Protein AF-0000000084947607 (afdb_homodimer)

Solvent-accessible surface area (backbone atoms only — not comparable to full-atom values): 24452 Å² total; per-residue (Å²): 127,64,66,34,45,41,35,35,31,9,40,10,52,41,29,61,44,49,20,19,45,50,36,52,54,52,59,74,68,41,59,33,40,35,35,54,32,37,30,44,92,88,66,50,75,46,48,84,45,52,63,39,46,54,71,69,64,55,67,68,90,30,54,40,82,44,62,37,65,82,56,92,56,60,64,62,46,51,50,46,42,52,52,50,44,52,53,49,47,52,43,26,64,69,37,33,36,35,30,38,46,29,63,9,17,38,38,56,64,33,74,49,48,60,44,47,52,54,38,50,75,68,68,50,73,67,48,51,39,56,27,27,42,55,72,52,42,48,26,29,76,65,69,43,61,64,30,52,86,70,44,24,38,36,41,36,39,54,64,85,48,59,68,58,51,54,58,49,54,72,77,28,44,18,40,36,36,29,58,38,60,90,37,46,74,71,39,44,67,57,54,67,74,42,82,52,45,46,42,38,39,27,41,50,54,37,98,71,47,45,74,46,63,53,69,78,73,54,69,83,49,86,64,52,79,57,32,38,38,39,37,30,63,63,131,126,62,66,34,44,42,34,37,32,9,39,11,51,40,31,60,45,49,20,20,46,51,36,50,54,52,59,75,66,40,60,34,39,35,35,53,31,36,30,43,94,88,67,49,74,46,48,85,45,53,63,38,46,55,73,68,64,54,66,68,88,31,55,40,81,44,62,38,65,81,56,92,55,58,65,60,47,50,51,47,42,52,52,50,46,52,53,48,48,52,43,26,62,71,37,32,35,36,31,40,48,28,65,10,17,40,37,55,64,32,75,49,47,60,45,46,49,54,39,52,74,68,68,52,72,70,48,52,41,56,29,27,40,55,71,52,43,47,26,30,76,67,69,43,62,64,32,52,86,71,44,25,38,36,39,35,38,56,63,84,48,59,67,57,50,54,59,49,54,73,76,27,45,18,39,36,36,30,58,37,58,90,37,47,73,69,39,43,66,57,52,68,75,42,80,51,44,46,42,39,39,27,42,50,56,38,97,72,47,46,74,45,63,52,69,75,71,53,70,82,50,86,65,54,81,57,30,38,38,39,37,30,63,62,132

Structure (mmCIF, N/CA/C/O backbone):
data_AF-0000000084947607-model_v1
#
loop_
_entity.id
_entity.type
_entity.pdbx_description
1 polymer 'Precorrin-2 C20-methyltransferase'
#
loop_
_atom_site.group_PDB
_atom_site.id
_atom_site.type_symbol
_atom_site.label_atom_id
_atom_site.label_alt_id
_atom_site.label_comp_id
_atom_site.label_asym_id
_atom_site.label_entity_id
_atom_site.label_seq_id
_atom_site.pdbx_PDB_ins_code
_atom_site.Cartn_x
_atom_site.Cartn_y
_atom_site.Cartn_z
_atom_site.occupancy
_atom_site.B_iso_or_equiv
_atom_site.auth_seq_id
_atom_site.auth_comp_id
_atom_site.auth_asym_id
_atom_site.auth_atom_id
_atom_site.pdbx_PDB_model_num
ATOM 1 N N . MET A 1 1 ? -7.961 -36.062 6.66 1 71.69 1 MET A N 1
ATOM 2 C CA . MET A 1 1 ? -6.922 -35.25 7.293 1 71.69 1 MET A CA 1
ATOM 3 C C . MET A 1 1 ? -7.246 -33.75 7.191 1 71.69 1 MET A C 1
ATOM 5 O O . MET A 1 1 ? -7.938 -33.344 6.262 1 71.69 1 MET A O 1
ATOM 9 N N . LYS A 1 2 ? -7.012 -32.969 8.141 1 84.44 2 LYS A N 1
ATOM 10 C CA . LYS A 1 2 ? -7.355 -31.562 8.148 1 84.44 2 LYS A CA 1
ATOM 11 C C . LYS A 1 2 ? -6.59 -30.797 7.074 1 84.44 2 LYS A C 1
ATOM 13 O O . LYS A 1 2 ? -5.383 -30.984 6.91 1 84.44 2 LYS A O 1
ATOM 18 N N . LYS A 1 3 ? -7.273 -30.203 6.176 1 95 3 LYS A N 1
ATOM 19 C CA . LYS A 1 3 ? -6.645 -29.391 5.141 1 95 3 LYS A CA 1
ATOM 20 C C . LYS A 1 3 ? -5.855 -28.234 5.746 1 95 3 LYS A C 1
ATOM 22 O O . LYS A 1 3 ? -6.137 -27.812 6.871 1 95 3 LYS A O 1
ATOM 27 N N . GLY A 1 4 ? -4.781 -27.922 5.004 1 97.5 4 GLY A N 1
ATOM 28 C CA . GLY A 1 4 ? -3.912 -26.859 5.484 1 97.5 4 GLY A CA 1
ATOM 29 C C . GLY A 1 4 ? -4.477 -25.469 5.238 1 97.5 4 GLY A C 1
ATOM 30 O O . GLY A 1 4 ? -5.672 -25.312 4.977 1 97.5 4 GLY A O 1
ATOM 31 N N . LYS A 1 5 ? -3.672 -24.453 5.555 1 98.25 5 LYS A N 1
ATOM 32 C CA . LYS A 1 5 ? -4.008 -23.047 5.336 1 98.25 5 LYS A CA 1
ATOM 33 C C . LYS A 1 5 ? -2.969 -22.359 4.453 1 98.25 5 LYS A C 1
ATOM 35 O O . LYS A 1 5 ? -1.776 -22.656 4.539 1 98.25 5 LYS A O 1
ATOM 40 N N . ILE A 1 6 ? -3.494 -21.484 3.598 1 98.81 6 ILE A N 1
ATOM 41 C CA . ILE A 1 6 ? -2.607 -20.734 2.707 1 98.81 6 ILE A CA 1
ATOM 42 C C . ILE A 1 6 ? -2.664 -19.25 3.043 1 98.81 6 ILE A C 1
ATOM 44 O O . ILE A 1 6 ? -3.748 -18.688 3.189 1 98.81 6 ILE A O 1
ATOM 48 N N . TYR A 1 7 ? -1.489 -18.656 3.189 1 98.94 7 TYR A N 1
ATOM 49 C CA . TYR A 1 7 ? -1.352 -17.219 3.361 1 98.94 7 TYR A CA 1
ATOM 50 C C . TYR A 1 7 ? -0.439 -16.625 2.295 1 98.94 7 TYR A C 1
ATOM 52 O O . TYR A 1 7 ? 0.465 -17.297 1.798 1 98.94 7 TYR A O 1
ATOM 60 N N . ALA A 1 8 ? -0.733 -15.438 1.914 1 98.94 8 ALA A N 1
ATOM 61 C CA . ALA A 1 8 ? 0.248 -14.57 1.271 1 98.94 8 ALA A CA 1
ATOM 62 C C . ALA A 1 8 ? 0.663 -13.43 2.201 1 98.94 8 ALA A C 1
ATOM 64 O O . ALA A 1 8 ? -0.186 -12.695 2.711 1 98.94 8 ALA A O 1
ATOM 65 N N . VAL A 1 9 ? 1.945 -13.328 2.422 1 98.94 9 VAL A N 1
ATOM 66 C CA . VAL A 1 9 ? 2.434 -12.297 3.34 1 98.94 9 VAL A CA 1
ATOM 67 C C . VAL A 1 9 ? 3.314 -11.312 2.584 1 98.94 9 VAL A C 1
ATOM 69 O O . VAL A 1 9 ? 4.273 -11.703 1.916 1 98.94 9 VAL A O 1
ATOM 72 N N . SER A 1 10 ? 2.961 -10.062 2.66 1 98.94 10 SER A N 1
ATOM 73 C CA . SER A 1 10 ? 3.775 -8.992 2.09 1 98.94 10 SER A CA 1
ATOM 74 C C . SER A 1 10 ? 4.859 -8.547 3.064 1 98.94 10 SER A C 1
ATOM 76 O O . SER A 1 10 ? 4.57 -8.234 4.223 1 98.94 10 SER A O 1
ATOM 78 N N . LEU A 1 11 ? 6.074 -8.438 2.576 1 98.88 11 LEU A N 1
ATOM 79 C CA . LEU A 1 11 ? 7.227 -8.203 3.438 1 98.88 11 LEU A CA 1
ATOM 80 C C . LEU A 1 11 ? 7.535 -6.711 3.543 1 98.88 11 LEU A C 1
ATOM 82 O O . LEU A 1 11 ? 8.297 -6.293 4.414 1 98.88 11 LEU A O 1
ATOM 86 N N . GLY A 1 12 ? 6.934 -5.895 2.674 1 98.44 12 GLY A N 1
ATOM 87 C CA . GLY A 1 12 ? 7.426 -4.539 2.465 1 98.44 12 GLY A CA 1
ATOM 88 C C . GLY A 1 12 ? 8.586 -4.473 1.491 1 98.44 12 GLY A C 1
ATOM 89 O O . GLY A 1 12 ? 9.062 -5.5 1.008 1 98.44 12 GLY A O 1
ATOM 90 N N . PRO A 1 13 ? 9.109 -3.307 1.147 1 97.25 13 PRO A N 1
ATOM 91 C CA . PRO A 1 13 ? 10 -3.141 -0.002 1 97.25 13 PRO A CA 1
ATOM 92 C C . PRO A 1 13 ? 11.445 -3.504 0.319 1 97.25 13 PRO A C 1
ATOM 94 O O . PRO A 1 13 ? 12.258 -3.691 -0.593 1 97.25 13 PRO A O 1
ATOM 97 N N . GLY A 1 14 ? 11.906 -3.619 1.514 1 96.81 14 GLY A N 1
ATOM 98 C CA . GLY A 1 14 ? 13.312 -3.922 1.74 1 96.81 14 GLY A CA 1
ATOM 99 C C . GLY A 1 14 ? 13.688 -3.941 3.209 1 96.81 14 GLY A C 1
ATOM 100 O O . GLY A 1 14 ? 14.391 -4.848 3.664 1 96.81 14 GLY A O 1
ATOM 101 N N . ASP A 1 15 ? 13.328 -2.969 3.9 1 98.5 15 ASP A N 1
ATOM 102 C CA . ASP A 1 15 ? 13.562 -2.896 5.34 1 98.5 15 ASP A CA 1
ATOM 103 C C . ASP A 1 15 ? 12.82 -4.008 6.074 1 98.5 15 ASP A C 1
ATOM 105 O O . ASP A 1 15 ? 11.586 -4.031 6.09 1 98.5 15 ASP A O 1
ATOM 109 N N . PRO A 1 16 ? 13.57 -4.922 6.672 1 98.69 16 PRO A N 1
ATOM 110 C CA . PRO A 1 16 ? 12.898 -6.055 7.309 1 98.69 16 PRO A CA 1
ATOM 111 C C . PRO A 1 16 ? 11.914 -5.625 8.398 1 98.69 16 PRO A C 1
ATOM 113 O O . PRO A 1 16 ? 11.008 -6.379 8.75 1 98.69 16 PRO A O 1
ATOM 116 N N . GLU A 1 17 ? 12.07 -4.449 8.875 1 98.81 17 GLU A N 1
ATOM 117 C CA . GLU A 1 17 ? 11.203 -4.004 9.961 1 98.81 17 GLU A CA 1
ATOM 118 C C . GLU A 1 17 ? 9.945 -3.332 9.422 1 98.81 17 GLU A C 1
ATOM 120 O O . GLU A 1 17 ? 9.07 -2.926 10.195 1 98.81 17 GLU A O 1
ATOM 125 N N . LEU A 1 18 ? 9.789 -3.311 8.102 1 98.94 18 LEU A N 1
ATOM 126 C CA . LEU A 1 18 ? 8.578 -2.73 7.523 1 98.94 18 LEU A CA 1
ATOM 127 C C . LEU A 1 18 ? 7.527 -3.805 7.277 1 98.94 18 LEU A C 1
ATOM 129 O O . LEU A 1 18 ? 6.445 -3.514 6.758 1 98.94 18 LEU A O 1
ATOM 133 N N . ILE A 1 19 ? 7.777 -5.039 7.664 1 98.94 19 ILE A N 1
ATOM 134 C CA . ILE A 1 19 ? 6.723 -6.047 7.691 1 98.94 19 ILE A CA 1
ATOM 135 C C . ILE A 1 19 ? 5.715 -5.715 8.789 1 98.94 19 ILE A C 1
ATOM 137 O O . ILE A 1 19 ? 6.074 -5.125 9.812 1 98.94 19 ILE A O 1
ATOM 141 N N . THR A 1 20 ? 4.473 -6.023 8.586 1 98.94 20 THR A N 1
ATOM 142 C CA . THR A 1 20 ? 3.436 -5.785 9.586 1 98.94 20 THR A CA 1
ATOM 143 C C . THR A 1 20 ? 3.543 -6.789 10.727 1 98.94 20 THR A C 1
ATOM 145 O O . THR A 1 20 ? 4.094 -7.879 10.555 1 98.94 20 THR A O 1
ATOM 148 N N . LEU A 1 21 ? 3.006 -6.449 11.844 1 98.88 21 LEU A N 1
ATOM 149 C CA . LEU A 1 21 ? 2.898 -7.391 12.953 1 98.88 21 LEU A CA 1
ATOM 150 C C . LEU A 1 21 ? 2.148 -8.648 12.523 1 98.88 21 LEU A C 1
ATOM 152 O O . LEU A 1 21 ? 2.58 -9.766 12.82 1 98.88 21 LEU A O 1
ATOM 156 N N . LYS A 1 22 ? 1.048 -8.438 11.82 1 98.88 22 LYS A N 1
ATOM 157 C CA . LYS A 1 22 ? 0.217 -9.539 11.344 1 98.88 22 LYS A CA 1
ATOM 158 C C . LYS A 1 22 ? 1.01 -10.477 10.438 1 98.88 22 LYS A C 1
ATOM 160 O O . LYS A 1 22 ? 0.945 -11.703 10.594 1 98.88 22 LYS A O 1
ATOM 165 N N . GLY A 1 23 ? 1.757 -9.852 9.523 1 98.88 23 GLY A N 1
ATOM 166 C CA . GLY A 1 23 ? 2.566 -10.648 8.625 1 98.88 23 GLY A CA 1
ATOM 167 C C . GLY A 1 23 ? 3.629 -11.469 9.336 1 98.88 23 GLY A C 1
ATOM 168 O O . GLY A 1 23 ? 3.811 -12.648 9.039 1 98.88 23 GLY A O 1
ATOM 169 N N . LEU A 1 24 ? 4.32 -10.812 10.273 1 98.88 24 LEU A N 1
ATOM 170 C CA . LEU A 1 24 ? 5.379 -11.508 10.992 1 98.88 24 LEU A CA 1
ATOM 171 C C . LEU A 1 24 ? 4.812 -12.656 11.82 1 98.88 24 LEU A C 1
ATOM 173 O O . LEU A 1 24 ? 5.391 -13.742 11.859 1 98.88 24 LEU A O 1
ATOM 177 N N . LYS A 1 25 ? 3.703 -12.477 12.492 1 98.75 25 LYS A N 1
ATOM 178 C CA . LYS A 1 25 ? 3.057 -13.516 13.289 1 98.75 25 LYS A CA 1
ATOM 179 C C . LYS A 1 25 ? 2.715 -14.727 12.43 1 98.75 25 LYS A C 1
ATOM 181 O O . LYS A 1 25 ? 2.961 -15.867 12.828 1 98.75 25 LYS A O 1
ATOM 186 N N . VAL A 1 26 ? 2.189 -14.492 11.273 1 98.88 26 VAL A N 1
ATOM 187 C CA . VAL A 1 26 ? 1.827 -15.57 10.359 1 98.88 26 VAL A CA 1
ATOM 188 C C . VAL A 1 26 ? 3.08 -16.344 9.938 1 98.88 26 VAL A C 1
ATOM 190 O O . VAL A 1 26 ? 3.086 -17.562 9.93 1 98.88 26 VAL A O 1
ATOM 193 N N . LEU A 1 27 ? 4.113 -15.578 9.648 1 98.81 27 LEU A N 1
ATOM 194 C CA . LEU A 1 27 ? 5.359 -16.203 9.234 1 98.81 27 LEU A CA 1
ATOM 195 C C . LEU A 1 27 ? 5.914 -17.109 10.344 1 98.81 27 LEU A C 1
ATOM 197 O O . LEU A 1 27 ? 6.379 -18.219 10.07 1 98.81 27 LEU A O 1
ATOM 201 N N . GLN A 1 28 ? 5.848 -16.625 11.531 1 98.56 28 GLN A N 1
ATOM 202 C CA . GLN A 1 28 ? 6.422 -17.328 12.68 1 98.56 28 GLN A CA 1
ATOM 203 C C . GLN A 1 28 ? 5.668 -18.625 12.961 1 98.56 28 GLN A C 1
ATOM 205 O O . GLN A 1 28 ? 6.223 -19.562 13.547 1 98.56 28 GLN A O 1
ATOM 210 N N . HIS A 1 29 ? 4.465 -18.781 12.469 1 98.12 29 HIS A N 1
ATOM 211 C CA . HIS A 1 29 ? 3.645 -19.953 12.75 1 98.12 29 HIS A CA 1
ATOM 212 C C . HIS A 1 29 ? 3.52 -20.844 11.516 1 98.12 29 HIS A C 1
ATOM 214 O O . HIS A 1 29 ? 2.826 -21.859 11.547 1 98.12 29 HIS A O 1
ATOM 220 N N . ALA A 1 30 ? 4.152 -20.5 10.453 1 98.69 30 ALA A N 1
ATOM 221 C CA . ALA A 1 30 ? 4.055 -21.234 9.195 1 98.69 30 ALA A CA 1
ATOM 222 C C . ALA A 1 30 ? 4.82 -22.547 9.273 1 98.69 30 ALA A C 1
ATOM 224 O O . ALA A 1 30 ? 5.852 -22.641 9.945 1 98.69 30 ALA A O 1
ATOM 225 N N . ASP A 1 31 ? 4.324 -23.562 8.562 1 98.75 31 ASP A N 1
ATOM 226 C CA . ASP A 1 31 ? 5.027 -24.828 8.406 1 98.75 31 ASP A CA 1
ATOM 227 C C . ASP A 1 31 ? 5.965 -24.797 7.203 1 98.75 31 ASP A C 1
ATOM 229 O O . ASP A 1 31 ? 7 -25.469 7.195 1 98.75 31 ASP A O 1
ATOM 233 N N . LYS A 1 32 ? 5.539 -24.062 6.145 1 98.81 32 LYS A N 1
ATOM 234 C CA . LYS A 1 32 ? 6.305 -23.859 4.918 1 98.81 32 LYS A CA 1
ATOM 235 C C . LYS A 1 32 ? 6.223 -22.406 4.453 1 98.81 32 LYS A C 1
ATOM 237 O O . LYS A 1 32 ? 5.152 -21.797 4.5 1 98.81 32 LYS A O 1
ATOM 242 N N . ILE A 1 33 ? 7.355 -21.922 4.121 1 98.94 33 ILE A N 1
ATOM 243 C CA . ILE A 1 33 ? 7.422 -20.547 3.623 1 98.94 33 ILE A CA 1
ATOM 244 C C . ILE A 1 33 ? 8.047 -20.531 2.229 1 98.94 33 ILE A C 1
ATOM 246 O O . ILE A 1 33 ? 9.25 -20.766 2.08 1 98.94 33 ILE A O 1
ATOM 250 N N . TYR A 1 34 ? 7.211 -20.281 1.258 1 98.88 34 TYR A N 1
ATOM 251 C CA . TYR A 1 34 ? 7.668 -20.125 -0.119 1 98.88 34 TYR A CA 1
ATOM 252 C C . TYR A 1 34 ? 8.078 -18.688 -0.4 1 98.88 34 TYR A C 1
ATOM 254 O O . TYR A 1 34 ? 7.414 -17.75 0.039 1 98.88 34 TYR A O 1
ATOM 262 N N . TYR A 1 35 ? 9.203 -18.531 -1.079 1 98.75 35 TYR A N 1
ATOM 263 C CA . TYR A 1 35 ? 9.68 -17.188 -1.392 1 98.75 35 TYR A CA 1
ATOM 264 C C . TYR A 1 35 ? 10.18 -17.109 -2.828 1 98.75 35 TYR A C 1
ATOM 266 O O . TYR A 1 35 ? 10.727 -18.078 -3.355 1 98.75 35 TYR A O 1
ATOM 274 N N . PRO A 1 36 ? 9.969 -15.961 -3.467 1 97.81 36 PRO A N 1
ATOM 275 C CA . PRO A 1 36 ? 10.398 -15.797 -4.855 1 97.81 36 PRO A CA 1
ATOM 276 C C . PRO A 1 36 ? 11.891 -15.484 -4.973 1 97.81 36 PRO A C 1
ATOM 278 O O . PRO A 1 36 ? 12.5 -14.977 -4.023 1 97.81 36 PRO A O 1
ATOM 281 N N . GLY A 1 37 ? 12.414 -15.859 -6.086 1 95.56 37 GLY A N 1
ATOM 282 C CA . GLY A 1 37 ? 13.766 -15.508 -6.477 1 95.56 37 GLY A CA 1
ATOM 283 C C . GLY A 1 37 ? 13.992 -15.586 -7.977 1 95.56 37 GLY A C 1
ATOM 284 O O . GLY A 1 37 ? 13.062 -15.836 -8.734 1 95.56 37 GLY A O 1
ATOM 285 N N . SER A 1 38 ? 15.117 -15.219 -8.367 1 93.12 38 SER A N 1
ATOM 286 C CA . SER A 1 38 ? 15.508 -15.258 -9.773 1 93.12 38 SER A CA 1
ATOM 287 C C . SER A 1 38 ? 16.672 -16.219 -9.992 1 93.12 38 SER A C 1
ATOM 289 O O . SER A 1 38 ? 17.578 -16.312 -9.164 1 93.12 38 SER A O 1
ATOM 291 N N . LEU A 1 39 ? 16.516 -16.953 -11.047 1 92.19 39 LEU A N 1
ATOM 292 C CA . LEU A 1 39 ? 17.625 -17.766 -11.539 1 92.19 39 LEU A CA 1
ATOM 293 C C . LEU A 1 39 ? 18.375 -17.047 -12.656 1 92.19 39 LEU A C 1
ATOM 295 O O . LEU A 1 39 ? 17.844 -16.875 -13.758 1 92.19 39 LEU A O 1
ATOM 299 N N . LEU A 1 40 ? 19.562 -16.672 -12.32 1 88.25 40 LEU A N 1
ATOM 300 C CA . LEU A 1 40 ? 20.359 -15.922 -13.281 1 88.25 40 LEU A CA 1
ATOM 301 C C . LEU A 1 40 ? 20.953 -16.859 -14.336 1 88.25 40 LEU A C 1
ATOM 303 O O . LEU A 1 40 ? 20.953 -18.078 -14.164 1 88.25 40 LEU A O 1
ATOM 307 N N . ALA A 1 41 ? 21.469 -16.328 -15.406 1 85.56 41 ALA A N 1
ATOM 308 C CA . ALA A 1 41 ? 22 -17.094 -16.531 1 85.56 41 ALA A CA 1
ATOM 309 C C . ALA A 1 41 ? 23.203 -17.938 -16.094 1 85.56 41 ALA A C 1
ATOM 311 O O . ALA A 1 41 ? 23.422 -19.016 -16.641 1 85.56 41 ALA A O 1
ATOM 312 N N . ASN A 1 42 ? 23.891 -17.438 -15.172 1 90.69 42 ASN A N 1
ATOM 313 C CA . ASN A 1 42 ? 25.094 -18.156 -14.727 1 90.69 42 ASN A CA 1
ATOM 314 C C . ASN A 1 42 ? 24.75 -19.234 -13.703 1 90.69 42 ASN A C 1
ATOM 316 O O . ASN A 1 42 ? 25.656 -19.844 -13.125 1 90.69 42 ASN A O 1
ATOM 320 N N . GLY A 1 43 ? 23.438 -19.359 -13.445 1 89.56 43 GLY A N 1
ATOM 321 C CA . GLY A 1 43 ? 22.984 -20.406 -12.539 1 89.56 43 GLY A CA 1
ATOM 322 C C . GLY A 1 43 ? 22.812 -19.938 -11.109 1 89.56 43 GLY A C 1
ATOM 323 O O . GLY A 1 43 ? 22.312 -20.672 -10.266 1 89.56 43 GLY A O 1
ATOM 324 N N . LYS A 1 44 ? 23.25 -18.781 -10.922 1 92.38 44 LYS A N 1
ATOM 325 C CA . LYS A 1 44 ? 23.156 -18.25 -9.57 1 92.38 44 LYS A CA 1
ATOM 326 C C . LYS A 1 44 ? 21.719 -17.906 -9.219 1 92.38 44 LYS A C 1
ATOM 328 O O . LYS A 1 44 ? 20.984 -17.344 -10.047 1 92.38 44 LYS A O 1
ATOM 333 N N . LYS A 1 45 ? 21.312 -18.25 -7.98 1 94.56 45 LYS A N 1
ATOM 334 C CA . LYS A 1 45 ? 20 -17.922 -7.449 1 94.56 45 LYS A CA 1
ATOM 335 C C . LYS A 1 45 ? 20.062 -16.688 -6.559 1 94.56 45 LYS A C 1
ATOM 337 O O . LYS A 1 45 ? 21 -16.531 -5.758 1 94.56 45 LYS A O 1
ATOM 342 N N . THR A 1 46 ? 19.156 -15.758 -6.797 1 94.44 46 THR A N 1
ATOM 343 C CA . THR A 1 46 ? 19.078 -14.562 -5.969 1 94.44 46 THR A CA 1
ATOM 344 C C . THR A 1 46 ? 17.625 -14.32 -5.52 1 94.44 46 THR A C 1
ATOM 346 O O . THR A 1 46 ? 16.688 -14.773 -6.176 1 94.44 46 THR A O 1
ATOM 349 N N . SER A 1 47 ? 17.516 -13.727 -4.316 1 95.94 47 SER A N 1
ATOM 350 C CA . SER A 1 47 ? 16.203 -13.391 -3.791 1 95.94 47 SER A CA 1
ATOM 351 C C . SER A 1 47 ? 16.25 -12.148 -2.912 1 95.94 47 SER A C 1
ATOM 353 O O . SER A 1 47 ? 17.094 -12.039 -2.025 1 95.94 47 SER A O 1
ATOM 355 N N . PHE A 1 48 ? 15.344 -11.273 -3.176 1 95 48 PHE A N 1
ATOM 356 C CA . PHE A 1 48 ? 15.258 -10.078 -2.354 1 95 48 PHE A CA 1
ATOM 357 C C . PHE A 1 48 ? 14.469 -10.352 -1.077 1 95 48 PHE A C 1
ATOM 359 O O . PHE A 1 48 ? 14.555 -9.586 -0.114 1 95 48 PHE A O 1
ATOM 366 N N . SER A 1 49 ? 13.719 -11.469 -1.058 1 97.62 49 SER A N 1
ATOM 367 C CA . SER A 1 49 ? 12.914 -11.828 0.103 1 97.62 49 SER A CA 1
ATOM 368 C C . SER A 1 49 ? 13.75 -12.562 1.149 1 97.62 49 SER A C 1
ATOM 370 O O . SER A 1 49 ? 13.492 -12.438 2.35 1 97.62 49 SER A O 1
ATOM 372 N N . LEU A 1 50 ? 14.734 -13.281 0.721 1 97.5 50 LEU A N 1
ATOM 373 C CA . LEU A 1 50 ? 15.477 -14.203 1.583 1 97.5 50 LEU A CA 1
ATOM 374 C C . LEU A 1 50 ? 16.188 -13.438 2.695 1 97.5 50 LEU A C 1
ATOM 376 O O . LEU A 1 50 ? 16.141 -13.844 3.859 1 97.5 50 LEU A O 1
ATOM 380 N N . PRO A 1 51 ? 16.906 -12.25 2.412 1 97.25 51 PRO A N 1
ATOM 381 C CA . PRO A 1 51 ? 17.547 -11.508 3.496 1 97.25 51 PRO A CA 1
ATOM 382 C C . PRO A 1 51 ? 16.547 -11.062 4.574 1 97.25 51 PRO A C 1
ATOM 384 O O . PRO A 1 51 ? 16.906 -11.016 5.754 1 97.25 51 PRO A O 1
ATOM 387 N N . ILE A 1 52 ? 15.336 -10.742 4.188 1 98.44 52 ILE A N 1
ATOM 388 C CA . ILE A 1 52 ? 14.32 -10.312 5.141 1 98.44 52 ILE A CA 1
ATOM 389 C C . ILE A 1 52 ? 13.906 -11.492 6.02 1 98.44 52 ILE A C 1
ATOM 391 O O . ILE A 1 52 ? 13.789 -11.359 7.238 1 98.44 52 ILE A O 1
ATOM 395 N N . LEU A 1 53 ? 13.727 -12.664 5.426 1 98.75 53 LEU A N 1
ATOM 396 C CA . LEU A 1 53 ? 13.359 -13.867 6.168 1 98.75 53 LEU A CA 1
ATOM 397 C C . LEU A 1 53 ? 14.453 -14.25 7.152 1 98.75 53 LEU A C 1
ATOM 399 O O . LEU A 1 53 ? 14.164 -14.641 8.289 1 98.75 53 LEU A O 1
ATOM 403 N N . LYS A 1 54 ? 15.656 -14.133 6.727 1 98.06 54 LYS A N 1
ATOM 404 C CA . LYS A 1 54 ? 16.797 -14.445 7.578 1 98.06 54 LYS A CA 1
ATOM 405 C C . LYS A 1 54 ? 16.891 -13.469 8.75 1 98.06 54 LYS A C 1
ATOM 407 O O . LYS A 1 54 ? 17.219 -13.867 9.867 1 98.06 54 LYS A O 1
ATOM 412 N N . TYR A 1 55 ? 16.625 -12.227 8.453 1 98.44 55 TYR A N 1
ATOM 413 C CA . TYR A 1 55 ? 16.656 -11.211 9.492 1 98.44 55 TYR A CA 1
ATOM 414 C C . TYR A 1 55 ? 15.711 -11.586 10.641 1 98.44 55 TYR A C 1
ATOM 416 O O . TYR A 1 55 ? 16.031 -11.359 11.805 1 98.44 55 TYR A O 1
ATOM 424 N N . HIS A 1 56 ? 14.586 -12.164 10.297 1 98.56 56 HIS A N 1
ATOM 425 C CA . HIS A 1 56 ? 13.586 -12.5 11.305 1 98.56 56 HIS A CA 1
ATOM 426 C C . HIS A 1 56 ? 13.805 -13.898 11.859 1 98.56 56 HIS A C 1
ATOM 428 O O . HIS A 1 56 ? 12.938 -14.438 12.555 1 98.56 56 HIS A O 1
ATOM 434 N N . GLN A 1 57 ? 14.906 -14.531 11.531 1 98.19 57 GLN A N 1
ATOM 435 C CA . GLN A 1 57 ? 15.375 -15.797 12.086 1 98.19 57 GLN A CA 1
ATOM 436 C C . GLN A 1 57 ? 14.336 -16.891 11.891 1 98.19 57 GLN A C 1
ATOM 438 O O . GLN A 1 57 ? 14.078 -17.672 12.812 1 98.19 57 GLN A O 1
ATOM 443 N N . LEU A 1 58 ? 13.68 -16.828 10.758 1 98.06 58 LEU A N 1
ATOM 444 C CA . LEU A 1 58 ? 12.766 -17.906 10.43 1 98.06 58 LEU A CA 1
ATOM 445 C C . LEU A 1 58 ? 13.539 -19.203 10.164 1 98.06 58 LEU A C 1
ATOM 447 O O . LEU A 1 58 ? 14.656 -19.172 9.648 1 98.06 58 LEU A O 1
ATOM 451 N N . ASP A 1 59 ? 12.969 -20.359 10.562 1 97.62 59 ASP A N 1
ATOM 452 C CA . ASP A 1 59 ? 13.602 -21.672 10.391 1 97.62 59 ASP A CA 1
ATOM 453 C C . ASP A 1 59 ? 13.906 -21.938 8.914 1 97.62 59 ASP A C 1
ATOM 455 O O . ASP A 1 59 ? 12.984 -22.109 8.109 1 97.62 59 ASP A O 1
ATOM 459 N N . GLU A 1 60 ? 15.117 -22.062 8.594 1 97.25 60 GLU A N 1
ATOM 460 C CA . GLU A 1 60 ? 15.555 -22.219 7.207 1 97.25 60 GLU A CA 1
ATOM 461 C C . GLU A 1 60 ? 15.039 -23.531 6.617 1 97.25 60 GLU A C 1
ATOM 463 O O . GLU A 1 60 ? 14.859 -23.641 5.402 1 97.25 60 GLU A O 1
ATOM 468 N N . ASN A 1 61 ? 14.781 -24.5 7.426 1 97.88 61 ASN A N 1
ATOM 469 C CA . ASN A 1 61 ? 14.281 -25.781 6.957 1 97.88 61 ASN A CA 1
ATOM 470 C C . ASN A 1 61 ? 12.852 -25.656 6.418 1 97.88 61 ASN A C 1
ATOM 472 O O . ASN A 1 61 ? 12.367 -26.562 5.73 1 97.88 61 ASN A O 1
ATOM 476 N N . LYS A 1 62 ? 12.211 -24.578 6.727 1 98.56 62 LYS A N 1
ATOM 477 C CA . LYS A 1 62 ? 10.828 -24.375 6.297 1 98.56 62 LYS A CA 1
ATOM 478 C C . LYS A 1 62 ? 10.766 -23.547 5.016 1 98.56 62 LYS A C 1
ATOM 480 O O . LYS A 1 62 ? 9.695 -23.375 4.434 1 98.56 62 LYS A O 1
ATOM 485 N N . LEU A 1 63 ? 11.906 -23.047 4.578 1 98.69 63 LEU A N 1
ATOM 486 C CA . LEU A 1 63 ? 11.93 -22.141 3.43 1 98.69 63 LEU A CA 1
ATOM 487 C C . LEU A 1 63 ? 12.008 -22.922 2.127 1 98.69 63 LEU A C 1
ATOM 489 O O . LEU A 1 63 ? 12.781 -23.891 2.016 1 98.69 63 LEU A O 1
ATOM 493 N N . VAL A 1 64 ? 11.18 -22.547 1.187 1 98.62 64 VAL A N 1
ATOM 494 C CA . VAL A 1 64 ? 11.164 -23.156 -0.136 1 98.62 64 VAL A CA 1
ATOM 495 C C . VAL A 1 64 ? 11.258 -22.078 -1.211 1 98.62 64 VAL A C 1
ATOM 497 O O . VAL A 1 64 ? 10.336 -21.281 -1.381 1 98.62 64 VAL A O 1
ATOM 500 N N . GLY A 1 65 ? 12.305 -22.141 -2.006 1 97.88 65 GLY A N 1
ATOM 501 C CA . GLY A 1 65 ? 12.508 -21.125 -3.033 1 97.88 65 GLY A CA 1
ATOM 502 C C . GLY A 1 65 ? 11.75 -21.422 -4.316 1 97.88 65 GLY A C 1
ATOM 503 O O . GLY A 1 65 ? 11.703 -22.562 -4.762 1 97.88 65 GLY A O 1
ATOM 504 N N . MET A 1 66 ? 11.094 -20.469 -4.82 1 97.38 66 MET A N 1
ATOM 505 C CA . MET A 1 66 ? 10.562 -20.453 -6.184 1 97.38 66 MET A CA 1
ATOM 506 C C . MET A 1 66 ? 11.398 -19.547 -7.082 1 97.38 66 MET A C 1
ATOM 508 O O . MET A 1 66 ? 11.305 -18.328 -6.988 1 97.38 66 MET A O 1
ATOM 512 N N . PHE A 1 67 ? 12.109 -20.109 -8.023 1 94.94 67 PHE A N 1
ATOM 513 C CA . PHE A 1 67 ? 13.055 -19.328 -8.812 1 94.94 67 PHE A CA 1
ATOM 514 C C . PHE A 1 67 ? 12.586 -19.219 -10.258 1 94.94 67 PHE A C 1
ATOM 516 O O . PHE A 1 67 ? 12.344 -20.234 -10.914 1 94.94 67 PHE A O 1
ATOM 523 N N . LEU A 1 68 ? 12.422 -18 -10.656 1 92.62 68 LEU A N 1
ATOM 524 C CA . LEU A 1 68 ? 12.047 -17.734 -12.039 1 92.62 68 LEU A CA 1
ATOM 525 C C . LEU A 1 68 ? 13.273 -17.484 -12.898 1 92.62 68 LEU A C 1
ATOM 527 O O . LEU A 1 68 ? 14.188 -16.766 -12.492 1 92.62 68 LEU A O 1
ATOM 531 N N . GLN A 1 69 ? 13.219 -18.156 -14.016 1 86.5 69 GLN A N 1
ATOM 532 C CA . GLN A 1 69 ? 14.289 -17.859 -14.977 1 86.5 69 GLN A CA 1
ATOM 533 C C . GLN A 1 69 ? 14.109 -16.484 -15.594 1 86.5 69 GLN A C 1
ATOM 535 O O . GLN A 1 69 ? 13 -16.094 -15.961 1 86.5 69 GLN A O 1
ATOM 540 N N . MET A 1 70 ? 15.203 -15.781 -15.547 1 72.94 70 MET A N 1
ATOM 541 C CA . MET A 1 70 ? 15.125 -14.469 -16.172 1 72.94 70 MET A CA 1
ATOM 542 C C . MET A 1 70 ? 15.102 -14.586 -17.703 1 72.94 70 MET A C 1
ATOM 544 O O . MET A 1 70 ? 16.141 -14.844 -18.312 1 72.94 70 MET A O 1
ATOM 548 N N . SER A 1 71 ? 13.969 -14.898 -18.219 1 71.5 71 SER A N 1
ATOM 549 C CA . SER A 1 71 ? 13.797 -15.008 -19.672 1 71.5 71 SER A CA 1
ATOM 550 C C . SER A 1 71 ? 12.523 -14.297 -20.125 1 71.5 71 SER A C 1
ATOM 552 O O . SER A 1 71 ? 11.602 -14.102 -19.328 1 71.5 71 SER A O 1
ATOM 554 N N . ASP A 1 72 ? 12.602 -13.758 -21.281 1 66.19 72 ASP A N 1
ATOM 555 C CA . ASP A 1 72 ? 11.438 -13.109 -21.875 1 66.19 72 ASP A CA 1
ATOM 556 C C . ASP A 1 72 ? 10.359 -14.125 -22.219 1 66.19 72 ASP A C 1
ATOM 558 O O . ASP A 1 72 ? 9.227 -13.758 -22.531 1 66.19 72 ASP A O 1
ATOM 562 N N . ASP A 1 73 ? 10.758 -15.336 -22.141 1 69.56 73 ASP A N 1
ATOM 563 C CA . ASP A 1 73 ? 9.797 -16.391 -22.453 1 69.56 73 ASP A CA 1
ATOM 564 C C . ASP A 1 73 ? 8.906 -16.703 -21.25 1 69.56 73 ASP A C 1
ATOM 566 O O . ASP A 1 73 ? 9.359 -17.297 -20.266 1 69.56 73 ASP A O 1
ATOM 570 N N . ARG A 1 74 ? 7.742 -16.359 -21.391 1 78.69 74 ARG A N 1
ATOM 571 C CA . ARG A 1 74 ? 6.762 -16.5 -20.328 1 78.69 74 ARG A CA 1
ATOM 572 C C . ARG A 1 74 ? 6.379 -17.953 -20.109 1 78.69 74 ARG A C 1
ATOM 574 O O . ARG A 1 74 ? 5.816 -18.312 -19.078 1 78.69 74 ARG A O 1
ATOM 581 N N . THR A 1 75 ? 6.621 -18.734 -20.969 1 83.94 75 THR A N 1
ATOM 582 C CA . THR A 1 75 ? 6.258 -20.156 -20.859 1 83.94 75 THR A CA 1
ATOM 583 C C . THR A 1 75 ? 6.961 -20.812 -19.672 1 83.94 75 THR A C 1
ATOM 585 O O . THR A 1 75 ? 6.344 -21.547 -18.922 1 83.94 75 THR A O 1
ATOM 588 N N . GLN A 1 76 ? 8.156 -20.484 -19.594 1 87.06 76 GLN A N 1
ATOM 589 C CA . GLN A 1 76 ? 8.922 -21.047 -18.484 1 87.06 76 GLN A CA 1
ATOM 590 C C . GLN A 1 76 ? 8.414 -20.531 -17.141 1 87.06 76 GLN A C 1
ATOM 592 O O . GLN A 1 76 ? 8.375 -21.266 -16.156 1 87.06 76 GLN A O 1
ATOM 597 N N . ALA A 1 77 ? 8.031 -19.328 -17.125 1 90.81 77 ALA A N 1
ATOM 598 C CA . ALA A 1 77 ? 7.488 -18.75 -15.898 1 90.81 77 ALA A CA 1
ATOM 599 C C . ALA A 1 77 ? 6.188 -19.453 -15.5 1 90.81 77 ALA A C 1
ATOM 601 O O . ALA A 1 77 ? 5.98 -19.781 -14.328 1 90.81 77 ALA A O 1
ATOM 602 N N . GLU A 1 78 ? 5.383 -19.719 -16.469 1 92.94 78 GLU A N 1
ATOM 603 C CA . GLU A 1 78 ? 4.109 -20.391 -16.219 1 92.94 78 GLU A CA 1
ATOM 604 C C . GLU A 1 78 ? 4.316 -21.781 -15.648 1 92.94 78 GLU A C 1
ATOM 606 O O . GLU A 1 78 ? 3.572 -22.219 -14.766 1 92.94 78 GLU A O 1
ATOM 611 N N . ILE A 1 79 ? 5.266 -22.422 -16.188 1 94.06 79 ILE A N 1
ATOM 612 C CA . ILE A 1 79 ? 5.59 -23.75 -15.688 1 94.06 79 ILE A CA 1
ATOM 613 C C . ILE A 1 79 ? 6.055 -23.672 -14.234 1 94.06 79 ILE A C 1
ATOM 615 O O . ILE A 1 79 ? 5.66 -24.484 -13.398 1 94.06 79 ILE A O 1
ATOM 619 N N . THR A 1 80 ? 6.832 -22.656 -13.977 1 95.06 80 THR A N 1
ATOM 620 C CA . THR A 1 80 ? 7.336 -22.469 -12.617 1 95.06 80 THR A CA 1
ATOM 621 C C . THR A 1 80 ? 6.188 -22.188 -11.648 1 95.06 80 THR A C 1
ATOM 623 O O . THR A 1 80 ? 6.148 -22.734 -10.547 1 95.06 80 THR A O 1
ATOM 626 N N . TYR A 1 81 ? 5.238 -21.391 -12.039 1 96.62 81 TYR A N 1
ATOM 627 C CA . TYR A 1 81 ? 4.074 -21.109 -11.195 1 96.62 81 TYR A CA 1
ATOM 628 C C . TYR A 1 81 ? 3.27 -22.391 -10.945 1 96.62 81 TYR A C 1
ATOM 630 O O . TYR A 1 81 ? 2.877 -22.656 -9.805 1 96.62 81 TYR A O 1
ATOM 638 N N . ALA A 1 82 ? 3.047 -23.125 -12 1 97.06 82 ALA A N 1
ATOM 639 C CA . ALA A 1 82 ? 2.258 -24.344 -11.891 1 97.06 82 ALA A CA 1
ATOM 640 C C . ALA A 1 82 ? 2.939 -25.359 -10.969 1 97.06 82 ALA A C 1
ATOM 642 O O . ALA A 1 82 ? 2.285 -25.984 -10.133 1 97.06 82 ALA A O 1
ATOM 643 N N . THR A 1 83 ? 4.207 -25.5 -11.125 1 97.5 83 THR A N 1
ATOM 644 C CA . THR A 1 83 ? 4.965 -26.438 -10.32 1 97.5 83 THR A CA 1
ATOM 645 C C . THR A 1 83 ? 4.973 -26.016 -8.852 1 97.5 83 THR A C 1
ATOM 647 O O . THR A 1 83 ? 4.82 -26.844 -7.957 1 97.5 83 THR A O 1
ATOM 650 N N . THR A 1 84 ? 5.199 -24.719 -8.688 1 98.19 84 THR A N 1
ATOM 651 C CA . THR A 1 84 ? 5.168 -24.203 -7.324 1 98.19 84 THR A CA 1
ATOM 652 C C . THR A 1 84 ? 3.801 -24.422 -6.688 1 98.19 84 THR A C 1
ATOM 654 O O . THR A 1 84 ? 3.709 -24.875 -5.539 1 98.19 84 THR A O 1
ATOM 657 N N . PHE A 1 85 ? 2.768 -24.172 -7.438 1 98.62 85 PHE A N 1
ATOM 658 C CA . PHE A 1 85 ? 1.418 -24.391 -6.922 1 98.62 85 PHE A CA 1
ATOM 659 C C . PHE A 1 85 ? 1.195 -25.844 -6.555 1 98.62 85 PHE A C 1
ATOM 661 O O . PHE A 1 85 ? 0.58 -26.141 -5.527 1 98.62 85 PHE A O 1
ATOM 668 N N . GLN A 1 86 ? 1.647 -26.766 -7.355 1 98.56 86 GLN A N 1
ATOM 669 C CA . GLN A 1 86 ? 1.497 -28.188 -7.062 1 98.56 86 GLN A CA 1
ATOM 670 C C . GLN A 1 86 ? 2.191 -28.562 -5.758 1 98.56 86 GLN A C 1
ATOM 672 O O . GLN A 1 86 ? 1.678 -29.375 -4.98 1 98.56 86 GLN A O 1
ATOM 677 N N . SER A 1 87 ? 3.352 -27.969 -5.57 1 98.56 87 SER A N 1
ATOM 678 C CA . SER A 1 87 ? 4.043 -28.188 -4.305 1 98.56 87 SER A CA 1
ATOM 679 C C . SER A 1 87 ? 3.24 -27.641 -3.131 1 98.56 87 SER A C 1
ATOM 681 O O . SER A 1 87 ? 3.125 -28.297 -2.09 1 98.56 87 SER A O 1
ATOM 683 N N . MET A 1 88 ? 2.713 -26.5 -3.283 1 98.62 88 MET A N 1
ATOM 684 C CA . MET A 1 88 ? 1.876 -25.891 -2.254 1 98.62 88 MET A CA 1
ATOM 685 C C . MET A 1 88 ? 0.637 -26.734 -1.988 1 98.62 88 MET A C 1
ATOM 687 O O . MET A 1 88 ? 0.232 -26.906 -0.836 1 98.62 88 MET A O 1
ATOM 691 N N . LEU A 1 89 ? 0.067 -27.219 -3.078 1 98.38 89 LEU A N 1
ATOM 692 C CA . LEU A 1 89 ? -1.128 -28.047 -2.963 1 98.38 89 LEU A CA 1
ATOM 693 C C . LEU A 1 89 ? -0.833 -29.328 -2.18 1 98.38 89 LEU A C 1
ATOM 695 O O . LEU A 1 89 ? -1.643 -29.75 -1.354 1 98.38 89 LEU A O 1
ATOM 699 N N . LYS A 1 90 ? 0.251 -29.938 -2.484 1 98.31 90 LYS A N 1
ATOM 700 C CA . LYS A 1 90 ? 0.666 -31.109 -1.732 1 98.31 90 LYS A CA 1
ATOM 701 C C . LYS A 1 90 ? 0.776 -30.812 -0.242 1 98.31 90 LYS A C 1
ATOM 703 O O . LYS A 1 90 ? 0.238 -31.547 0.591 1 98.31 90 LYS A O 1
ATOM 708 N N . ASP A 1 91 ? 1.501 -29.688 0.095 1 98.31 91 ASP A N 1
ATOM 709 C CA . ASP A 1 91 ? 1.651 -29.266 1.483 1 98.31 91 ASP A CA 1
ATOM 710 C C . ASP A 1 91 ? 0.293 -28.984 2.123 1 98.31 91 ASP A C 1
ATOM 712 O O . ASP A 1 91 ? 0.053 -29.359 3.271 1 98.31 91 ASP A O 1
ATOM 716 N N . TYR A 1 92 ? -0.529 -28.312 1.369 1 98.31 92 TYR A N 1
ATOM 717 C CA . TYR A 1 92 ? -1.882 -28 1.817 1 98.31 92 TYR A CA 1
ATOM 718 C C . TYR A 1 92 ? -2.646 -29.281 2.172 1 98.31 92 TYR A C 1
ATOM 720 O O . TYR A 1 92 ? -3.312 -29.344 3.207 1 98.31 92 TYR A O 1
ATOM 728 N N . ASN A 1 93 ? -2.537 -30.25 1.331 1 97.81 93 ASN A N 1
ATOM 729 C CA . ASN A 1 93 ? -3.24 -31.5 1.528 1 97.81 93 ASN A CA 1
ATOM 730 C C . ASN A 1 93 ? -2.668 -32.281 2.707 1 97.81 93 ASN A C 1
ATOM 732 O O . ASN A 1 93 ? -3.34 -33.156 3.264 1 97.81 93 ASN A O 1
ATOM 736 N N . GLU A 1 94 ? -1.489 -31.984 3.068 1 97.94 94 GLU A N 1
ATOM 737 C CA . GLU A 1 94 ? -0.86 -32.594 4.23 1 97.94 94 GLU A CA 1
ATOM 738 C C . GLU A 1 94 ? -1.213 -31.859 5.512 1 97.94 94 GLU A C 1
ATOM 740 O O . GLU A 1 94 ? -0.713 -32.188 6.59 1 97.94 94 GLU A O 1
ATOM 745 N N . GLY A 1 95 ? -1.952 -30.781 5.449 1 98 95 GLY A N 1
ATOM 746 C CA . GLY A 1 95 ? -2.479 -30.078 6.613 1 98 95 GLY A CA 1
ATOM 747 C C . GLY A 1 95 ? -1.565 -28.984 7.109 1 98 95 GLY A C 1
ATOM 748 O O . GLY A 1 95 ? -1.729 -28.484 8.227 1 98 95 GLY A O 1
ATOM 749 N N . LEU A 1 96 ? -0.664 -28.562 6.293 1 98.44 96 LEU A N 1
ATOM 750 C CA . LEU A 1 96 ? 0.356 -27.625 6.719 1 98.44 96 LEU A CA 1
ATOM 751 C C . LEU A 1 96 ? -0.127 -26.188 6.531 1 98.44 96 LEU A C 1
ATOM 753 O O . LEU A 1 96 ? -0.964 -25.906 5.668 1 98.44 96 LEU A O 1
ATOM 757 N N . THR A 1 97 ? 0.345 -25.25 7.359 1 98.69 97 THR A N 1
ATOM 758 C CA . THR A 1 97 ? 0.214 -23.812 7.129 1 98.69 97 THR A CA 1
ATOM 759 C C . THR A 1 97 ? 1.301 -23.312 6.18 1 98.69 97 THR A C 1
ATOM 761 O O . THR A 1 97 ? 2.484 -23.328 6.523 1 98.69 97 THR A O 1
ATOM 764 N N . ILE A 1 98 ? 0.812 -22.859 5.016 1 98.69 98 ILE A N 1
ATOM 765 C CA . ILE A 1 98 ? 1.714 -22.469 3.936 1 98.69 98 ILE A CA 1
ATOM 766 C C . ILE A 1 98 ? 1.669 -20.953 3.74 1 98.69 98 ILE A C 1
ATOM 768 O O . ILE A 1 98 ? 0.591 -20.359 3.723 1 98.69 98 ILE A O 1
ATOM 772 N N . VAL A 1 99 ? 2.846 -20.422 3.58 1 98.94 99 VAL A N 1
ATOM 773 C CA . VAL A 1 99 ? 2.93 -18.984 3.312 1 98.94 99 VAL A CA 1
ATOM 774 C C . VAL A 1 99 ? 3.732 -18.734 2.037 1 98.94 99 VAL A C 1
ATOM 776 O O . VAL A 1 99 ? 4.773 -19.375 1.822 1 98.94 99 VAL A O 1
ATOM 779 N N . PHE A 1 100 ? 3.246 -17.938 1.17 1 98.94 100 PHE A N 1
ATOM 780 C CA . PHE A 1 100 ? 4.062 -17.344 0.12 1 98.94 100 PHE A CA 1
ATOM 781 C C . PHE A 1 100 ? 4.348 -15.875 0.425 1 98.94 100 PHE A C 1
ATOM 783 O O . PHE A 1 100 ? 3.43 -15.102 0.698 1 98.94 100 PHE A O 1
ATOM 790 N N . VAL A 1 101 ? 5.641 -15.484 0.324 1 98.94 101 VAL A N 1
ATOM 791 C CA . VAL A 1 101 ? 5.988 -14.109 0.666 1 98.94 101 VAL A CA 1
ATOM 792 C C . VAL A 1 101 ? 6.273 -13.312 -0.608 1 98.94 101 VAL A C 1
ATOM 794 O O . VAL A 1 101 ? 6.656 -13.891 -1.631 1 98.94 101 VAL A O 1
ATOM 797 N N . SER A 1 102 ? 6.039 -12.039 -0.532 1 98.69 102 SER A N 1
ATOM 798 C CA . SER A 1 102 ? 6.348 -11.094 -1.606 1 98.69 102 SER A CA 1
ATOM 799 C C . SER A 1 102 ? 7.012 -9.836 -1.065 1 98.69 102 SER A C 1
ATOM 801 O O . SER A 1 102 ? 6.629 -9.336 -0.005 1 98.69 102 SER A O 1
ATOM 803 N N . GLU A 1 103 ? 8.016 -9.32 -1.83 1 97.38 103 GLU A N 1
ATOM 804 C CA . GLU A 1 103 ? 8.5 -7.977 -1.546 1 97.38 103 GLU A CA 1
ATOM 805 C C . GLU A 1 103 ? 7.461 -6.926 -1.931 1 97.38 103 GLU A C 1
ATOM 807 O O . GLU A 1 103 ? 6.762 -7.07 -2.938 1 97.38 103 GLU A O 1
ATOM 812 N N . GLY A 1 104 ? 7.422 -5.895 -1.133 1 98.06 104 GLY A N 1
ATOM 813 C CA . GLY A 1 104 ? 6.391 -4.891 -1.363 1 98.06 104 GLY A CA 1
ATOM 814 C C . GLY A 1 104 ? 5.008 -5.352 -0.946 1 98.06 104 GLY A C 1
ATOM 815 O O . GLY A 1 104 ? 4.777 -5.664 0.224 1 98.06 104 GLY A O 1
ATOM 816 N N . ASP A 1 105 ? 4.156 -5.559 -1.955 1 98.81 105 ASP A N 1
ATOM 817 C CA . ASP A 1 105 ? 2.797 -6.039 -1.742 1 98.81 105 ASP A CA 1
ATOM 818 C C . ASP A 1 105 ? 2.467 -7.188 -2.691 1 98.81 105 ASP A C 1
ATOM 820 O O . ASP A 1 105 ? 2.832 -7.152 -3.869 1 98.81 105 ASP A O 1
ATOM 824 N N . SER A 1 106 ? 1.732 -8.117 -2.166 1 98.81 106 SER A N 1
ATOM 825 C CA . SER A 1 106 ? 1.476 -9.383 -2.852 1 98.81 106 SER A CA 1
ATOM 826 C C . SER A 1 106 ? 0.596 -9.18 -4.078 1 98.81 106 SER A C 1
ATOM 828 O O . SER A 1 106 ? 0.521 -10.047 -4.949 1 98.81 106 SER A O 1
ATOM 830 N N . LEU A 1 107 ? -0.095 -8.039 -4.152 1 98.75 107 LEU A N 1
ATOM 831 C CA . LEU A 1 107 ? -1.051 -7.91 -5.246 1 98.75 107 LEU A CA 1
ATOM 832 C C . LEU A 1 107 ? -0.793 -6.637 -6.043 1 98.75 107 LEU A C 1
ATOM 834 O O . LEU A 1 107 ? -1.686 -6.141 -6.734 1 98.75 107 LEU A O 1
ATOM 838 N N . PHE A 1 108 ? 0.416 -6.027 -5.941 1 98.75 108 PHE A N 1
ATOM 839 C CA . PHE A 1 108 ? 0.897 -4.875 -6.695 1 98.75 108 PHE A CA 1
ATOM 840 C C . PHE A 1 108 ? 2.086 -5.258 -7.57 1 98.75 108 PHE A C 1
ATOM 842 O O . PHE A 1 108 ? 3.232 -5.219 -7.117 1 98.75 108 PHE A O 1
ATOM 849 N N . TYR A 1 109 ? 1.856 -5.574 -8.805 1 97.62 109 TYR A N 1
ATOM 850 C CA . TYR A 1 109 ? 2.869 -6.027 -9.758 1 97.62 109 TYR A CA 1
ATOM 851 C C . TYR A 1 109 ? 3.697 -7.164 -9.172 1 97.62 109 TYR A C 1
ATOM 853 O O . TYR A 1 109 ? 4.926 -7.168 -9.281 1 97.62 109 TYR A O 1
ATOM 861 N N . SER A 1 110 ? 3.051 -8.109 -8.578 1 97 110 SER A N 1
ATOM 862 C CA . SER A 1 110 ? 3.703 -9.188 -7.836 1 97 110 SER A CA 1
ATOM 863 C C . SER A 1 110 ? 3.551 -10.523 -8.562 1 97 110 SER A C 1
ATOM 865 O O . SER A 1 110 ? 2.527 -10.781 -9.195 1 97 110 SER A O 1
ATOM 867 N N . THR A 1 111 ? 4.504 -11.367 -8.375 1 94.88 111 THR A N 1
ATOM 868 C CA . THR A 1 111 ? 4.473 -12.711 -8.938 1 94.88 111 THR A CA 1
ATOM 869 C C . THR A 1 111 ? 3.373 -13.547 -8.289 1 94.88 111 THR A C 1
ATOM 871 O O . THR A 1 111 ? 2.832 -14.461 -8.906 1 94.88 111 THR A O 1
ATOM 874 N N . PHE A 1 112 ? 2.984 -13.164 -7.086 1 98.44 112 PHE A N 1
ATOM 875 C CA . PHE A 1 112 ? 1.984 -13.953 -6.375 1 98.44 112 PHE A CA 1
ATOM 876 C C . PHE A 1 112 ? 0.663 -13.961 -7.133 1 98.44 112 PHE A C 1
ATOM 878 O O . PHE A 1 112 ? -0.144 -14.875 -6.977 1 98.44 112 PHE A O 1
ATOM 885 N N . ALA A 1 113 ? 0.36 -12.938 -7.945 1 97.88 113 ALA A N 1
ATOM 886 C CA . ALA A 1 113 ? -0.89 -12.859 -8.695 1 97.88 113 ALA A CA 1
ATOM 887 C C . ALA A 1 113 ? -1.103 -14.117 -9.539 1 97.88 113 ALA A C 1
ATOM 889 O O . ALA A 1 113 ? -2.238 -14.562 -9.727 1 97.88 113 ALA A O 1
ATOM 890 N N . TYR A 1 114 ? -0.038 -14.695 -9.945 1 97.06 114 TYR A N 1
ATOM 891 C CA . TYR A 1 114 ? -0.13 -15.867 -10.805 1 97.06 114 TYR A CA 1
ATOM 892 C C . TYR A 1 114 ? -0.378 -17.125 -9.992 1 97.06 114 TYR A C 1
ATOM 894 O O . TYR A 1 114 ? -1.078 -18.031 -10.438 1 97.06 114 TYR 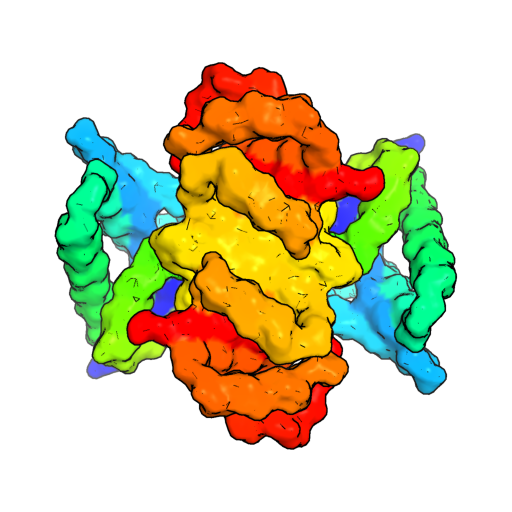A O 1
ATOM 902 N N . LEU A 1 115 ? 0.197 -17.188 -8.828 1 98.5 115 LEU A N 1
ATOM 903 C CA . LEU A 1 115 ? -0.136 -18.266 -7.914 1 98.5 115 LEU A CA 1
ATOM 904 C C . LEU A 1 115 ? -1.584 -18.156 -7.445 1 98.5 115 LEU A C 1
ATOM 906 O O . LEU A 1 115 ? -2.271 -19.172 -7.301 1 98.5 115 LEU A O 1
ATOM 910 N N . LEU A 1 116 ? -1.994 -16.938 -7.219 1 98.69 116 LEU A N 1
ATOM 911 C CA . LEU A 1 116 ? -3.361 -16.688 -6.773 1 98.69 116 LEU A CA 1
ATOM 912 C C . LEU A 1 116 ? -4.367 -17.25 -7.773 1 98.69 116 LEU A C 1
ATOM 914 O O . LEU A 1 116 ? -5.398 -17.797 -7.379 1 98.69 116 LEU A O 1
ATOM 918 N N . GLU A 1 117 ? -4.066 -17.094 -9.031 1 97.75 117 GLU A N 1
ATOM 919 C CA . GLU A 1 117 ? -4.941 -17.641 -10.07 1 97.75 117 GLU A CA 1
ATOM 920 C C . GLU A 1 117 ? -5.129 -19.156 -9.898 1 97.75 117 GLU A C 1
ATOM 922 O O . GLU A 1 117 ? -6.242 -19.656 -10.016 1 97.75 117 GLU A O 1
ATOM 927 N N . HIS A 1 118 ? -4.059 -19.828 -9.664 1 98.38 118 HIS A N 1
ATOM 928 C CA . HIS A 1 118 ? -4.125 -21.266 -9.438 1 98.38 118 HIS A CA 1
ATOM 929 C C . HIS A 1 118 ? -4.91 -21.594 -8.18 1 98.38 118 HIS A C 1
ATOM 931 O O . HIS A 1 118 ? -5.738 -22.5 -8.18 1 98.38 118 HIS A O 1
ATOM 937 N N . ILE A 1 119 ? -4.645 -20.844 -7.102 1 98.69 119 ILE A N 1
ATOM 938 C CA . ILE A 1 119 ? -5.305 -21.047 -5.816 1 98.69 119 ILE A CA 1
ATOM 939 C C . ILE A 1 119 ? -6.816 -20.906 -5.98 1 98.69 119 ILE A C 1
ATOM 941 O O . ILE A 1 119 ? -7.586 -21.734 -5.492 1 98.69 119 ILE A O 1
ATOM 945 N N . GLN A 1 120 ? -7.184 -19.891 -6.668 1 98.06 120 GLN A N 1
ATOM 946 C CA . GLN A 1 120 ? -8.602 -19.594 -6.863 1 98.06 120 GLN A CA 1
ATOM 947 C C . GLN A 1 120 ? -9.25 -20.625 -7.793 1 98.06 120 GLN A C 1
ATOM 949 O O . GLN A 1 120 ? -10.383 -21.047 -7.562 1 98.06 120 GLN A O 1
ATOM 954 N N . LYS A 1 121 ? -8.586 -21 -8.875 1 97.56 121 LYS A N 1
ATOM 955 C CA . LYS A 1 121 ? -9.086 -22.031 -9.797 1 97.56 121 LYS A CA 1
ATOM 956 C C . LYS A 1 121 ? -9.391 -23.328 -9.055 1 97.56 121 LYS A C 1
ATOM 958 O O . LYS A 1 121 ? -10.336 -24.047 -9.398 1 97.56 121 LYS A O 1
ATOM 963 N N . HIS A 1 122 ? -8.617 -23.609 -8.078 1 97.62 122 HIS A N 1
ATOM 964 C CA . HIS A 1 122 ? -8.789 -24.828 -7.305 1 97.62 122 HIS A CA 1
ATOM 965 C C . HIS A 1 122 ? -9.688 -24.594 -6.098 1 97.62 122 HIS A C 1
ATOM 967 O O . HIS A 1 122 ? -9.844 -25.484 -5.254 1 97.62 122 HIS A O 1
ATOM 973 N N . GLN A 1 123 ? -10.156 -23.344 -5.914 1 97.25 123 GLN A N 1
ATOM 974 C CA . GLN A 1 123 ? -11.133 -22.969 -4.895 1 97.25 123 GLN A CA 1
ATOM 975 C C . GLN A 1 123 ? -10.562 -23.156 -3.49 1 97.25 123 GLN A C 1
ATOM 977 O O . GLN A 1 123 ? -11.258 -23.656 -2.6 1 97.25 123 GLN A O 1
ATOM 982 N N . LEU A 1 124 ? -9.289 -22.906 -3.365 1 97.81 124 LEU A N 1
ATOM 983 C CA . LEU A 1 124 ? -8.664 -22.938 -2.047 1 97.81 124 LEU A CA 1
ATOM 984 C C . LEU A 1 124 ? -8.766 -21.594 -1.354 1 97.81 124 LEU A C 1
ATOM 986 O O . LEU A 1 124 ? -8.648 -20.547 -2.002 1 97.81 124 LEU A O 1
ATOM 990 N N . ASP A 1 125 ? -8.93 -21.625 -0.091 1 95.44 125 ASP A N 1
ATOM 991 C CA . ASP A 1 125 ? -8.961 -20.375 0.674 1 95.44 125 ASP A CA 1
ATOM 992 C C . ASP A 1 125 ? -7.551 -19.828 0.896 1 95.44 125 ASP A C 1
ATOM 994 O O . ASP A 1 125 ? -6.613 -20.594 1.126 1 95.44 125 ASP A O 1
ATOM 998 N N . VAL A 1 126 ? -7.484 -18.562 0.812 1 98.62 126 VAL A N 1
ATOM 999 C CA . VAL A 1 126 ? -6.211 -17.891 1.044 1 98.62 126 VAL A CA 1
ATOM 1000 C C . VAL A 1 126 ? -6.445 -16.594 1.801 1 98.62 126 VAL A C 1
ATOM 1002 O O . VAL A 1 126 ? -7.434 -15.898 1.562 1 98.62 126 VAL A O 1
ATOM 1005 N N . GLU A 1 127 ? -5.656 -16.344 2.781 1 98.75 127 GLU A N 1
ATOM 1006 C CA . GLU A 1 127 ? -5.625 -15.047 3.451 1 98.75 127 GLU A CA 1
ATOM 1007 C C . GLU A 1 127 ? -4.418 -14.227 3.012 1 98.75 127 GLU A C 1
ATOM 1009 O O . GLU A 1 127 ? -3.283 -14.703 3.07 1 98.75 127 GLU A O 1
ATOM 1014 N N . ILE A 1 128 ? -4.703 -13.039 2.535 1 98.94 128 ILE A N 1
ATOM 1015 C CA . ILE A 1 128 ? -3.635 -12.195 2.012 1 98.94 128 ILE A CA 1
ATOM 1016 C C . ILE A 1 128 ? -3.393 -11.023 2.957 1 98.94 128 ILE A C 1
ATOM 1018 O O . ILE A 1 128 ? -4.312 -10.266 3.262 1 98.94 128 ILE A O 1
ATOM 1022 N N . ILE A 1 129 ? -2.211 -10.883 3.441 1 98.94 129 ILE A N 1
ATOM 1023 C CA . ILE A 1 129 ? -1.804 -9.789 4.316 1 98.94 129 ILE A CA 1
ATOM 1024 C C . ILE A 1 129 ? -1.093 -8.711 3.5 1 98.94 129 ILE A C 1
ATOM 1026 O O . ILE A 1 129 ? -0.012 -8.953 2.955 1 98.94 129 ILE A O 1
ATOM 1030 N N . ALA A 1 130 ? -1.698 -7.551 3.453 1 98.94 130 ALA A N 1
ATOM 1031 C CA . ALA A 1 130 ? -1.213 -6.434 2.645 1 98.94 130 ALA A CA 1
ATOM 1032 C C . ALA A 1 130 ? 0.127 -5.922 3.164 1 98.94 130 ALA A C 1
ATOM 1034 O O . ALA A 1 130 ? 0.485 -6.164 4.32 1 98.94 130 ALA A O 1
ATOM 1035 N N . GLY A 1 131 ? 0.901 -5.301 2.301 1 98.88 131 GLY A N 1
ATOM 1036 C CA . GLY A 1 131 ? 2.164 -4.676 2.656 1 98.88 131 GLY A CA 1
ATOM 1037 C C . GLY A 1 131 ? 2.381 -3.34 1.97 1 98.88 131 GLY A C 1
ATOM 1038 O O . GLY A 1 131 ? 1.494 -2.842 1.273 1 98.88 131 GLY A O 1
ATOM 1039 N N . ILE A 1 132 ? 3.535 -2.734 2.172 1 98.94 132 ILE A N 1
ATOM 1040 C CA . ILE A 1 132 ? 3.859 -1.391 1.703 1 98.94 132 ILE A CA 1
ATOM 1041 C C . ILE A 1 132 ? 4.516 -1.469 0.328 1 98.94 132 ILE A C 1
ATOM 1043 O O . ILE A 1 132 ? 5.613 -2.018 0.188 1 98.94 132 ILE A O 1
ATOM 1047 N N . PRO A 1 133 ? 3.896 -0.919 -0.71 1 98.62 133 PRO A N 1
ATOM 1048 C CA . PRO A 1 133 ? 4.594 -0.834 -1.995 1 98.62 133 PRO A CA 1
ATOM 1049 C C . PRO A 1 133 ? 5.785 0.125 -1.958 1 98.62 133 PRO A C 1
ATOM 1051 O O . PRO A 1 133 ? 5.836 1.014 -1.104 1 98.62 133 PRO A O 1
ATOM 1054 N N . SER A 1 134 ? 6.652 -0.023 -2.912 1 98.5 134 SER A N 1
ATOM 1055 C CA . SER A 1 134 ? 7.906 0.727 -2.928 1 98.5 134 SER A CA 1
ATOM 1056 C C . SER A 1 134 ? 7.652 2.225 -3.066 1 98.5 134 SER A C 1
ATOM 1058 O O . SER A 1 134 ? 8.359 3.037 -2.471 1 98.5 134 SER A O 1
ATOM 1060 N N . PHE A 1 135 ? 6.641 2.664 -3.846 1 98.69 135 PHE A N 1
ATOM 1061 C CA . PHE A 1 135 ? 6.438 4.086 -4.094 1 98.69 135 PHE A CA 1
ATOM 1062 C C . PHE A 1 135 ? 5.914 4.785 -2.846 1 98.69 135 PHE A C 1
ATOM 1064 O O . PHE A 1 135 ? 6.137 5.984 -2.66 1 98.69 135 PHE A O 1
ATOM 1071 N N . ILE A 1 136 ? 5.246 4.016 -1.958 1 98.94 136 ILE A N 1
ATOM 1072 C CA . ILE A 1 136 ? 4.816 4.566 -0.678 1 98.94 136 ILE A CA 1
ATOM 1073 C C . ILE A 1 136 ? 6.027 4.805 0.216 1 98.94 136 ILE A C 1
ATOM 1075 O O . ILE A 1 136 ? 6.148 5.863 0.838 1 98.94 136 ILE A O 1
ATOM 1079 N N . LEU A 1 137 ? 6.922 3.832 0.257 1 98.88 137 LEU A N 1
ATOM 1080 C CA . LEU A 1 137 ? 8.164 4.035 0.992 1 98.88 137 LEU A CA 1
ATOM 1081 C C . LEU A 1 137 ? 8.969 5.184 0.393 1 98.88 137 LEU A C 1
ATOM 1083 O O . LEU A 1 137 ? 9.602 5.953 1.123 1 98.88 137 LEU A O 1
ATOM 1087 N N . GLY A 1 138 ? 8.977 5.301 -0.933 1 98.69 138 GLY A N 1
ATOM 1088 C CA . GLY A 1 138 ? 9.68 6.387 -1.593 1 98.69 138 GLY A CA 1
ATOM 1089 C C . GLY A 1 138 ? 9.273 7.758 -1.095 1 98.69 138 GLY A C 1
ATOM 1090 O O . GLY A 1 138 ? 10.125 8.602 -0.806 1 98.69 138 GLY A O 1
ATOM 1091 N N . THR A 1 139 ? 7.98 7.973 -0.952 1 98.56 139 THR A N 1
ATOM 1092 C CA . THR A 1 139 ? 7.488 9.266 -0.488 1 98.56 139 THR A CA 1
ATOM 1093 C C . THR A 1 139 ? 7.938 9.531 0.946 1 98.56 139 THR A C 1
ATOM 1095 O O . THR A 1 139 ? 8.242 10.672 1.305 1 98.56 139 THR A O 1
ATOM 1098 N N . ALA A 1 140 ? 7.934 8.484 1.725 1 98.75 140 ALA A N 1
ATOM 1099 C CA . ALA A 1 140 ? 8.398 8.625 3.102 1 98.75 140 ALA A CA 1
ATOM 1100 C C . ALA A 1 140 ? 9.875 9.016 3.143 1 98.75 140 ALA A C 1
ATOM 1102 O O . ALA A 1 140 ? 10.258 9.953 3.854 1 98.75 140 ALA A O 1
ATOM 1103 N N . GLU A 1 141 ? 10.68 8.359 2.332 1 98.38 141 GLU A N 1
ATOM 1104 C CA . GLU A 1 141 ? 12.117 8.609 2.299 1 98.38 141 GLU A CA 1
ATOM 1105 C C . GLU A 1 141 ? 12.422 10.023 1.812 1 98.38 141 GLU A C 1
ATOM 1107 O O . GLU A 1 141 ? 13.352 10.664 2.303 1 98.38 141 GLU A O 1
ATOM 1112 N N . TYR A 1 142 ? 11.609 10.484 0.909 1 97.69 142 TYR A N 1
ATOM 1113 C CA . TYR A 1 142 ? 11.82 11.812 0.35 1 97.69 142 TYR A CA 1
ATOM 1114 C C . TYR A 1 142 ? 11.078 12.867 1.158 1 97.69 142 TYR A C 1
ATOM 1116 O O . TYR A 1 142 ? 11.242 14.07 0.92 1 97.69 142 TYR A O 1
ATOM 1124 N N . GLN A 1 143 ? 10.242 12.398 2.041 1 98.12 143 GLN A N 1
ATOM 1125 C CA . GLN A 1 143 ? 9.438 13.305 2.859 1 98.12 143 GLN A CA 1
ATOM 1126 C C . GLN A 1 143 ? 8.648 14.273 1.991 1 98.12 143 GLN A C 1
ATOM 1128 O O . GLN A 1 143 ? 8.695 15.484 2.203 1 98.12 143 GLN A O 1
ATOM 1133 N N . THR A 1 144 ? 7.957 13.734 1.026 1 97.56 144 THR A N 1
ATOM 1134 C CA . THR A 1 144 ? 7.098 14.453 0.088 1 97.56 144 THR A CA 1
ATOM 1135 C C . THR A 1 144 ? 5.75 13.742 -0.059 1 97.56 144 THR A C 1
ATOM 1137 O O . THR A 1 144 ? 5.699 12.57 -0.438 1 97.56 144 THR A O 1
ATOM 1140 N N . PRO A 1 145 ? 4.664 14.492 0.218 1 98.25 145 PRO A N 1
ATOM 1141 C CA . PRO A 1 145 ? 3.369 13.828 0.069 1 98.25 145 PRO A CA 1
ATOM 1142 C C . PRO A 1 145 ? 3.15 13.266 -1.334 1 98.25 145 PRO A C 1
ATOM 1144 O O . PRO A 1 145 ? 3.449 13.938 -2.324 1 98.25 145 PRO A O 1
ATOM 1147 N N . LEU A 1 146 ? 2.676 12.039 -1.411 1 98.62 146 LEU A N 1
ATOM 1148 C CA . LEU A 1 146 ? 2.268 11.484 -2.695 1 98.62 146 LEU A CA 1
ATOM 1149 C C . LEU A 1 146 ? 1.12 12.289 -3.297 1 98.62 146 LEU A C 1
ATOM 1151 O O . LEU A 1 146 ? 1.13 12.594 -4.492 1 98.62 146 LEU A O 1
ATOM 1155 N N . ALA A 1 147 ? 0.134 12.602 -2.463 1 98.38 147 ALA A N 1
ATOM 1156 C CA . ALA A 1 147 ? -1.007 13.422 -2.871 1 98.38 147 ALA A CA 1
ATOM 1157 C C . ALA A 1 147 ? -1.694 14.047 -1.662 1 98.38 147 ALA A C 1
ATOM 1159 O O . ALA A 1 147 ? -1.727 13.453 -0.582 1 98.38 147 ALA A O 1
ATOM 1160 N N . ILE A 1 148 ? -2.184 15.219 -1.837 1 96.69 148 ILE A N 1
ATOM 1161 C CA . ILE A 1 148 ? -3.035 15.891 -0.861 1 96.69 148 ILE A CA 1
ATOM 1162 C C . ILE A 1 148 ? -4.309 16.391 -1.543 1 96.69 148 ILE A C 1
ATOM 1164 O O . ILE A 1 148 ? -4.352 16.516 -2.768 1 96.69 148 ILE A O 1
ATOM 1168 N N . LEU A 1 149 ? -5.348 16.531 -0.778 1 94 149 LEU A N 1
ATOM 1169 C CA . LEU A 1 149 ? -6.598 17.156 -1.201 1 94 149 LEU A CA 1
ATOM 1170 C C . LEU A 1 149 ? -7.152 16.469 -2.443 1 94 149 LEU A C 1
ATOM 1172 O O . LEU A 1 149 ? -7.5 15.281 -2.398 1 94 149 LEU A O 1
ATOM 1176 N N . ASN A 1 150 ? -7.051 17.141 -3.6 1 95.62 150 ASN A N 1
ATOM 1177 C CA . ASN A 1 150 ? -7.707 16.609 -4.785 1 95.62 150 ASN A CA 1
ATOM 1178 C C . ASN A 1 150 ? -6.695 16.203 -5.848 1 95.62 150 ASN A C 1
ATOM 1180 O O . ASN A 1 150 ? -7.051 16.016 -7.016 1 95.62 150 ASN A O 1
ATOM 1184 N N . GLU A 1 151 ? -5.438 16.078 -5.426 1 97.88 151 GLU A N 1
ATOM 1185 C CA . GLU A 1 151 ? -4.391 15.68 -6.367 1 97.88 151 GLU A CA 1
ATOM 1186 C C . GLU A 1 151 ? -4.598 14.25 -6.852 1 97.88 151 GLU A C 1
ATOM 1188 O O . GLU A 1 151 ? -4.926 13.359 -6.062 1 97.88 151 GLU A O 1
ATOM 1193 N N . LYS A 1 152 ? -4.434 14.055 -8.133 1 98.56 152 LYS A N 1
ATOM 1194 C CA . LYS A 1 152 ? -4.594 12.75 -8.766 1 98.56 152 LYS A CA 1
ATOM 1195 C C . LYS A 1 152 ? -3.244 12.055 -8.945 1 98.56 152 LYS A C 1
ATOM 1197 O O . LYS A 1 152 ? -2.223 12.719 -9.148 1 98.56 152 LYS A O 1
ATOM 1202 N N . ILE A 1 153 ? -3.234 10.719 -8.906 1 98.88 153 ILE A N 1
ATOM 1203 C CA . ILE A 1 153 ? -2.01 9.93 -9.023 1 98.88 153 ILE A CA 1
ATOM 1204 C C . ILE A 1 153 ? -2.141 8.938 -10.172 1 98.88 153 ILE A C 1
ATOM 1206 O O . ILE A 1 153 ? -3.174 8.281 -10.32 1 98.88 153 ILE A O 1
ATOM 1210 N N . ALA A 1 154 ? -1.136 8.828 -10.992 1 98.88 154 ALA A N 1
ATOM 1211 C CA . ALA A 1 154 ? -1.008 7.773 -11.992 1 98.88 154 ALA A CA 1
ATOM 1212 C C . ALA A 1 154 ? 0.203 6.891 -11.703 1 98.88 154 ALA A C 1
ATOM 1214 O O . ALA A 1 154 ? 1.293 7.395 -11.422 1 98.88 154 ALA A O 1
ATOM 1215 N N . ILE A 1 155 ? 0.039 5.621 -11.703 1 98.88 155 ILE A N 1
ATOM 1216 C CA . ILE A 1 155 ? 1.132 4.66 -11.602 1 98.88 155 ILE A CA 1
ATOM 1217 C C . ILE A 1 155 ? 1.294 3.914 -12.922 1 98.88 155 ILE A C 1
ATOM 1219 O O . ILE A 1 155 ? 0.388 3.197 -13.352 1 98.88 155 ILE A O 1
ATOM 1223 N N . ILE A 1 156 ? 2.496 4.035 -13.5 1 98.5 156 ILE A N 1
ATOM 1224 C CA . ILE A 1 156 ? 2.721 3.564 -14.867 1 98.5 156 ILE A CA 1
ATOM 1225 C C . ILE A 1 156 ? 3.943 2.652 -14.898 1 98.5 156 ILE A C 1
ATOM 1227 O O . ILE A 1 156 ? 5.066 3.096 -14.641 1 98.5 156 ILE A O 1
ATOM 1231 N N . PRO A 1 157 ? 3.674 1.399 -15.234 1 97.31 157 PRO A N 1
ATOM 1232 C CA . PRO A 1 157 ? 4.828 0.541 -15.508 1 97.31 157 PRO A CA 1
ATOM 1233 C C . PRO A 1 157 ? 5.359 0.694 -16.922 1 97.31 157 PRO A C 1
ATOM 1235 O O . PRO A 1 157 ? 4.582 0.925 -17.859 1 97.31 157 PRO A O 1
ATOM 1238 N N . ARG A 1 158 ? 6.66 0.644 -17.156 1 94 158 ARG A N 1
ATOM 1239 C CA . ARG A 1 158 ? 7.289 0.582 -18.484 1 94 158 ARG A CA 1
ATOM 1240 C C . ARG A 1 158 ? 6.773 1.691 -19.391 1 94 158 ARG A C 1
ATOM 1242 O O . ARG A 1 158 ? 6.305 1.426 -20.5 1 94 158 ARG A O 1
ATOM 1249 N N . ILE A 1 159 ? 6.832 2.893 -18.859 1 93.44 159 ILE A N 1
ATOM 1250 C CA . ILE A 1 159 ? 6.422 4.023 -19.688 1 93.44 159 ILE A CA 1
ATOM 1251 C C . ILE A 1 159 ? 7.129 3.951 -21.047 1 93.44 159 ILE A C 1
ATOM 1253 O O . ILE A 1 159 ? 8.289 3.545 -21.125 1 93.44 159 ILE A O 1
ATOM 1257 N N . LYS A 1 160 ? 6.449 4.379 -22.062 1 88.38 160 LYS A N 1
ATOM 1258 C CA . LYS A 1 160 ? 6.949 4.145 -23.406 1 88.38 160 LYS A CA 1
ATOM 1259 C C . LYS A 1 160 ? 7.883 5.262 -23.859 1 88.38 160 LYS A C 1
ATOM 1261 O O . LYS A 1 160 ? 8.945 5.004 -24.422 1 88.38 160 LYS A O 1
ATOM 1266 N N . ASN A 1 161 ? 7.402 6.488 -23.625 1 88.69 161 ASN A N 1
ATOM 1267 C CA . ASN A 1 161 ? 8.172 7.633 -24.109 1 88.69 161 ASN A CA 1
ATOM 1268 C C . ASN A 1 161 ? 7.758 8.922 -23.406 1 88.69 161 ASN A C 1
ATOM 1270 O O . ASN A 1 161 ? 6.836 8.922 -22.578 1 88.69 161 ASN A O 1
ATOM 1274 N N . ASN A 1 162 ? 8.453 9.914 -23.781 1 90.88 162 ASN A N 1
ATOM 1275 C CA . ASN A 1 162 ? 8.219 11.227 -23.203 1 90.88 162 ASN A CA 1
ATOM 1276 C C . ASN A 1 162 ? 6.816 11.742 -23.516 1 90.88 162 ASN A C 1
ATOM 1278 O O . ASN A 1 162 ? 6.191 12.406 -22.688 1 90.88 162 ASN A O 1
ATOM 1282 N N . ASN A 1 163 ? 6.422 11.453 -24.672 1 93.25 163 ASN A N 1
ATOM 1283 C CA . ASN A 1 163 ? 5.102 11.922 -25.078 1 93.25 163 ASN A CA 1
ATOM 1284 C C . ASN A 1 163 ? 4.004 11.359 -24.188 1 93.25 163 ASN A C 1
ATOM 1286 O O . ASN A 1 163 ? 3.066 12.078 -23.828 1 93.25 163 ASN A O 1
ATOM 1290 N N . GLU A 1 164 ? 4.129 10.133 -23.891 1 94.62 164 GLU A N 1
ATOM 1291 C CA . GLU A 1 164 ? 3.166 9.516 -22.984 1 94.62 164 GLU A CA 1
ATOM 1292 C C . GLU A 1 164 ? 3.197 10.18 -21.609 1 94.62 164 GLU A C 1
ATOM 1294 O O . GLU A 1 164 ? 2.15 10.492 -21.047 1 94.62 164 GLU A O 1
ATOM 1299 N N . LEU A 1 165 ? 4.387 10.398 -21.109 1 95.25 165 LEU A N 1
ATOM 1300 C CA . LEU A 1 165 ? 4.543 11.031 -19.812 1 95.25 165 LEU A CA 1
ATOM 1301 C C . LEU A 1 165 ? 3.93 12.43 -19.812 1 95.25 165 LEU A C 1
ATOM 1303 O O . LEU A 1 165 ? 3.219 12.797 -18.875 1 95.25 165 LEU A O 1
ATOM 1307 N N . GLU A 1 166 ? 4.16 13.172 -20.828 1 94.31 166 GLU A N 1
ATOM 1308 C CA . GLU A 1 166 ? 3.631 14.523 -20.953 1 94.31 166 GLU A CA 1
ATOM 1309 C C . GLU A 1 166 ? 2.104 14.523 -20.938 1 94.31 166 GLU A C 1
ATOM 1311 O O . GLU A 1 166 ? 1.487 15.383 -20.297 1 94.31 166 GLU A O 1
ATOM 1316 N N . LYS A 1 167 ? 1.578 13.609 -21.672 1 95.56 167 LYS A N 1
ATOM 1317 C CA . LYS A 1 167 ? 0.123 13.492 -21.719 1 95.56 167 LYS A CA 1
ATOM 1318 C C . LYS A 1 167 ? -0.453 13.195 -20.344 1 95.56 167 LYS A C 1
ATOM 1320 O O . LYS A 1 167 ? -1.458 13.789 -19.938 1 95.56 167 LYS A O 1
ATOM 1325 N N . ILE A 1 168 ? 0.158 12.344 -19.594 1 97.5 168 ILE A N 1
ATOM 1326 C CA . ILE A 1 168 ? -0.309 11.953 -18.281 1 97.5 168 ILE A CA 1
ATOM 1327 C C . ILE A 1 168 ? -0.211 13.141 -17.328 1 97.5 168 ILE A C 1
ATOM 1329 O O . ILE A 1 168 ? -1.135 13.398 -16.547 1 97.5 168 ILE A O 1
ATOM 1333 N N . LEU A 1 169 ? 0.845 13.875 -17.438 1 96.69 169 LEU A N 1
ATOM 1334 C CA . LEU A 1 169 ? 1.127 14.984 -16.531 1 96.69 169 LEU A CA 1
ATOM 1335 C C . LEU A 1 169 ? 0.141 16.125 -16.75 1 96.69 169 LEU A C 1
ATOM 1337 O O . LEU A 1 169 ? 0.04 17.031 -15.93 1 96.69 169 LEU A O 1
ATOM 1341 N N . LYS A 1 170 ? -0.582 16.078 -17.812 1 95.75 170 LYS A N 1
ATOM 1342 C CA . LYS A 1 170 ? -1.616 17.094 -18.031 1 95.75 170 LYS A CA 1
ATOM 1343 C C . LYS A 1 170 ? -2.773 16.906 -17.062 1 95.75 170 LYS A C 1
ATOM 1345 O O . LYS A 1 170 ? -3.404 17.891 -16.656 1 95.75 170 LYS A O 1
ATOM 1350 N N . ASP A 1 171 ? -3.004 15.648 -16.656 1 96.62 171 ASP A N 1
ATOM 1351 C CA . ASP A 1 171 ? -4.23 15.367 -15.906 1 96.62 171 ASP A CA 1
ATOM 1352 C C . ASP A 1 171 ? -3.918 14.914 -14.484 1 96.62 171 ASP A C 1
ATOM 1354 O O . ASP A 1 171 ? -4.812 14.852 -13.641 1 96.62 171 ASP A O 1
ATOM 1358 N N . TYR A 1 172 ? -2.656 14.633 -14.234 1 98.31 172 TYR A N 1
ATOM 1359 C CA . TYR A 1 172 ? -2.287 14.07 -12.945 1 98.31 172 TYR A CA 1
ATOM 1360 C C . TYR A 1 172 ? -1.198 14.906 -12.273 1 98.31 172 TYR A C 1
ATOM 1362 O O . TYR A 1 172 ? -0.252 15.344 -12.938 1 98.31 172 TYR A O 1
ATOM 1370 N N . GLU A 1 173 ? -1.326 15.133 -10.969 1 98.25 173 GLU A N 1
ATOM 1371 C CA . GLU A 1 173 ? -0.359 15.922 -10.211 1 98.25 173 GLU A CA 1
ATOM 1372 C C . GLU A 1 173 ? 0.873 15.094 -9.859 1 98.25 173 GLU A C 1
ATOM 1374 O O . GLU A 1 173 ? 1.978 15.625 -9.742 1 98.25 173 GLU A O 1
ATOM 1379 N N . THR A 1 174 ? 0.7 13.781 -9.664 1 98.75 174 THR A N 1
ATOM 1380 C CA . THR A 1 174 ? 1.801 12.875 -9.359 1 98.75 174 THR A CA 1
ATOM 1381 C C . THR A 1 174 ? 1.783 11.672 -10.289 1 98.75 174 THR A C 1
ATOM 1383 O O . THR A 1 174 ? 0.736 11.055 -10.492 1 98.75 174 THR A O 1
ATOM 1386 N N . VAL A 1 175 ? 2.939 11.375 -10.859 1 98.62 175 VAL A N 1
ATOM 1387 C CA . VAL A 1 175 ? 3.117 10.188 -11.68 1 98.62 175 VAL A CA 1
ATOM 1388 C C . VAL A 1 175 ? 4.203 9.297 -11.078 1 98.62 175 VAL A C 1
ATOM 1390 O O . VAL A 1 175 ? 5.324 9.758 -10.836 1 98.62 175 VAL A O 1
ATOM 1393 N N . VAL A 1 176 ? 3.869 8.102 -10.789 1 98.81 176 VAL A N 1
ATOM 1394 C CA . VAL A 1 176 ? 4.824 7.094 -10.336 1 98.81 176 VAL A CA 1
ATOM 1395 C C . VAL A 1 176 ? 5.195 6.18 -11.5 1 98.81 176 VAL A C 1
ATOM 1397 O O . VAL A 1 176 ? 4.328 5.52 -12.078 1 98.81 176 VAL A O 1
ATOM 1400 N N . LEU A 1 177 ? 6.418 6.184 -11.859 1 98.12 177 LEU A N 1
ATOM 1401 C CA . LEU A 1 177 ? 6.93 5.289 -12.891 1 98.12 177 LEU A CA 1
ATOM 1402 C C . LEU A 1 177 ? 7.699 4.129 -12.266 1 98.12 177 LEU A C 1
ATOM 1404 O O . LEU A 1 177 ? 8.617 4.34 -11.469 1 98.12 177 LEU A O 1
ATOM 1408 N N . ILE A 1 178 ? 7.277 2.906 -12.625 1 97.31 178 ILE A N 1
ATOM 1409 C CA . ILE A 1 178 ? 7.988 1.714 -12.172 1 97.31 178 ILE A CA 1
ATOM 1410 C C . ILE A 1 178 ? 8.461 0.907 -13.383 1 97.31 178 ILE A C 1
ATOM 1412 O O . ILE A 1 178 ? 8.047 1.173 -14.516 1 97.31 178 ILE A O 1
ATOM 1416 N N . LYS A 1 179 ? 9.422 -0.046 -13.109 1 94.06 179 LYS A N 1
ATOM 1417 C CA . LYS A 1 179 ? 10.039 -0.795 -14.203 1 94.06 179 LYS A CA 1
ATOM 1418 C C . LYS A 1 179 ? 10.617 0.145 -15.258 1 94.06 179 LYS A C 1
ATOM 1420 O O . LYS A 1 179 ? 10.328 0.01 -16.438 1 94.06 179 LYS A O 1
ATOM 1425 N N . ILE A 1 180 ? 11.531 1.051 -14.836 1 93.38 180 ILE A N 1
ATOM 1426 C CA . ILE A 1 180 ? 11.945 2.193 -15.641 1 93.38 180 ILE A CA 1
ATOM 1427 C C . ILE A 1 180 ? 13.32 1.928 -16.234 1 93.38 180 ILE A C 1
ATOM 1429 O O . ILE A 1 180 ? 13.883 2.787 -16.922 1 93.38 180 ILE A O 1
ATOM 1433 N N . ARG A 1 181 ? 13.836 0.813 -16.016 1 87 181 ARG A N 1
ATOM 1434 C CA . ARG A 1 181 ? 15.219 0.526 -16.391 1 87 181 ARG A CA 1
ATOM 1435 C C . ARG A 1 181 ? 15.469 0.85 -17.859 1 87 181 ARG A C 1
ATOM 1437 O O . ARG A 1 181 ? 16.453 1.511 -18.188 1 87 181 ARG A O 1
ATOM 1444 N N . SER A 1 182 ? 14.602 0.569 -18.75 1 82.88 182 SER A N 1
ATOM 1445 C CA . SER A 1 182 ? 14.836 0.641 -20.188 1 82.88 182 SER A CA 1
ATOM 1446 C C . SER A 1 182 ? 14.594 2.049 -20.719 1 82.88 182 SER A C 1
ATOM 1448 O O . SER A 1 182 ? 15.047 2.396 -21.812 1 82.88 182 SER A O 1
ATOM 1450 N N . VAL A 1 183 ? 13.93 2.92 -19.891 1 85.81 183 VAL A N 1
ATOM 1451 C CA . VAL A 1 183 ? 13.445 4.141 -20.516 1 85.81 183 VAL A CA 1
ATOM 1452 C C . VAL A 1 183 ? 13.984 5.359 -19.781 1 85.81 183 VAL A C 1
ATOM 1454 O O . VAL A 1 183 ? 13.914 6.484 -20.281 1 85.81 183 VAL A O 1
ATOM 1457 N N . LEU A 1 184 ? 14.523 5.148 -18.719 1 87.69 184 LEU A N 1
ATOM 1458 C CA . LEU A 1 184 ? 14.828 6.281 -17.859 1 87.69 184 LEU A CA 1
ATOM 1459 C C . LEU A 1 184 ? 15.734 7.285 -18.562 1 87.69 184 LEU A C 1
ATOM 1461 O O . LEU A 1 184 ? 15.516 8.492 -18.484 1 87.69 184 LEU A O 1
ATOM 1465 N N . HIS A 1 185 ? 16.688 6.812 -19.266 1 85.69 185 HIS A N 1
ATOM 1466 C CA . HIS A 1 185 ? 17.641 7.691 -19.938 1 85.69 185 HIS A CA 1
ATOM 1467 C C . HIS A 1 185 ? 16.953 8.578 -20.969 1 85.69 185 HIS A C 1
ATOM 1469 O O . HIS A 1 185 ? 17.344 9.734 -21.156 1 85.69 185 HIS A O 1
ATOM 1475 N N . ASN A 1 186 ? 15.938 8.016 -21.531 1 87.62 186 ASN A N 1
ATOM 1476 C CA . ASN A 1 186 ? 15.188 8.773 -22.531 1 87.62 186 ASN A CA 1
ATOM 1477 C C . ASN A 1 186 ? 14.328 9.852 -21.875 1 87.62 186 ASN A C 1
ATOM 1479 O O . ASN A 1 186 ? 13.992 10.852 -22.516 1 87.62 186 ASN A O 1
ATOM 1483 N N . LEU A 1 187 ? 14.039 9.617 -20.625 1 91.94 187 LEU A N 1
ATOM 1484 C CA . LEU A 1 187 ? 13.164 10.547 -19.922 1 91.94 187 LEU A CA 1
ATOM 1485 C C . LEU A 1 187 ? 13.961 11.727 -19.359 1 91.94 187 LEU A C 1
ATOM 1487 O O . LEU A 1 187 ? 13.398 12.781 -19.078 1 91.94 187 LEU A O 1
ATOM 1491 N N . ILE A 1 188 ? 15.195 11.562 -19.266 1 90.25 188 ILE A N 1
ATOM 1492 C CA . ILE A 1 188 ? 16.047 12.492 -18.531 1 90.25 188 ILE A CA 1
ATOM 1493 C C . ILE A 1 188 ? 16.016 13.859 -19.219 1 90.25 188 ILE A C 1
ATOM 1495 O O . ILE A 1 188 ? 15.867 14.883 -18.547 1 90.25 188 ILE A O 1
ATOM 1499 N N . SER A 1 189 ? 16.219 13.867 -20.5 1 87.94 189 SER A N 1
ATOM 1500 C CA . SER A 1 189 ? 16.234 15.133 -21.234 1 87.94 189 SER A CA 1
ATOM 1501 C C . SER A 1 189 ? 14.953 15.922 -21 1 87.94 189 SER A C 1
ATOM 1503 O O . SER A 1 189 ? 14.992 17.141 -20.812 1 87.94 189 SER A O 1
ATOM 1505 N N . PHE A 1 190 ? 13.906 15.203 -21.031 1 90.5 190 PHE A N 1
ATOM 1506 C CA . PHE A 1 190 ? 12.609 15.836 -20.797 1 90.5 190 PHE A CA 1
ATOM 1507 C C . PHE A 1 190 ? 12.5 16.344 -19.375 1 90.5 190 PHE A C 1
ATOM 1509 O O . PHE A 1 190 ? 12.062 17.484 -19.141 1 90.5 190 PHE A O 1
ATOM 1516 N N . LEU A 1 191 ? 12.914 15.602 -18.422 1 92.19 191 LEU A N 1
ATOM 1517 C CA . LEU A 1 191 ? 12.781 15.914 -17 1 92.19 191 LEU A CA 1
ATOM 1518 C C . LEU A 1 191 ? 13.688 17.078 -16.609 1 92.19 191 LEU A C 1
ATOM 1520 O O . LEU A 1 191 ? 13.336 17.891 -15.75 1 92.19 191 LEU A O 1
ATOM 1524 N N . GLU A 1 192 ? 14.742 17.172 -17.328 1 89.94 192 GLU A N 1
ATOM 1525 C CA . GLU A 1 192 ? 15.68 18.266 -17.094 1 89.94 192 GLU A CA 1
ATOM 1526 C C . GLU A 1 192 ? 15.078 19.609 -17.469 1 89.94 192 GLU A C 1
ATOM 1528 O O . GLU A 1 192 ? 15.344 20.625 -16.812 1 89.94 192 GLU A O 1
ATOM 1533 N N . LYS A 1 193 ? 14.344 19.578 -18.484 1 89.38 193 LYS A N 1
ATOM 1534 C CA . LYS A 1 193 ? 13.82 20.812 -19.047 1 89.38 193 LYS A CA 1
ATOM 1535 C C . LYS A 1 193 ? 12.477 21.172 -18.406 1 89.38 193 LYS A C 1
ATOM 1537 O O . LYS A 1 193 ? 11.953 22.266 -18.641 1 89.38 193 LYS A O 1
ATOM 1542 N N . SER A 1 194 ? 12.055 20.25 -17.641 1 87.69 194 SER A N 1
ATOM 1543 C CA . SER A 1 194 ? 10.734 20.469 -17.062 1 87.69 194 SER A CA 1
ATOM 1544 C C . SER A 1 194 ? 10.828 21.109 -15.688 1 87.69 194 SER A C 1
ATOM 1546 O O . SER A 1 194 ? 11.914 21.188 -15.102 1 87.69 194 SER A O 1
ATOM 1548 N N . HIS A 1 195 ? 9.742 21.75 -15.25 1 89.19 195 HIS A N 1
ATOM 1549 C CA . HIS A 1 195 ? 9.648 22.312 -13.906 1 89.19 195 HIS A CA 1
ATOM 1550 C C . HIS A 1 195 ? 8.953 21.359 -12.945 1 89.19 195 HIS A C 1
ATOM 1552 O O . HIS A 1 195 ? 8.055 21.766 -12.203 1 89.19 195 HIS A O 1
ATOM 1558 N N . LEU A 1 196 ? 9.375 20.078 -13.055 1 93.81 196 LEU A N 1
ATOM 1559 C CA . LEU A 1 196 ? 8.766 19.031 -12.234 1 93.81 196 LEU A CA 1
ATOM 1560 C C . LEU A 1 196 ? 9.719 18.609 -11.117 1 93.81 196 LEU A C 1
ATOM 1562 O O . LEU A 1 196 ? 10.938 18.75 -11.242 1 93.81 196 LEU A O 1
ATOM 1566 N N . THR A 1 197 ? 9.188 18.203 -10.016 1 95.38 197 THR A N 1
ATOM 1567 C CA . THR A 1 197 ? 9.961 17.547 -8.977 1 95.38 197 THR A CA 1
ATOM 1568 C C . THR A 1 197 ? 10.156 16.062 -9.312 1 95.38 197 THR A C 1
ATOM 1570 O O . THR A 1 197 ? 9.188 15.352 -9.578 1 95.38 197 THR A O 1
ATOM 1573 N N . VAL A 1 198 ? 11.398 15.672 -9.328 1 95.81 198 VAL A N 1
ATOM 1574 C CA . VAL A 1 198 ? 11.734 14.289 -9.656 1 95.81 198 VAL A CA 1
ATOM 1575 C C . VAL A 1 198 ? 12.359 13.609 -8.445 1 95.81 198 VAL A C 1
ATOM 1577 O O . VAL A 1 198 ? 13.328 14.109 -7.871 1 95.81 198 VAL A O 1
ATOM 1580 N N . LEU A 1 199 ? 11.805 12.516 -8.031 1 97.38 199 LEU A N 1
ATOM 1581 C CA . LEU A 1 199 ? 12.289 11.703 -6.922 1 97.38 199 LEU A CA 1
ATOM 1582 C C . LEU A 1 199 ? 12.633 10.297 -7.391 1 97.38 199 LEU A C 1
ATOM 1584 O O . LEU A 1 199 ? 11.75 9.516 -7.738 1 97.38 199 LEU A O 1
ATOM 1588 N N . TYR A 1 200 ? 13.938 10.008 -7.422 1 97.56 200 TYR A N 1
ATOM 1589 C CA . TYR A 1 200 ? 14.43 8.711 -7.867 1 97.56 200 TYR A CA 1
ATOM 1590 C C . TYR A 1 200 ? 14.859 7.855 -6.68 1 97.56 200 TYR A C 1
ATOM 1592 O O . TYR A 1 200 ? 15.57 8.328 -5.793 1 97.56 200 TYR A O 1
ATOM 1600 N N . GLY A 1 201 ? 14.43 6.621 -6.688 1 98.06 201 GLY A N 1
ATOM 1601 C CA . GLY A 1 201 ? 14.844 5.68 -5.66 1 98.06 201 GLY A CA 1
ATOM 1602 C C . GLY A 1 201 ? 15.148 4.297 -6.203 1 98.06 201 GLY A C 1
ATOM 1603 O O . GLY A 1 201 ? 14.461 3.812 -7.102 1 98.06 201 GLY A O 1
ATOM 1604 N N . GLU A 1 202 ? 16.172 3.631 -5.668 1 97.69 202 GLU A N 1
ATOM 1605 C CA . GLU A 1 202 ? 16.469 2.248 -6.023 1 97.69 202 GLU A CA 1
ATOM 1606 C C . GLU A 1 202 ? 16.797 1.421 -4.781 1 97.69 202 GLU A C 1
ATOM 1608 O O . GLU A 1 202 ? 17.422 1.923 -3.84 1 97.69 202 GLU A O 1
ATOM 1613 N N . ARG A 1 203 ? 16.281 0.219 -4.762 1 97 203 ARG A N 1
ATOM 1614 C CA . ARG A 1 203 ? 16.5 -0.737 -3.682 1 97 203 ARG A CA 1
ATOM 1615 C C . ARG A 1 203 ? 16.094 -0.148 -2.336 1 97 203 ARG A C 1
ATOM 1617 O O . ARG A 1 203 ? 16.875 -0.196 -1.375 1 97 203 ARG A O 1
ATOM 1624 N N . LEU A 1 204 ? 14.93 0.52 -2.389 1 98.25 204 LEU A N 1
ATOM 1625 C CA . LEU A 1 204 ? 14.43 1.233 -1.219 1 98.25 204 LEU A CA 1
ATOM 1626 C C . LEU A 1 204 ? 14.266 0.288 -0.033 1 98.25 204 LEU A C 1
ATOM 1628 O O . LEU A 1 204 ? 13.758 -0.824 -0.185 1 98.25 204 LEU A O 1
ATOM 1632 N N . GLY A 1 205 ? 14.703 0.737 1.116 1 97.5 205 GLY A N 1
ATOM 1633 C CA . GLY A 1 205 ? 14.57 -0.034 2.342 1 97.5 205 GLY A CA 1
ATOM 1634 C C . GLY A 1 205 ? 15.758 -0.945 2.604 1 97.5 205 GLY A C 1
ATOM 1635 O O . GLY A 1 205 ? 15.938 -1.433 3.721 1 97.5 205 GLY A O 1
ATOM 1636 N N . THR A 1 206 ? 16.531 -1.274 1.587 1 97.06 206 THR A N 1
ATOM 1637 C CA . THR A 1 206 ? 17.672 -2.16 1.771 1 97.06 206 THR A CA 1
ATOM 1638 C C . THR A 1 206 ? 18.906 -1.368 2.184 1 97.06 206 THR A C 1
ATOM 1640 O O . THR A 1 206 ? 18.875 -0.137 2.238 1 97.06 206 THR A O 1
ATOM 1643 N N . THR A 1 207 ? 19.953 -2.086 2.459 1 95.5 207 THR A N 1
ATOM 1644 C CA . THR A 1 207 ? 21.219 -1.45 2.822 1 95.5 207 THR A CA 1
ATOM 1645 C C . THR A 1 207 ? 21.875 -0.811 1.6 1 95.5 207 THR A C 1
ATOM 1647 O O . THR A 1 207 ? 22.812 -0.026 1.732 1 95.5 207 THR A O 1
ATOM 1650 N N . GLN A 1 208 ? 21.344 -1.063 0.409 1 96.44 208 GLN A N 1
ATOM 1651 C CA . GLN A 1 208 ? 21.891 -0.526 -0.832 1 96.44 208 GLN A CA 1
ATOM 1652 C C . GLN A 1 208 ? 21.016 0.593 -1.383 1 96.44 208 GLN A C 1
ATOM 1654 O O . GLN A 1 208 ? 21.125 0.963 -2.553 1 96.44 208 GLN A O 1
ATOM 1659 N N . GLN A 1 209 ? 20.219 1.112 -0.552 1 98 209 GLN A N 1
ATOM 1660 C CA . GLN A 1 209 ? 19.297 2.16 -0.957 1 98 209 GLN A CA 1
ATOM 1661 C C . GLN A 1 209 ? 20.031 3.375 -1.505 1 98 209 GLN A C 1
ATOM 1663 O O . GLN A 1 209 ? 21.047 3.791 -0.946 1 98 209 GLN A O 1
ATOM 1668 N N . TYR A 1 210 ? 19.547 3.854 -2.611 1 97.81 210 TYR A N 1
ATOM 1669 C CA . TYR A 1 210 ? 19.984 5.129 -3.168 1 97.81 210 TYR A CA 1
ATOM 1670 C C . TYR A 1 210 ? 18.797 5.988 -3.564 1 97.81 210 TYR A C 1
ATOM 1672 O O . TYR A 1 210 ? 17.859 5.512 -4.219 1 97.81 210 TYR A O 1
ATOM 1680 N N . ILE A 1 211 ? 18.766 7.227 -3.107 1 98.06 211 ILE A N 1
ATOM 1681 C CA . ILE A 1 211 ? 17.688 8.148 -3.447 1 98.06 211 ILE A CA 1
ATOM 1682 C C . ILE A 1 211 ? 18.266 9.5 -3.846 1 98.06 211 ILE A C 1
ATOM 1684 O O . ILE A 1 211 ? 19.297 9.93 -3.305 1 98.06 211 ILE A O 1
ATOM 1688 N N . THR A 1 212 ? 17.641 10.148 -4.805 1 97.69 212 THR A N 1
ATOM 1689 C CA . THR A 1 212 ? 18.062 11.484 -5.191 1 97.69 212 THR A CA 1
ATOM 1690 C C . THR A 1 212 ? 16.906 12.242 -5.852 1 97.69 212 THR A C 1
ATOM 1692 O O . THR A 1 212 ? 15.984 11.625 -6.391 1 97.69 212 THR A O 1
ATOM 1695 N N . SER A 1 213 ? 16.938 13.508 -5.73 1 95.94 213 SER A N 1
ATOM 1696 C CA . SER A 1 213 ? 16 14.367 -6.449 1 95.94 213 SER A CA 1
ATOM 1697 C C . SER A 1 213 ? 16.703 15.156 -7.547 1 95.94 213 SER A C 1
ATOM 1699 O O . SER A 1 213 ? 16.078 15.961 -8.242 1 95.94 213 SER A O 1
ATOM 1701 N N . ASN A 1 214 ? 17.984 14.859 -7.637 1 95 214 ASN A N 1
ATOM 1702 C CA . ASN A 1 214 ? 18.781 15.523 -8.672 1 95 214 ASN A CA 1
ATOM 1703 C C . ASN A 1 214 ? 18.891 14.672 -9.93 1 95 214 ASN A C 1
ATOM 1705 O O . ASN A 1 214 ? 19.547 13.633 -9.93 1 95 214 ASN A O 1
ATOM 1709 N N . ILE A 1 215 ? 18.375 15.195 -10.977 1 92.75 215 ILE A N 1
ATOM 1710 C CA . ILE A 1 215 ? 18.297 14.469 -12.234 1 92.75 215 ILE A CA 1
ATOM 1711 C C . ILE A 1 215 ? 19.703 14.172 -12.75 1 92.75 215 ILE A C 1
ATOM 1713 O O . ILE A 1 215 ? 19.922 13.141 -13.398 1 92.75 215 ILE A O 1
ATOM 1717 N N . ASN A 1 216 ? 20.641 14.992 -12.43 1 92.62 216 ASN A N 1
ATOM 1718 C CA . ASN A 1 216 ? 22 14.812 -12.906 1 92.62 216 ASN A CA 1
ATOM 1719 C C . ASN A 1 216 ? 22.641 13.562 -12.312 1 92.62 216 ASN A C 1
ATOM 1721 O O . ASN A 1 216 ? 23.531 12.969 -12.922 1 92.62 216 ASN A O 1
ATOM 1725 N N . ASP A 1 217 ? 22.125 13.148 -11.141 1 94.38 217 ASP A N 1
ATOM 1726 C CA . ASP A 1 217 ? 22.703 11.992 -10.445 1 94.38 217 ASP A CA 1
ATOM 1727 C C . ASP A 1 217 ? 22.328 10.688 -11.156 1 94.38 217 ASP A C 1
ATOM 1729 O O . ASP A 1 217 ? 23 9.672 -10.969 1 94.38 217 ASP A O 1
ATOM 1733 N N . ILE A 1 218 ? 21.328 10.805 -11.992 1 91.31 218 ILE A N 1
ATOM 1734 C CA . ILE A 1 218 ? 20.844 9.539 -12.531 1 91.31 218 ILE A CA 1
ATOM 1735 C C . ILE A 1 218 ? 21.203 9.445 -14.016 1 91.31 218 ILE A C 1
ATOM 1737 O O . ILE A 1 218 ? 20.953 8.414 -14.648 1 91.31 218 ILE A O 1
ATOM 1741 N N . LYS A 1 219 ? 21.797 10.43 -14.617 1 88.75 219 LYS A N 1
ATOM 1742 C CA . LYS A 1 219 ? 22.141 10.477 -16.031 1 88.75 219 LYS A CA 1
ATOM 1743 C C . LYS A 1 219 ? 23.062 9.32 -16.422 1 88.75 219 LYS A C 1
ATOM 1745 O O . LYS A 1 219 ? 22.875 8.711 -17.484 1 88.75 219 LYS A O 1
ATOM 1750 N N . ASN A 1 220 ? 23.984 8.969 -15.672 1 88 220 ASN A N 1
ATOM 1751 C CA . ASN A 1 220 ? 24.969 7.949 -16.016 1 88 220 ASN A CA 1
ATOM 1752 C C . ASN A 1 220 ? 24.906 6.762 -15.07 1 88 220 ASN A C 1
ATOM 1754 O O . ASN A 1 220 ? 25.828 5.957 -15.008 1 88 220 ASN A O 1
ATOM 1758 N N . ARG A 1 221 ? 23.844 6.703 -14.414 1 91.44 221 ARG A N 1
ATOM 1759 C CA . ARG A 1 221 ? 23.734 5.633 -13.43 1 91.44 221 ARG A CA 1
ATOM 1760 C C . ARG A 1 221 ? 23.156 4.371 -14.062 1 91.44 221 ARG A C 1
ATOM 1762 O O . ARG A 1 221 ? 22.25 4.445 -14.898 1 91.44 221 ARG A O 1
ATOM 1769 N N . GLU A 1 222 ? 23.719 3.234 -13.664 1 92 222 GLU A N 1
ATOM 1770 C CA . GLU A 1 222 ? 23.078 1.97 -14 1 92 222 GLU A CA 1
ATOM 1771 C C . GLU A 1 222 ? 21.797 1.77 -13.188 1 92 222 GLU A C 1
ATOM 1773 O O . GLU A 1 222 ? 21.828 1.813 -11.953 1 92 222 GLU A O 1
ATOM 1778 N N . ILE A 1 223 ? 20.766 1.535 -13.828 1 92.25 223 ILE A N 1
ATOM 1779 C CA . ILE A 1 223 ? 19.469 1.459 -13.18 1 92.25 223 ILE A CA 1
ATOM 1780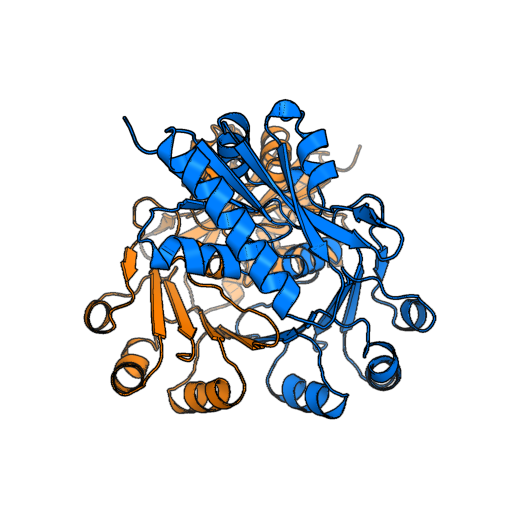 C C . ILE A 1 223 ? 19.141 0.006 -12.836 1 92.25 223 ILE A C 1
ATOM 1782 O O . ILE A 1 223 ? 18.969 -0.826 -13.734 1 92.25 223 ILE A O 1
ATOM 1786 N N . PRO A 1 224 ? 19 -0.252 -11.578 1 92.12 224 PRO A N 1
ATOM 1787 C CA . PRO A 1 224 ? 18.672 -1.633 -11.219 1 92.12 224 PRO A CA 1
ATOM 1788 C C . PRO A 1 224 ? 17.188 -1.958 -11.406 1 92.12 224 PRO A C 1
ATOM 1790 O O . PRO A 1 224 ? 16.391 -1.061 -11.672 1 92.12 224 PRO A O 1
ATOM 1793 N N . TYR A 1 225 ? 16.875 -3.236 -11.234 1 87.94 225 TYR A N 1
ATOM 1794 C CA . TYR A 1 225 ? 15.516 -3.73 -11.398 1 87.94 225 TYR A CA 1
ATOM 1795 C C . TYR A 1 225 ? 14.562 -3.051 -10.422 1 87.94 225 TYR A C 1
ATOM 1797 O O . TYR A 1 225 ? 13.492 -2.58 -10.812 1 87.94 225 TYR A O 1
ATOM 1805 N N . PHE A 1 226 ? 14.969 -2.908 -9.172 1 93.62 226 PHE A N 1
ATOM 1806 C CA . PHE A 1 226 ? 14.133 -2.301 -8.141 1 93.62 226 PHE A CA 1
ATOM 1807 C C . PHE A 1 226 ? 14.375 -0.798 -8.062 1 93.62 226 PHE A C 1
ATOM 1809 O O . PHE A 1 226 ? 15.07 -0.32 -7.164 1 93.62 226 PHE A O 1
ATOM 1816 N N . SER A 1 227 ? 13.875 -0.113 -9.047 1 96.69 227 SER A N 1
ATOM 1817 C CA . SER A 1 227 ? 13.969 1.34 -9.141 1 96.69 227 SER A CA 1
ATOM 1818 C C . SER A 1 227 ? 12.625 1.962 -9.516 1 96.69 227 SER A C 1
ATOM 1820 O O . SER A 1 227 ? 11.758 1.284 -10.062 1 96.69 227 SER A O 1
ATOM 1822 N N . LEU A 1 228 ? 12.477 3.18 -9.094 1 98 228 LEU A N 1
ATOM 1823 C CA . LEU A 1 228 ? 11.266 3.898 -9.453 1 98 228 LEU A CA 1
ATOM 1824 C C . LEU A 1 228 ? 11.523 5.398 -9.547 1 98 228 LEU A C 1
ATOM 1826 O O . LEU A 1 228 ? 12.555 5.883 -9.078 1 98 228 LEU A O 1
ATOM 1830 N N . LEU A 1 229 ? 10.656 6.051 -10.219 1 97.5 229 LEU A N 1
ATOM 1831 C CA . LEU A 1 229 ? 10.641 7.504 -10.328 1 97.5 229 LEU A CA 1
ATOM 1832 C C . LEU A 1 229 ? 9.281 8.07 -9.93 1 97.5 229 LEU A C 1
ATOM 1834 O O . LEU A 1 229 ? 8.25 7.578 -10.383 1 97.5 229 LEU A O 1
ATOM 1838 N N . ILE A 1 230 ? 9.281 8.945 -9.008 1 98.31 230 ILE A N 1
ATOM 1839 C CA . ILE A 1 230 ? 8.086 9.711 -8.68 1 98.31 230 ILE A CA 1
ATOM 1840 C C . ILE A 1 230 ? 8.227 11.141 -9.211 1 98.31 230 ILE A C 1
ATOM 1842 O O . ILE A 1 230 ? 9.188 11.836 -8.883 1 98.31 230 ILE A O 1
ATOM 1846 N N . ILE A 1 231 ? 7.301 11.5 -10.031 1 97.94 231 ILE A N 1
ATOM 1847 C CA . ILE A 1 231 ? 7.305 12.812 -10.656 1 97.94 231 ILE A CA 1
ATOM 1848 C C . ILE A 1 231 ? 6.105 13.625 -10.164 1 97.94 231 ILE A C 1
ATOM 1850 O O . ILE A 1 231 ? 4.965 13.164 -10.25 1 97.94 231 ILE A O 1
ATOM 1854 N N . LYS A 1 232 ? 6.383 14.812 -9.672 1 97.12 232 LYS A N 1
ATOM 1855 C CA . LYS A 1 232 ? 5.324 15.641 -9.102 1 97.12 232 LYS A CA 1
ATOM 1856 C C . LYS A 1 232 ? 5.359 17.047 -9.68 1 97.12 232 LYS A C 1
ATOM 1858 O O . LYS A 1 232 ? 6.434 17.641 -9.844 1 97.12 232 LYS A O 1
ATOM 1863 N N . LYS A 1 233 ? 4.172 17.547 -9.93 1 94.31 233 LYS A N 1
ATOM 1864 C CA . LYS A 1 233 ? 4.074 18.953 -10.336 1 94.31 233 LYS A CA 1
ATOM 1865 C C . LYS A 1 233 ? 4.445 19.875 -9.18 1 94.31 233 LYS A C 1
ATOM 1867 O O . LYS A 1 233 ? 4.105 19.609 -8.031 1 94.31 233 LYS A O 1
ATOM 1872 N N . ARG A 1 234 ? 5.23 20.859 -9.562 1 81.19 234 ARG A N 1
ATOM 1873 C CA . ARG A 1 234 ? 5.613 21.844 -8.555 1 81.19 234 ARG A CA 1
ATOM 1874 C C . ARG A 1 234 ? 4.453 22.781 -8.234 1 81.19 234 ARG A C 1
ATOM 1876 O O . ARG A 1 234 ? 3.684 23.156 -9.125 1 81.19 234 ARG A O 1
ATOM 1883 N N . LYS A 1 235 ? 4.254 22.938 -6.871 1 66.31 235 LYS A N 1
ATOM 1884 C CA . LYS A 1 235 ? 3.248 23.906 -6.469 1 66.31 235 LYS A CA 1
ATOM 1885 C C . LYS A 1 235 ? 3.734 25.328 -6.715 1 66.31 235 LYS A C 1
ATOM 1887 O O . LYS A 1 235 ? 4.934 25.609 -6.645 1 66.31 235 LYS A O 1
ATOM 1892 N N . MET B 1 1 ? 20.297 21.984 25.875 1 72.19 1 MET B N 1
ATOM 1893 C CA . MET B 1 1 ? 19.531 20.766 26.109 1 72.19 1 MET B CA 1
ATOM 1894 C C . MET B 1 1 ? 19.406 19.969 24.812 1 72.19 1 MET B C 1
ATOM 1896 O O . MET B 1 1 ? 19.422 20.531 23.719 1 72.19 1 MET B O 1
ATOM 1900 N N . LYS B 1 2 ? 19.469 18.703 24.828 1 84.38 2 LYS B N 1
ATOM 1901 C CA . LYS B 1 2 ? 19.422 17.859 23.625 1 84.38 2 LYS B CA 1
ATOM 1902 C C . LYS B 1 2 ? 18.078 17.984 22.922 1 84.38 2 LYS B C 1
ATOM 1904 O O . LYS B 1 2 ? 17.031 17.938 23.578 1 84.38 2 LYS B O 1
ATOM 1909 N N . LYS B 1 3 ? 18.062 18.422 21.719 1 94.88 3 LYS B N 1
ATOM 1910 C CA . LYS B 1 3 ? 16.844 18.516 20.938 1 94.88 3 LYS B CA 1
ATOM 1911 C C . LYS B 1 3 ? 16.188 17.141 20.766 1 94.88 3 LYS B C 1
ATOM 1913 O O . LYS B 1 3 ? 16.859 16.109 20.859 1 94.88 3 LYS B O 1
ATOM 1918 N N . GLY B 1 4 ? 14.867 17.219 20.719 1 97.5 4 GLY B N 1
ATOM 1919 C CA . GLY B 1 4 ? 14.109 15.984 20.609 1 97.5 4 GLY B CA 1
ATOM 1920 C C . GLY B 1 4 ? 14.125 15.406 19.203 1 97.5 4 GLY B C 1
ATOM 1921 O O . GLY B 1 4 ? 14.961 15.781 18.375 1 97.5 4 GLY B O 1
ATOM 1922 N N . LYS B 1 5 ? 13.344 14.336 19.016 1 98.25 5 LYS B N 1
ATOM 1923 C CA . LYS B 1 5 ? 13.18 13.664 17.734 1 98.25 5 LYS B CA 1
ATOM 1924 C C . LYS B 1 5 ? 11.711 13.625 17.312 1 98.25 5 LYS B C 1
ATOM 1926 O O . LYS B 1 5 ? 10.828 13.469 18.156 1 98.25 5 LYS B O 1
ATOM 1931 N N . ILE B 1 6 ? 11.539 13.812 16 1 98.81 6 ILE B N 1
ATOM 1932 C CA . ILE B 1 6 ? 10.18 13.766 15.469 1 98.81 6 ILE B CA 1
ATOM 1933 C C . ILE B 1 6 ? 10.031 12.578 14.523 1 98.81 6 ILE B C 1
ATOM 1935 O O . ILE B 1 6 ? 10.875 12.367 13.648 1 98.81 6 ILE B O 1
ATOM 1939 N N . TYR B 1 7 ? 8.977 11.812 14.742 1 98.94 7 TYR B N 1
ATOM 1940 C CA . TYR B 1 7 ? 8.594 10.727 13.844 1 98.94 7 TYR B CA 1
ATOM 1941 C C . TYR B 1 7 ? 7.164 10.906 13.344 1 98.94 7 TYR B C 1
ATOM 1943 O O . TYR B 1 7 ? 6.324 11.484 14.039 1 98.94 7 TYR B O 1
ATOM 1951 N N . ALA B 1 8 ? 6.941 10.492 12.164 1 98.94 8 ALA B N 1
ATOM 1952 C CA . ALA B 1 8 ? 5.594 10.164 11.695 1 98.94 8 ALA B CA 1
ATOM 1953 C C . ALA B 1 8 ? 5.422 8.664 11.516 1 98.94 8 ALA B C 1
ATOM 1955 O O . ALA B 1 8 ? 6.207 8.023 10.812 1 98.94 8 ALA B O 1
ATOM 1956 N N . VAL B 1 9 ? 4.434 8.125 12.164 1 98.94 9 VAL B N 1
ATOM 1957 C CA . VAL B 1 9 ? 4.223 6.688 12.102 1 98.94 9 VAL B CA 1
ATOM 1958 C C . VAL B 1 9 ? 2.877 6.391 11.445 1 98.94 9 VAL B C 1
ATOM 1960 O O . VAL B 1 9 ? 1.842 6.898 11.883 1 98.94 9 VAL B O 1
ATOM 1963 N N . SER B 1 10 ? 2.91 5.613 10.398 1 98.94 10 SER B N 1
ATOM 1964 C CA . SER B 1 10 ? 1.693 5.148 9.742 1 98.94 10 SER B CA 1
ATOM 1965 C C . SER B 1 10 ? 1.148 3.893 10.414 1 98.94 10 SER B C 1
ATOM 1967 O O . SER B 1 10 ? 1.881 2.92 10.609 1 98.94 10 SER B O 1
ATOM 1969 N N . LEU B 1 11 ? -0.135 3.898 10.695 1 98.88 11 LEU B N 1
ATOM 1970 C CA . LEU B 1 11 ? -0.741 2.844 11.5 1 98.88 11 LEU B CA 1
ATOM 1971 C C . LEU B 1 11 ? -1.311 1.741 10.609 1 98.88 11 LEU B C 1
ATOM 1973 O O . LEU B 1 11 ? -1.631 0.653 11.094 1 98.88 11 LEU B O 1
ATOM 1977 N N . GLY B 1 12 ? -1.436 1.997 9.305 1 98.44 12 GLY B N 1
ATOM 1978 C CA . GLY B 1 12 ? -2.268 1.16 8.453 1 98.44 12 GLY B CA 1
ATOM 1979 C C . GLY B 1 12 ? -3.738 1.533 8.508 1 98.44 12 GLY B C 1
ATOM 1980 O O . GLY B 1 12 ? -4.133 2.42 9.273 1 98.44 12 GLY B O 1
ATOM 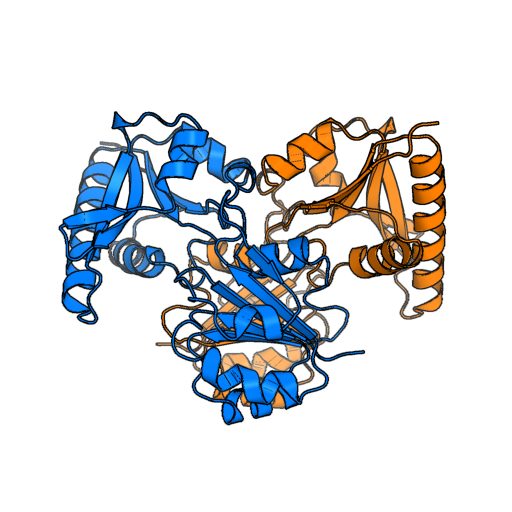1981 N N . PRO B 1 13 ? -4.629 0.908 7.727 1 97.12 13 PRO B N 1
ATOM 1982 C CA . PRO B 1 13 ? -5.984 1.413 7.496 1 97.12 13 PRO B CA 1
ATOM 1983 C C . PRO B 1 13 ? -6.957 1.03 8.609 1 97.12 13 PRO B C 1
ATOM 1985 O O . PRO B 1 13 ? -8.055 1.583 8.695 1 97.12 13 PRO B O 1
ATOM 1988 N N . GLY B 1 14 ? -6.699 0.182 9.539 1 96.75 14 GLY B N 1
ATOM 1989 C CA . GLY B 1 14 ? -7.699 -0.143 10.547 1 96.75 14 GLY B CA 1
ATOM 1990 C C . GLY B 1 14 ? -7.289 -1.29 11.453 1 96.75 14 GLY B C 1
ATOM 1991 O O . GLY B 1 14 ? -7.43 -1.206 12.672 1 96.75 14 GLY B O 1
ATOM 1992 N N . ASP B 1 15 ? -6.902 -2.326 10.883 1 98.5 15 ASP B N 1
ATOM 1993 C CA . ASP B 1 15 ? -6.41 -3.477 11.641 1 98.5 15 ASP B CA 1
ATOM 1994 C C . ASP B 1 15 ? -5.16 -3.117 12.438 1 98.5 15 ASP B C 1
ATOM 1996 O O . ASP B 1 15 ? -4.113 -2.822 11.859 1 98.5 15 ASP B O 1
ATOM 2000 N N . PRO B 1 16 ? -5.273 -3.148 13.758 1 98.75 16 PRO B N 1
ATOM 2001 C CA . PRO B 1 16 ? -4.121 -2.717 14.555 1 98.75 16 PRO B CA 1
ATOM 2002 C C . PRO B 1 16 ? -2.873 -3.553 14.289 1 98.75 16 PRO B C 1
ATOM 2004 O O . PRO B 1 16 ? -1.756 -3.104 14.562 1 98.75 16 PRO B O 1
ATOM 2007 N N . GLU B 1 17 ? -3.061 -4.688 13.75 1 98.81 17 GLU B N 1
ATOM 2008 C CA . GLU B 1 17 ? -1.911 -5.559 13.523 1 98.81 17 GLU B CA 1
ATOM 2009 C C . GLU B 1 17 ? -1.278 -5.297 12.156 1 98.81 17 GLU B C 1
ATOM 2011 O O . GLU B 1 17 ? -0.265 -5.906 11.812 1 98.81 17 GLU B O 1
ATOM 2016 N N . LEU B 1 18 ? -1.794 -4.32 11.43 1 98.94 18 LEU B N 1
ATOM 2017 C CA . LEU B 1 18 ? -1.203 -3.98 10.141 1 98.94 18 LEU B CA 1
ATOM 2018 C C . LEU B 1 18 ? -0.178 -2.861 10.289 1 98.94 18 LEU B C 1
ATOM 2020 O O . LEU B 1 18 ? 0.399 -2.408 9.297 1 98.94 18 LEU B O 1
ATOM 2024 N N . ILE B 1 19 ? 0.095 -2.4 11.508 1 98.94 19 ILE B N 1
ATOM 2025 C CA . ILE B 1 19 ? 1.234 -1.519 11.734 1 98.94 19 ILE B CA 1
ATOM 2026 C C . ILE B 1 19 ? 2.535 -2.291 11.531 1 98.94 19 ILE B C 1
ATOM 2028 O O . ILE B 1 19 ? 2.592 -3.5 11.773 1 98.94 19 ILE B O 1
ATOM 2032 N N . THR B 1 20 ? 3.559 -1.66 11.039 1 98.94 20 THR B N 1
ATOM 2033 C CA . THR B 1 20 ? 4.859 -2.293 10.836 1 98.94 20 THR B CA 1
ATOM 2034 C C . THR B 1 20 ? 5.566 -2.512 12.164 1 98.94 20 THR B C 1
ATOM 2036 O O . THR B 1 20 ? 5.285 -1.818 13.148 1 98.94 20 THR B O 1
ATOM 2039 N N . LEU B 1 21 ? 6.469 -3.404 12.188 1 98.88 21 LEU B N 1
ATOM 2040 C CA . LEU B 1 21 ? 7.328 -3.588 13.352 1 98.88 21 LEU B CA 1
ATOM 2041 C C . LEU B 1 21 ? 8.055 -2.293 13.703 1 98.88 21 LEU B C 1
ATOM 2043 O O . LEU B 1 21 ? 8.102 -1.897 14.867 1 98.88 21 LEU B O 1
ATOM 2047 N N . LYS B 1 22 ? 8.586 -1.646 12.68 1 98.88 22 LYS B N 1
ATOM 2048 C CA . LYS B 1 22 ? 9.32 -0.394 12.852 1 98.88 22 LYS B CA 1
ATOM 2049 C C . LYS B 1 22 ? 8.438 0.677 13.484 1 98.88 22 LYS B C 1
ATOM 2051 O O . LYS B 1 22 ? 8.859 1.364 14.414 1 98.88 22 LYS B O 1
ATOM 2056 N N . GLY B 1 23 ? 7.211 0.75 12.961 1 98.88 23 GLY B N 1
ATOM 2057 C CA . GLY B 1 23 ? 6.277 1.728 13.5 1 98.88 23 GLY B CA 1
ATOM 2058 C C . GLY B 1 23 ? 5.93 1.479 14.953 1 98.88 23 GLY B C 1
ATOM 2059 O O . GLY B 1 23 ? 5.922 2.408 15.766 1 98.88 23 GLY B O 1
ATOM 2060 N N . LEU B 1 24 ? 5.668 0.223 15.266 1 98.88 24 LEU B N 1
ATOM 2061 C CA . LEU B 1 24 ? 5.297 -0.107 16.641 1 98.88 24 LEU B CA 1
ATOM 2062 C C . LEU B 1 24 ? 6.453 0.161 17.594 1 98.88 24 LEU B C 1
ATOM 2064 O O . LEU B 1 24 ? 6.25 0.695 18.688 1 98.88 24 LEU B O 1
ATOM 2068 N N . LYS B 1 25 ? 7.656 -0.177 17.234 1 98.75 25 LYS B N 1
ATOM 2069 C CA . LYS B 1 25 ? 8.836 0.066 18.062 1 98.75 25 LYS B CA 1
ATOM 2070 C C . LYS B 1 25 ? 8.992 1.553 18.359 1 98.75 25 LYS B C 1
ATOM 2072 O O . LYS B 1 25 ? 9.266 1.932 19.5 1 98.75 25 LYS B O 1
ATOM 2077 N N . VAL B 1 26 ? 8.828 2.363 17.375 1 98.88 26 VAL B N 1
ATOM 2078 C CA . VAL B 1 26 ? 8.938 3.809 17.547 1 98.88 26 VAL B CA 1
ATOM 2079 C C . VAL B 1 26 ? 7.871 4.305 18.516 1 98.88 26 VAL B C 1
ATOM 2081 O O . VAL B 1 26 ? 8.156 5.102 19.406 1 98.88 26 VAL B O 1
ATOM 2084 N N . LEU B 1 27 ? 6.668 3.771 18.328 1 98.81 27 LEU B N 1
ATOM 2085 C CA . LEU B 1 27 ? 5.57 4.184 19.203 1 98.81 27 LEU B CA 1
ATOM 2086 C C . LEU B 1 27 ? 5.863 3.816 20.656 1 98.81 27 LEU B C 1
ATOM 2088 O O . LEU B 1 27 ? 5.609 4.613 21.562 1 98.81 27 LEU B O 1
ATOM 2092 N N . GLN B 1 28 ? 6.391 2.668 20.844 1 98.56 28 GLN B N 1
ATOM 2093 C CA . GLN B 1 28 ? 6.641 2.148 22.188 1 98.56 28 GLN B CA 1
ATOM 2094 C C . GLN B 1 28 ? 7.723 2.955 22.891 1 98.56 28 GLN B C 1
ATOM 2096 O O . GLN B 1 28 ? 7.77 2.994 24.125 1 98.56 28 GLN B O 1
ATOM 2101 N N . HIS B 1 29 ? 8.531 3.689 22.172 1 98.12 29 HIS B N 1
ATOM 2102 C CA . HIS B 1 29 ? 9.641 4.434 22.766 1 98.12 29 HIS B CA 1
ATOM 2103 C C . HIS B 1 29 ? 9.359 5.934 22.766 1 98.12 29 HIS B C 1
ATOM 2105 O O . HIS B 1 29 ? 10.203 6.727 23.188 1 98.12 29 HIS B O 1
ATOM 2111 N N . ALA B 1 30 ? 8.219 6.328 22.312 1 98.69 30 ALA B N 1
ATOM 2112 C CA . ALA B 1 30 ? 7.875 7.742 22.203 1 98.69 30 ALA B CA 1
ATOM 2113 C C . ALA B 1 30 ? 7.59 8.352 23.578 1 98.69 30 ALA B C 1
ATOM 2115 O O . ALA B 1 30 ? 7.074 7.668 24.469 1 98.69 30 ALA B O 1
ATOM 2116 N N . ASP B 1 31 ? 7.91 9.648 23.734 1 98.75 31 ASP B N 1
ATOM 2117 C CA . ASP B 1 31 ? 7.555 10.406 24.922 1 98.75 31 ASP B CA 1
ATOM 2118 C C . ASP B 1 31 ? 6.172 11.039 24.781 1 98.75 31 ASP B C 1
ATOM 2120 O O . ASP B 1 31 ? 5.465 11.227 25.781 1 98.75 31 ASP B O 1
ATOM 2124 N N . LYS B 1 32 ? 5.824 11.43 23.531 1 98.81 32 LYS B N 1
ATOM 2125 C CA . LYS B 1 32 ? 4.535 12.008 23.172 1 98.81 32 LYS B CA 1
ATOM 2126 C C . LYS B 1 32 ? 4.027 11.438 21.844 1 98.81 32 LYS B C 1
ATOM 2128 O O . LYS B 1 32 ? 4.801 11.266 20.906 1 98.81 32 LYS B O 1
ATOM 2133 N N . ILE B 1 33 ? 2.791 11.109 21.891 1 98.94 33 ILE B N 1
ATOM 2134 C CA . ILE B 1 33 ? 2.158 10.578 20.688 1 98.94 33 ILE B CA 1
ATOM 2135 C C . ILE B 1 33 ? 0.951 11.43 20.312 1 98.94 33 ILE B C 1
ATOM 2137 O O . ILE B 1 33 ? -0.072 11.406 21 1 98.94 33 ILE B O 1
ATOM 2141 N N . TYR B 1 34 ? 1.122 12.18 19.25 1 98.88 34 TYR B N 1
ATOM 2142 C CA . TYR B 1 34 ? 0.028 12.977 18.703 1 98.88 34 TYR B CA 1
ATOM 2143 C C . TYR B 1 34 ? -0.803 12.156 17.734 1 98.88 34 TYR B C 1
ATOM 2145 O O . TYR B 1 34 ? -0.257 11.398 16.922 1 98.88 34 TYR B O 1
ATOM 2153 N N . TYR B 1 35 ? -2.121 12.281 17.828 1 98.75 35 TYR B N 1
ATOM 2154 C CA . TYR B 1 35 ? -2.994 11.531 16.938 1 98.75 35 TYR B CA 1
ATOM 2155 C C . TYR B 1 35 ? -4.137 12.406 16.438 1 98.75 35 TYR B C 1
ATOM 2157 O O . TYR B 1 35 ? -4.621 13.281 17.156 1 98.75 35 TYR B O 1
ATOM 2165 N N . PRO B 1 36 ? -4.535 12.188 15.195 1 97.75 36 PRO B N 1
ATOM 2166 C CA . PRO B 1 36 ? -5.617 12.992 14.617 1 97.75 36 PRO B CA 1
ATOM 2167 C C . PRO B 1 36 ? -7 12.523 15.055 1 97.75 36 PRO B C 1
ATOM 2169 O O . PRO B 1 36 ? -7.168 11.359 15.438 1 97.75 36 PRO B O 1
ATOM 2172 N N . GLY B 1 37 ? -7.875 13.453 15.047 1 95.56 37 GLY B N 1
ATOM 2173 C CA . GLY B 1 37 ? -9.289 13.188 15.258 1 95.56 37 GLY B CA 1
ATOM 2174 C C . GLY B 1 37 ? -10.188 14.273 14.703 1 95.56 37 GLY B C 1
ATOM 2175 O O . GLY B 1 37 ? -9.719 15.211 14.062 1 95.56 37 GLY B O 1
ATOM 2176 N N . SER B 1 38 ? -11.438 14.039 14.805 1 93.12 38 SER B N 1
ATOM 2177 C CA . SER B 1 38 ? -12.438 14.992 14.344 1 93.12 38 SER B CA 1
ATOM 2178 C C . SER B 1 38 ? -13.297 15.492 15.508 1 93.12 38 SER B C 1
ATOM 2180 O O . SER B 1 38 ? -13.633 14.727 16.406 1 93.12 38 SER B O 1
ATOM 2182 N N . LEU B 1 39 ? -13.492 16.797 15.461 1 92.12 39 LEU B N 1
ATOM 2183 C CA . LEU B 1 39 ? -14.469 17.406 16.359 1 92.12 39 LEU B CA 1
ATOM 2184 C C . LEU B 1 39 ? -15.812 17.562 15.656 1 92.12 39 LEU B C 1
ATOM 2186 O O . LEU B 1 39 ? -15.953 18.391 14.742 1 92.12 39 LEU B O 1
ATOM 2190 N N . LEU B 1 40 ? -16.75 16.766 16.125 1 88.12 40 LEU B N 1
ATOM 2191 C CA . LEU B 1 40 ? -18.062 16.781 15.516 1 88.12 40 LEU B CA 1
ATOM 2192 C C . LEU B 1 40 ? -18.859 18.016 15.961 1 88.12 40 LEU B C 1
ATOM 2194 O O . LEU B 1 40 ? -18.484 18.672 16.922 1 88.12 40 LEU B O 1
ATOM 2198 N N . ALA B 1 41 ? -19.953 18.312 15.312 1 85.06 41 ALA B N 1
ATOM 2199 C CA . ALA B 1 41 ? -20.766 19.5 15.578 1 85.06 41 ALA B CA 1
ATOM 2200 C C . ALA B 1 41 ? -21.359 19.438 16.984 1 85.06 41 ALA B C 1
ATOM 2202 O O . ALA B 1 41 ? -21.562 20.484 17.609 1 85.06 41 ALA B O 1
ATOM 2203 N N . ASN B 1 42 ? -21.594 18.297 17.406 1 90.56 42 ASN B N 1
ATOM 2204 C CA . ASN B 1 42 ? -22.203 18.141 18.719 1 90.56 42 ASN B CA 1
ATOM 2205 C C . ASN B 1 42 ? -21.156 18.172 19.844 1 90.56 42 ASN B C 1
ATOM 2207 O O . ASN B 1 42 ? -21.484 17.938 21 1 90.56 42 ASN B O 1
ATOM 2211 N N . GLY B 1 43 ? -19.906 18.406 19.422 1 89.44 43 GLY B N 1
ATOM 2212 C CA . GLY B 1 43 ? -18.828 18.531 20.406 1 89.44 43 GLY B CA 1
ATOM 2213 C C . GLY B 1 43 ? -18.109 17.219 20.656 1 89.44 43 GLY B C 1
ATOM 2214 O O . GLY B 1 43 ? -17.094 17.203 21.359 1 89.44 43 GLY B O 1
ATOM 2215 N N . LYS B 1 44 ? -18.656 16.219 20.141 1 92.25 44 LYS B N 1
ATOM 2216 C CA . LYS B 1 44 ? -18.031 14.922 20.344 1 92.25 44 LYS B CA 1
ATOM 2217 C C . LYS B 1 44 ? -16.734 14.789 19.562 1 92.25 44 LYS B C 1
ATOM 2219 O O . LYS B 1 44 ? -16.656 15.211 18.406 1 92.25 44 LYS B O 1
ATOM 2224 N N . LYS B 1 45 ? -15.719 14.234 20.234 1 94.62 45 LYS B N 1
ATOM 2225 C CA . LYS B 1 45 ? -14.43 13.945 19.594 1 94.62 45 LYS B CA 1
ATOM 2226 C C . LYS B 1 45 ? -14.352 12.484 19.156 1 94.62 45 LYS B C 1
ATOM 2228 O O . LYS B 1 45 ? -14.773 11.586 19.891 1 94.62 45 LYS B O 1
ATOM 2233 N N . THR B 1 46 ? -13.93 12.289 17.922 1 94.44 46 THR B N 1
ATOM 2234 C CA . THR B 1 46 ? -13.734 10.938 17.406 1 94.44 46 THR B CA 1
ATOM 2235 C C . THR B 1 46 ? -12.367 10.805 16.75 1 94.44 46 THR B C 1
ATOM 2237 O O . THR B 1 46 ? -11.781 11.797 16.297 1 94.44 46 THR B O 1
ATOM 2240 N N . SER B 1 47 ? -11.836 9.562 16.828 1 96 47 SER B N 1
ATOM 2241 C CA . SER B 1 47 ? -10.547 9.289 16.188 1 96 47 SER B CA 1
ATOM 2242 C C . SER B 1 47 ? -10.461 7.84 15.727 1 96 47 SER B C 1
ATOM 2244 O O . SER B 1 47 ? -10.758 6.914 16.484 1 96 47 SER B O 1
ATOM 2246 N N . PHE B 1 48 ? -10.039 7.699 14.523 1 95.06 48 PHE B N 1
ATOM 2247 C CA . PHE B 1 48 ? -9.852 6.355 13.992 1 95.06 48 PHE B CA 1
ATOM 2248 C C . PHE B 1 48 ? -8.508 5.785 14.422 1 95.06 48 PHE B C 1
ATOM 2250 O O . PHE B 1 48 ? -8.297 4.57 14.367 1 95.06 48 PHE B O 1
ATOM 2257 N N . SER B 1 49 ? -7.605 6.652 14.883 1 97.62 49 SER B N 1
ATOM 2258 C CA . SER B 1 49 ? -6.273 6.227 15.305 1 97.62 49 SER B CA 1
ATOM 2259 C C . SER B 1 49 ? -6.285 5.734 16.75 1 97.62 49 SER B C 1
ATOM 2261 O O . SER B 1 49 ? -5.516 4.84 17.109 1 97.62 49 SER B O 1
ATOM 2263 N N . LEU B 1 50 ? -7.148 6.277 17.547 1 97.5 50 LEU B N 1
ATOM 2264 C CA . LEU B 1 50 ? -7.125 6.055 19 1 97.5 50 LEU B CA 1
ATOM 2265 C C . LEU B 1 50 ? -7.371 4.586 19.328 1 97.5 50 LEU B C 1
ATOM 2267 O O . LEU B 1 50 ? -6.668 4.008 20.156 1 97.5 50 LEU B O 1
ATOM 2271 N N . PRO B 1 51 ? -8.375 3.877 18.672 1 97.25 51 PRO B N 1
ATOM 2272 C CA . PRO B 1 51 ? -8.57 2.453 18.969 1 97.25 51 PRO B CA 1
ATOM 2273 C C . PRO B 1 51 ? -7.324 1.621 18.688 1 97.25 51 PRO B C 1
ATOM 2275 O O . PRO B 1 51 ? -7.051 0.646 19.391 1 97.25 51 PRO B O 1
ATOM 2278 N N . ILE B 1 52 ? -6.586 1.973 17.656 1 98.38 52 ILE B N 1
ATOM 2279 C CA . ILE B 1 52 ? -5.367 1.252 17.312 1 98.38 52 ILE B CA 1
ATOM 2280 C C . ILE B 1 52 ? -4.312 1.465 18.391 1 98.38 52 ILE B C 1
ATOM 2282 O O . ILE B 1 52 ? -3.648 0.516 18.812 1 98.38 52 ILE B O 1
ATOM 2286 N N . LEU B 1 53 ? -4.156 2.703 18.875 1 98.69 53 LEU B N 1
ATOM 2287 C CA . LEU B 1 53 ? -3.195 3.016 19.922 1 98.69 53 LEU B CA 1
ATOM 2288 C C . LEU B 1 53 ? -3.545 2.285 21.219 1 98.69 53 LEU B C 1
ATOM 2290 O O . LEU B 1 53 ? -2.658 1.773 21.906 1 98.69 53 LEU B O 1
ATOM 2294 N N . LYS B 1 54 ? -4.801 2.225 21.516 1 98.06 54 LYS B N 1
ATOM 2295 C CA . LYS B 1 54 ? -5.27 1.528 22.703 1 98.06 54 LYS B CA 1
ATOM 2296 C C . LYS B 1 54 ? -5.012 0.028 22.609 1 98.06 54 LYS B C 1
ATOM 2298 O O . LYS B 1 54 ? -4.637 -0.61 23.594 1 98.06 54 LYS B O 1
ATOM 2303 N N . TYR B 1 55 ? -5.215 -0.488 21.438 1 98.44 55 TYR B N 1
ATOM 2304 C CA . TYR B 1 55 ? -4.965 -1.905 21.203 1 98.44 55 TYR B CA 1
ATOM 2305 C C . TYR B 1 55 ? -3.529 -2.271 21.578 1 98.44 55 TYR B C 1
ATOM 2307 O O . TYR B 1 55 ? -3.277 -3.344 22.125 1 98.44 55 TYR B O 1
ATOM 2315 N N . HIS B 1 56 ? -2.623 -1.383 21.266 1 98.5 56 HIS B N 1
ATOM 2316 C CA . HIS B 1 56 ? -1.211 -1.66 21.5 1 98.5 56 HIS B CA 1
ATOM 2317 C C . HIS B 1 56 ? -0.788 -1.228 22.906 1 98.5 56 HIS B C 1
ATOM 2319 O O . HIS B 1 56 ? 0.406 -1.176 23.203 1 98.5 56 HIS B O 1
ATOM 2325 N N . GLN B 1 57 ? -1.715 -0.848 23.734 1 98.19 57 GLN B N 1
ATOM 2326 C CA . GLN B 1 57 ? -1.534 -0.554 25.156 1 98.19 57 GLN B CA 1
ATOM 2327 C C . GLN B 1 57 ? -0.485 0.535 25.359 1 98.19 57 GLN B C 1
ATOM 2329 O O . GLN B 1 57 ? 0.367 0.423 26.25 1 98.19 57 GLN B O 1
ATOM 2334 N N . LEU B 1 58 ? -0.504 1.473 24.453 1 98 58 LEU B N 1
ATOM 2335 C CA . LEU B 1 58 ? 0.367 2.627 24.641 1 98 58 LEU B CA 1
ATOM 2336 C C . LEU B 1 58 ? -0.089 3.459 25.844 1 98 58 LEU B C 1
ATOM 2338 O O . LEU B 1 58 ? -1.286 3.543 26.125 1 98 58 LEU B O 1
ATOM 2342 N N . ASP B 1 59 ? 0.864 4.047 26.594 1 97.56 59 ASP B N 1
ATOM 2343 C CA . ASP B 1 59 ? 0.569 4.863 27.766 1 97.56 59 ASP B CA 1
ATOM 2344 C C . ASP B 1 59 ? -0.337 6.039 27.406 1 97.56 59 ASP B C 1
ATOM 2346 O O . ASP B 1 59 ? 0.079 6.953 26.688 1 97.56 59 ASP B O 1
ATOM 2350 N N . GLU B 1 60 ? -1.5 6.062 27.922 1 97.25 60 GLU B N 1
ATOM 2351 C CA . GLU B 1 60 ? -2.5 7.07 27.594 1 97.25 60 GLU B CA 1
ATOM 2352 C C . GLU B 1 60 ? -2.041 8.469 28.016 1 97.25 60 GLU B C 1
ATOM 2354 O O . GLU B 1 60 ? -2.461 9.469 27.422 1 97.25 60 GLU B O 1
ATOM 2359 N N . ASN B 1 61 ? -1.182 8.555 28.984 1 97.88 61 ASN B N 1
ATOM 2360 C CA . ASN B 1 61 ? -0.675 9.844 29.453 1 97.88 61 ASN B CA 1
ATOM 2361 C C . ASN B 1 61 ? 0.225 10.5 28.406 1 97.88 61 ASN B C 1
ATOM 2363 O O . ASN B 1 61 ? 0.512 11.695 28.484 1 97.88 61 ASN B O 1
ATOM 2367 N N . LYS B 1 62 ? 0.648 9.742 27.438 1 98.56 62 LYS B N 1
ATOM 2368 C CA . LYS B 1 62 ? 1.545 10.25 26.406 1 98.56 62 LYS B CA 1
ATOM 2369 C C . LYS B 1 62 ? 0.769 10.672 25.156 1 98.56 62 LYS B C 1
ATOM 2371 O O . LYS B 1 62 ? 1.34 11.242 24.234 1 98.56 62 LYS B O 1
ATOM 2376 N N . LEU B 1 63 ? -0.52 10.383 25.141 1 98.62 63 LEU B N 1
ATOM 2377 C CA . LEU B 1 63 ? -1.322 10.641 23.953 1 98.62 63 LEU B CA 1
ATOM 2378 C C . LEU B 1 63 ? -1.83 12.086 23.953 1 98.62 63 LEU B C 1
ATOM 2380 O O . LEU B 1 63 ? -2.299 12.586 24.969 1 98.62 63 LEU B O 1
ATOM 2384 N N . VAL B 1 64 ? -1.691 12.719 22.812 1 98.56 64 VAL B N 1
ATOM 2385 C CA . VAL B 1 64 ? -2.172 14.086 22.609 1 98.56 64 VAL B CA 1
ATOM 2386 C C . VAL B 1 64 ? -3.043 14.156 21.359 1 98.56 64 VAL B C 1
ATOM 2388 O O . VAL B 1 64 ? -2.547 13.992 20.25 1 98.56 64 VAL B O 1
ATOM 2391 N N . GLY B 1 65 ? -4.301 14.516 21.531 1 97.88 65 GLY B N 1
ATOM 2392 C CA . GLY B 1 65 ? -5.219 14.57 20.406 1 97.88 65 GLY B CA 1
ATOM 2393 C C . GLY B 1 65 ? -5.145 15.875 19.641 1 97.88 65 GLY B C 1
ATOM 2394 O O . GLY B 1 65 ? -5.035 16.953 20.234 1 97.88 65 GLY B O 1
ATOM 2395 N N . MET B 1 66 ? -5.078 15.789 18.375 1 97.25 66 MET B N 1
ATOM 2396 C CA . MET B 1 66 ? -5.297 16.906 17.453 1 97.25 66 MET B CA 1
ATOM 2397 C C . MET B 1 66 ? -6.652 16.766 16.766 1 97.25 66 MET B C 1
ATOM 2399 O O . MET B 1 66 ? -6.82 15.938 15.875 1 97.25 66 MET B O 1
ATOM 2403 N N . PHE B 1 67 ? -7.559 17.641 17.062 1 94.88 67 PHE B N 1
ATOM 2404 C CA . PHE B 1 67 ? -8.922 17.484 16.562 1 94.88 67 PHE B CA 1
ATOM 2405 C C . PHE B 1 67 ? -9.266 18.578 15.57 1 94.88 67 PHE B C 1
ATOM 2407 O O . PHE B 1 67 ? -9.133 19.766 15.867 1 94.88 67 PHE B O 1
ATOM 2414 N N . LEU B 1 68 ? -9.609 18.141 14.422 1 92.62 68 LEU B N 1
ATOM 2415 C CA . LEU B 1 68 ? -10.031 19.062 13.367 1 92.62 68 LEU B CA 1
ATOM 2416 C C . LEU B 1 68 ? -11.547 19.234 13.367 1 92.62 68 LEU B C 1
ATOM 2418 O O . LEU B 1 68 ? -12.289 18.25 13.492 1 92.62 68 LEU B O 1
ATOM 2422 N N . GLN B 1 69 ? -11.891 20.5 13.297 1 86.5 69 GLN B N 1
ATOM 2423 C CA . GLN B 1 69 ? -13.312 20.75 13.141 1 86.5 69 GLN B CA 1
ATOM 2424 C C . GLN B 1 69 ? -13.805 20.359 11.75 1 86.5 69 GLN B C 1
ATOM 2426 O O . GLN B 1 69 ? -13.141 20.641 10.75 1 86.5 69 GLN B O 1
ATOM 2431 N N . MET B 1 70 ? -14.859 19.609 11.797 1 73.44 70 MET B N 1
ATOM 2432 C CA . MET B 1 70 ? -15.414 19.234 10.5 1 73.44 70 MET B CA 1
ATOM 2433 C C . MET B 1 70 ? -16.109 20.422 9.844 1 73.44 70 MET B C 1
ATOM 2435 O O . MET B 1 70 ? -17.219 20.781 10.234 1 73.44 70 MET B O 1
ATOM 2439 N N . SER B 1 71 ? -15.344 21.281 9.266 1 71.81 71 SER B N 1
ATOM 2440 C CA . SER B 1 71 ? -15.883 22.438 8.562 1 71.81 71 SER B CA 1
ATOM 2441 C C . SER B 1 71 ? -15.195 22.625 7.211 1 71.81 71 SER B C 1
ATOM 2443 O O . SER B 1 71 ? -14.078 22.156 7 1 71.81 71 SER B O 1
ATOM 2445 N N . ASP B 1 72 ? -15.945 23.094 6.293 1 66.62 72 ASP B N 1
ATOM 2446 C CA . ASP B 1 72 ? -15.414 23.406 4.969 1 66.62 72 ASP B CA 1
ATOM 2447 C C . ASP B 1 72 ? -14.43 24.578 5.023 1 66.62 72 ASP B C 1
ATOM 2449 O O . ASP B 1 72 ? -13.727 24.844 4.051 1 66.62 72 ASP B O 1
ATOM 2453 N N . ASP B 1 73 ? -14.445 25.203 6.137 1 70.69 73 ASP B N 1
ATOM 2454 C CA . ASP B 1 73 ? -13.539 26.328 6.301 1 70.69 73 ASP B CA 1
ATOM 2455 C C . ASP B 1 73 ? -12.133 25.859 6.664 1 70.69 73 ASP B C 1
ATOM 2457 O O . ASP B 1 73 ? -11.883 25.438 7.793 1 70.69 73 ASP B O 1
ATOM 2461 N N . ARG B 1 74 ? -11.312 26.016 5.781 1 78.81 74 ARG B N 1
ATOM 2462 C CA . ARG B 1 74 ? -9.938 25.562 5.918 1 78.81 74 ARG B CA 1
ATOM 2463 C C . ARG B 1 74 ? -9.156 26.438 6.895 1 78.81 74 ARG B C 1
ATOM 2465 O O . ARG B 1 74 ? -8.086 26.047 7.371 1 78.81 74 ARG B O 1
ATOM 2472 N N . THR B 1 75 ? -9.578 27.516 7.145 1 83.94 75 THR B N 1
ATOM 2473 C CA . THR B 1 75 ? -8.875 28.438 8.039 1 83.94 75 THR B CA 1
ATOM 2474 C C . THR B 1 75 ? -8.734 27.828 9.43 1 83.94 75 THR B C 1
ATOM 2476 O O . THR B 1 75 ? -7.66 27.891 10.039 1 83.94 75 THR B O 1
ATOM 2479 N N . GLN B 1 76 ? -9.789 27.25 9.852 1 87.19 76 GLN B N 1
ATOM 2480 C CA . GLN B 1 76 ? -9.742 26.641 11.172 1 87.19 76 GLN B CA 1
ATOM 2481 C C . GLN B 1 76 ? -8.789 25.438 11.188 1 87.19 76 GLN B C 1
ATOM 2483 O O . GLN B 1 76 ? -8.094 25.219 12.18 1 87.19 76 GLN B O 1
ATOM 2488 N N . ALA B 1 77 ? -8.75 24.75 10.117 1 90.75 77 ALA B N 1
ATOM 2489 C CA . ALA B 1 77 ? -7.832 23.609 10.023 1 90.75 77 ALA B CA 1
ATOM 2490 C C . ALA B 1 77 ? -6.383 24.078 10.078 1 90.75 77 ALA B C 1
ATOM 2492 O O . ALA B 1 77 ? -5.559 23.484 10.781 1 90.75 77 ALA B O 1
ATOM 2493 N N . GLU B 1 78 ? -6.129 25.156 9.422 1 92.94 78 GLU B N 1
ATOM 2494 C CA . GLU B 1 78 ? -4.777 25.703 9.398 1 92.94 78 GLU B CA 1
ATOM 2495 C C . GLU B 1 78 ? -4.332 26.141 10.797 1 92.94 78 GLU B C 1
ATOM 2497 O O . GLU B 1 78 ? -3.172 25.953 11.172 1 92.94 78 GLU B O 1
ATOM 2502 N N . ILE B 1 79 ? -5.234 26.719 11.469 1 94.06 79 ILE B N 1
ATOM 2503 C CA . ILE B 1 79 ? -4.945 27.125 12.836 1 94.06 79 ILE B CA 1
ATOM 2504 C C . ILE B 1 79 ? -4.645 25.906 13.703 1 94.06 79 ILE B C 1
ATOM 2506 O O . ILE B 1 79 ? -3.703 25.922 14.5 1 94.06 79 ILE B O 1
ATOM 2510 N N . THR B 1 80 ? -5.41 24.875 13.469 1 95 80 THR B N 1
ATOM 2511 C CA . THR B 1 80 ? -5.215 23.656 14.234 1 95 80 THR B CA 1
ATOM 2512 C C . THR B 1 80 ? -3.85 23.031 13.93 1 95 80 THR B C 1
ATOM 2514 O O . THR B 1 80 ? -3.143 22.594 14.836 1 95 80 THR B O 1
ATOM 2517 N N . TYR B 1 81 ? -3.432 23.047 12.703 1 96.56 81 TYR B N 1
ATOM 2518 C CA . TYR B 1 81 ? -2.117 22.531 12.336 1 96.56 81 TYR B CA 1
ATOM 2519 C C . TYR B 1 81 ? -1.009 23.344 12.984 1 96.56 81 TYR B C 1
ATOM 2521 O O . TYR B 1 81 ? -0.06 22.797 13.539 1 96.56 81 TYR B O 1
ATOM 2529 N N . ALA B 1 82 ? -1.168 24.641 12.906 1 97.06 82 ALA B N 1
ATOM 2530 C CA . ALA B 1 82 ? -0.156 25.547 13.461 1 97.06 82 ALA B CA 1
ATOM 2531 C C . ALA B 1 82 ? -0.035 25.359 14.977 1 97.06 82 ALA B C 1
ATOM 2533 O O . ALA B 1 82 ? 1.073 25.297 15.516 1 97.06 82 ALA B O 1
ATOM 2534 N N . THR B 1 83 ? -1.145 25.25 15.633 1 97.5 83 THR B N 1
ATOM 2535 C CA . THR B 1 83 ? -1.154 25.094 17.078 1 97.5 83 THR B CA 1
ATOM 2536 C C . THR B 1 83 ? -0.55 23.75 17.469 1 97.5 83 THR B C 1
ATOM 2538 O O . THR B 1 83 ? 0.223 23.656 18.438 1 97.5 83 THR B O 1
ATOM 2541 N N . THR B 1 84 ? -0.963 22.734 16.719 1 98.12 84 THR B N 1
ATOM 2542 C CA . THR B 1 84 ? -0.399 21.422 16.969 1 98.12 84 THR B CA 1
ATOM 2543 C C . THR B 1 84 ? 1.114 21.438 16.781 1 98.12 84 THR B C 1
ATOM 2545 O O . THR B 1 84 ? 1.857 20.906 17.609 1 98.12 84 THR B O 1
ATOM 2548 N N . PHE B 1 85 ? 1.542 22.062 15.727 1 98.62 85 PHE B N 1
ATOM 2549 C CA . PHE B 1 85 ? 2.975 22.141 15.469 1 98.62 85 PHE B CA 1
ATOM 2550 C C . PHE B 1 85 ? 3.691 22.859 16.609 1 98.62 85 PHE B C 1
ATOM 2552 O O . PHE B 1 85 ? 4.781 22.453 17.016 1 98.62 85 PHE B O 1
ATOM 2559 N N . GLN B 1 86 ? 3.139 23.938 17.094 1 98.56 86 GLN B N 1
ATOM 2560 C CA . GLN B 1 86 ? 3.75 24.688 18.203 1 98.56 86 GLN B CA 1
ATOM 2561 C C . GLN B 1 86 ? 3.896 23.797 19.438 1 98.56 86 GLN B C 1
ATOM 2563 O O . GLN B 1 86 ? 4.902 23.875 20.141 1 98.56 86 GLN B O 1
ATOM 2568 N N . SER B 1 87 ? 2.881 23 19.688 1 98.56 87 SER B N 1
ATOM 2569 C CA . SER B 1 87 ? 2.971 22.062 20.797 1 98.56 87 SER B CA 1
ATOM 2570 C C . SER B 1 87 ? 4.086 21.047 20.562 1 98.56 87 SER B C 1
ATOM 2572 O O . SER B 1 87 ? 4.852 20.734 21.484 1 98.56 87 SER B O 1
ATOM 2574 N N . MET B 1 88 ? 4.184 20.547 19.375 1 98.62 88 MET B N 1
ATOM 2575 C CA . MET B 1 88 ? 5.238 19.609 19.031 1 98.62 88 MET B CA 1
ATOM 2576 C C . MET B 1 88 ? 6.613 20.25 19.172 1 98.62 88 MET B C 1
ATOM 2578 O O . MET B 1 88 ? 7.555 19.625 19.641 1 98.62 88 MET B O 1
ATOM 2582 N N . LEU B 1 89 ? 6.672 21.5 18.719 1 98.38 89 LEU B N 1
ATOM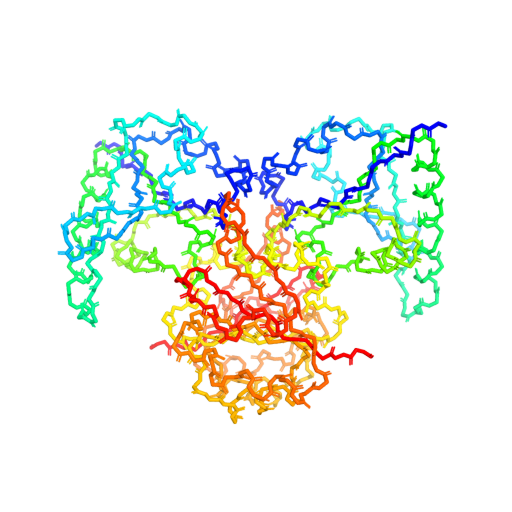 2583 C CA . LEU B 1 89 ? 7.93 22.234 18.781 1 98.38 89 LEU B CA 1
ATOM 2584 C C . LEU B 1 89 ? 8.375 22.406 20.234 1 98.38 89 LEU B C 1
ATOM 2586 O O . LEU B 1 89 ? 9.562 22.266 20.547 1 98.38 89 LEU B O 1
ATOM 2590 N N . LYS B 1 90 ? 7.465 22.766 21.078 1 98.31 90 LYS B N 1
ATOM 2591 C CA . LYS B 1 90 ? 7.77 22.875 22.5 1 98.31 90 LYS B CA 1
ATOM 2592 C C . LYS B 1 90 ? 8.328 21.562 23.047 1 98.31 90 LYS B C 1
ATOM 2594 O O . LYS B 1 90 ? 9.367 21.562 23.703 1 98.31 90 LYS B O 1
ATOM 2599 N N . ASP B 1 91 ? 7.621 20.422 22.734 1 98.31 91 ASP B N 1
ATOM 2600 C CA . ASP B 1 91 ? 8.07 19.109 23.172 1 98.31 91 ASP B CA 1
ATOM 2601 C C . ASP B 1 91 ? 9.453 18.781 22.609 1 98.31 91 ASP B C 1
ATOM 2603 O O . ASP B 1 91 ? 10.305 18.25 23.312 1 98.31 91 ASP B O 1
ATOM 2607 N N . TYR B 1 92 ? 9.609 19.109 21.359 1 98.31 92 TYR B N 1
ATOM 2608 C CA . TYR B 1 92 ? 10.891 18.891 20.672 1 98.31 92 TYR B CA 1
ATOM 2609 C C . TYR B 1 92 ? 12.008 19.641 21.406 1 98.31 92 TYR B C 1
ATOM 2611 O O . TYR B 1 92 ? 13.086 19.078 21.609 1 98.31 92 TYR B O 1
ATOM 2619 N N . ASN B 1 93 ? 11.734 20.859 21.75 1 97.81 93 ASN B N 1
ATOM 2620 C CA . ASN B 1 93 ? 12.727 21.688 22.422 1 97.81 93 ASN B CA 1
ATOM 2621 C C . ASN B 1 93 ? 13.016 21.203 23.844 1 97.81 93 ASN B C 1
ATOM 2623 O O . ASN B 1 93 ? 14.062 21.516 24.422 1 97.81 93 ASN B O 1
ATOM 2627 N N . GLU B 1 94 ? 12.125 20.453 24.375 1 97.94 94 GLU B N 1
ATOM 2628 C CA . GLU B 1 94 ? 12.312 19.859 25.703 1 97.94 94 GLU B CA 1
ATOM 2629 C C . GLU B 1 94 ? 13.055 18.531 25.594 1 97.94 94 GLU B C 1
ATOM 2631 O O . GLU B 1 94 ? 13.25 17.844 26.609 1 97.94 94 GLU B O 1
ATOM 2636 N N . GLY B 1 95 ? 13.383 18.062 24.422 1 98 95 GLY B N 1
ATOM 2637 C CA . GLY B 1 95 ? 14.227 16.891 24.203 1 98 95 GLY B CA 1
ATOM 2638 C C . GLY B 1 95 ? 13.438 15.594 24.094 1 98 95 GLY B C 1
ATOM 2639 O O . GLY B 1 95 ? 14 14.508 24.188 1 98 95 GLY B O 1
ATOM 2640 N N . LEU B 1 96 ? 12.195 15.703 23.844 1 98.44 96 LEU B N 1
ATOM 2641 C CA . LEU B 1 96 ? 11.32 14.539 23.859 1 98.44 96 LEU B CA 1
ATOM 2642 C C . LEU B 1 96 ? 11.281 13.875 22.484 1 98.44 96 LEU B C 1
ATOM 2644 O O . LEU B 1 96 ? 11.492 14.531 21.469 1 98.44 96 LEU B O 1
ATOM 2648 N N . THR B 1 97 ? 11.062 12.562 22.422 1 98.69 97 THR B N 1
ATOM 2649 C CA . THR B 1 97 ? 10.711 11.844 21.203 1 98.69 97 THR B CA 1
ATOM 2650 C C . THR B 1 97 ? 9.211 11.953 20.922 1 98.69 97 THR B C 1
ATOM 2652 O O . THR B 1 97 ? 8.391 11.43 21.688 1 98.69 97 THR B O 1
ATOM 2655 N N . ILE B 1 98 ? 8.953 12.617 19.797 1 98.69 98 ILE B N 1
ATOM 2656 C CA . ILE B 1 98 ? 7.574 12.938 19.438 1 98.69 98 ILE B CA 1
ATOM 2657 C C . ILE B 1 98 ? 7.148 12.125 18.219 1 98.69 98 ILE B C 1
ATOM 2659 O O . ILE B 1 98 ? 7.898 12.008 17.25 1 98.69 98 ILE B O 1
ATOM 2663 N N . VAL B 1 99 ? 5.945 11.602 18.328 1 98.94 99 VAL B N 1
ATOM 2664 C CA . VAL B 1 99 ? 5.398 10.859 17.203 1 98.94 99 VAL B CA 1
ATOM 2665 C C . VAL B 1 99 ? 4.043 11.445 16.812 1 98.94 99 VAL B C 1
ATOM 2667 O O . VAL B 1 99 ? 3.221 11.758 17.672 1 98.94 99 VAL B O 1
ATOM 2670 N N . PHE B 1 100 ? 3.84 11.688 15.562 1 98.94 100 PHE B N 1
ATOM 2671 C CA . PHE B 1 100 ? 2.498 11.875 15.023 1 98.94 100 PHE B CA 1
ATOM 2672 C C . PHE B 1 100 ? 2.051 10.641 14.242 1 98.94 100 PHE B C 1
ATOM 2674 O O . PHE B 1 100 ? 2.77 10.164 13.359 1 98.94 100 PHE B O 1
ATOM 2681 N N . VAL B 1 101 ? 0.821 10.156 14.539 1 98.94 101 VAL B N 1
ATOM 2682 C CA . VAL B 1 101 ? 0.366 8.938 13.867 1 98.94 101 VAL B CA 1
ATOM 2683 C C . VAL B 1 101 ? -0.687 9.289 12.82 1 98.94 101 VAL B C 1
ATOM 2685 O O . VAL B 1 101 ? -1.372 10.312 12.938 1 98.94 101 VAL B O 1
ATOM 2688 N N . SER B 1 102 ? -0.756 8.477 11.805 1 98.69 102 SER B N 1
ATOM 2689 C CA . SER B 1 102 ? -1.764 8.586 10.75 1 98.69 102 SER B CA 1
ATOM 2690 C C . SER B 1 102 ? -2.361 7.223 10.422 1 98.69 102 SER B C 1
ATOM 2692 O O . SER B 1 102 ? -1.648 6.219 10.383 1 98.69 102 SER B O 1
ATOM 2694 N N . GLU B 1 103 ? -3.701 7.203 10.172 1 97.31 103 GLU B N 1
ATOM 2695 C CA . GLU B 1 103 ? -4.297 6.016 9.562 1 97.31 103 GLU B CA 1
ATOM 2696 C C . GLU B 1 103 ? -3.867 5.871 8.102 1 97.31 103 GLU B C 1
ATOM 2698 O O . GLU B 1 103 ? -3.744 6.867 7.387 1 97.31 103 GLU B O 1
ATOM 2703 N N . GLY B 1 104 ? -3.691 4.641 7.723 1 98.06 104 GLY B N 1
ATOM 2704 C CA . GLY B 1 104 ? -3.176 4.414 6.383 1 98.06 104 GLY B CA 1
ATOM 2705 C C . GLY B 1 104 ? -1.701 4.742 6.246 1 98.06 104 GLY B C 1
ATOM 2706 O O . GLY B 1 104 ? -0.865 4.156 6.938 1 98.06 104 GLY B O 1
ATOM 2707 N N . ASP B 1 105 ? -1.426 5.801 5.477 1 98.81 105 ASP B N 1
ATOM 2708 C CA . ASP B 1 105 ? -0.064 6.285 5.27 1 98.81 105 ASP B CA 1
ATOM 2709 C C . ASP B 1 105 ? 0.021 7.793 5.488 1 98.81 105 ASP B C 1
ATOM 2711 O O . ASP B 1 105 ? -0.869 8.539 5.074 1 98.81 105 ASP B O 1
ATOM 2715 N N . SER B 1 106 ? 1.121 8.18 6.062 1 98.81 106 SER B N 1
ATOM 2716 C CA . SER B 1 106 ? 1.301 9.555 6.531 1 98.81 106 SER B CA 1
ATOM 2717 C C . SER B 1 106 ? 1.387 10.531 5.359 1 98.81 106 SER B C 1
ATOM 2719 O O . SER B 1 106 ? 1.234 11.742 5.539 1 98.81 106 SER B O 1
ATOM 2721 N N . LEU B 1 107 ? 1.659 10.023 4.16 1 98.75 107 LEU B N 1
ATOM 2722 C CA . LEU B 1 107 ? 1.892 10.969 3.072 1 98.75 107 LEU B CA 1
ATOM 2723 C C . LEU B 1 107 ? 0.982 10.664 1.885 1 98.75 107 LEU B C 1
ATOM 2725 O O . LEU B 1 107 ? 1.283 11.055 0.753 1 98.75 107 LEU B O 1
ATOM 2729 N N . PHE B 1 108 ? -0.12 9.914 2.078 1 98.75 108 PHE B N 1
ATOM 2730 C CA . PHE B 1 108 ? -1.173 9.609 1.115 1 98.75 108 PHE B CA 1
ATOM 2731 C C . PHE B 1 108 ? -2.504 10.203 1.562 1 98.75 108 PHE B C 1
ATOM 2733 O O . PHE B 1 108 ? -3.227 9.594 2.352 1 98.75 108 PHE B O 1
ATOM 2740 N N . TYR B 1 109 ? -2.857 11.352 1.074 1 97.62 109 TYR B N 1
ATOM 2741 C CA . TYR B 1 109 ? -4.062 12.078 1.442 1 97.62 109 TYR B CA 1
ATOM 2742 C C . TYR B 1 109 ? -4.195 12.188 2.957 1 97.62 109 TYR B C 1
ATOM 2744 O O . TYR B 1 109 ? -5.277 11.977 3.51 1 97.62 109 TYR B O 1
ATOM 2752 N N . SER B 1 110 ? -3.121 12.523 3.625 1 97 110 SER B N 1
ATOM 2753 C CA . SER B 1 110 ? -3.047 12.523 5.082 1 97 110 SER B CA 1
ATOM 2754 C C . SER B 1 110 ? -2.949 13.945 5.633 1 97 110 SER B C 1
ATOM 2756 O O . SER B 1 110 ? -2.34 14.82 5.008 1 97 110 SER B O 1
ATOM 2758 N N . THR B 1 111 ? -3.461 14.125 6.793 1 94.88 111 THR B N 1
ATOM 2759 C CA . THR B 1 111 ? -3.385 15.406 7.488 1 94.88 111 THR B CA 1
ATOM 2760 C C . THR B 1 111 ? -1.944 15.727 7.875 1 94.88 111 THR B C 1
ATOM 2762 O O . THR B 1 111 ? -1.573 16.891 7.988 1 94.88 111 THR B O 1
ATOM 2765 N N . PHE B 1 112 ? -1.123 14.695 7.992 1 98.5 112 PHE B N 1
ATOM 2766 C CA . PHE B 1 112 ? 0.253 14.922 8.422 1 98.5 112 PHE B CA 1
ATOM 2767 C C . PHE B 1 112 ? 0.996 15.797 7.414 1 98.5 112 PHE B C 1
ATOM 2769 O O . PHE B 1 112 ? 1.971 16.469 7.77 1 98.5 112 PHE B O 1
ATOM 2776 N N . ALA B 1 113 ? 0.601 15.812 6.113 1 97.88 113 ALA B N 1
ATOM 2777 C CA . ALA B 1 113 ? 1.266 16.609 5.086 1 97.88 113 ALA B CA 1
ATOM 2778 C C . ALA B 1 113 ? 1.333 18.078 5.492 1 97.88 113 ALA B C 1
ATOM 2780 O O . ALA B 1 113 ? 2.303 18.766 5.176 1 97.88 113 ALA B O 1
ATOM 2781 N N . TYR B 1 114 ? 0.395 18.484 6.242 1 97.06 114 TYR B N 1
ATOM 2782 C CA . TYR B 1 114 ? 0.331 19.891 6.637 1 97.06 114 TYR B CA 1
ATOM 2783 C C . TYR B 1 114 ? 1.242 20.172 7.828 1 97.06 114 TYR B C 1
ATOM 2785 O O . TYR B 1 114 ? 1.832 21.25 7.93 1 97.06 114 TYR B O 1
ATOM 2793 N N . LEU B 1 115 ? 1.328 19.219 8.703 1 98.5 115 LEU B N 1
ATOM 2794 C CA . LEU B 1 115 ? 2.316 19.312 9.773 1 98.5 115 LEU B CA 1
ATOM 2795 C C . LEU B 1 115 ? 3.732 19.25 9.211 1 98.5 115 LEU B C 1
ATOM 2797 O O . LEU B 1 115 ? 4.625 19.969 9.68 1 98.5 115 LEU B O 1
ATOM 2801 N N . LEU B 1 116 ? 3.887 18.406 8.219 1 98.69 116 LEU B N 1
ATOM 2802 C CA . LEU B 1 116 ? 5.191 18.25 7.586 1 98.69 116 LEU B CA 1
ATOM 2803 C C . LEU B 1 116 ? 5.684 19.578 7.02 1 98.69 116 LEU B C 1
ATOM 2805 O O . LEU B 1 116 ? 6.871 19.891 7.105 1 98.69 116 LEU B O 1
ATOM 2809 N N . GLU B 1 117 ? 4.797 20.328 6.461 1 97.81 117 GLU B N 1
ATOM 2810 C CA . GLU B 1 117 ? 5.156 21.641 5.934 1 97.81 117 GLU B CA 1
ATOM 2811 C C . GLU B 1 117 ? 5.758 22.531 7.02 1 97.81 117 GLU B C 1
ATOM 2813 O O . GLU B 1 117 ? 6.762 23.203 6.793 1 97.81 117 GLU B O 1
ATOM 2818 N N . HIS B 1 118 ? 5.129 22.547 8.141 1 98.38 118 HIS B N 1
ATOM 2819 C CA . HIS B 1 118 ? 5.641 23.312 9.266 1 98.38 118 HIS B CA 1
ATOM 2820 C C . HIS B 1 118 ? 6.996 22.797 9.727 1 98.38 118 HIS B C 1
ATOM 2822 O O . HIS B 1 118 ? 7.914 23.578 9.992 1 98.38 118 HIS B O 1
ATOM 2828 N N . ILE B 1 119 ? 7.125 21.469 9.828 1 98.69 119 ILE B N 1
ATOM 2829 C CA . ILE B 1 119 ? 8.352 20.812 10.273 1 98.69 119 ILE B CA 1
ATOM 2830 C C . ILE B 1 119 ? 9.508 21.203 9.344 1 98.69 119 ILE B C 1
ATOM 2832 O O . ILE B 1 119 ? 10.594 21.562 9.812 1 98.69 119 ILE B O 1
ATOM 2836 N N . GLN B 1 120 ? 9.227 21.141 8.109 1 98.06 120 GLN B N 1
ATOM 2837 C CA . GLN B 1 120 ? 10.258 21.438 7.113 1 98.06 120 GLN B CA 1
ATOM 2838 C C . GLN B 1 120 ? 10.594 22.922 7.094 1 98.06 120 GLN B C 1
ATOM 2840 O O . GLN B 1 120 ? 11.758 23.297 6.961 1 98.06 120 GLN B O 1
ATOM 2845 N N . LYS B 1 121 ? 9.602 23.797 7.164 1 97.56 121 LYS B N 1
ATOM 2846 C CA . LYS B 1 121 ? 9.82 25.25 7.223 1 97.56 121 LYS B CA 1
ATOM 2847 C C . LYS B 1 121 ? 10.75 25.609 8.375 1 97.56 121 LYS B C 1
ATOM 2849 O O . LYS B 1 121 ? 11.547 26.547 8.266 1 97.56 121 LYS B O 1
ATOM 2854 N N . HIS B 1 122 ? 10.648 24.891 9.422 1 97.62 122 HIS B N 1
ATOM 2855 C CA . HIS B 1 122 ? 11.461 25.156 10.602 1 97.62 122 HIS B CA 1
ATOM 2856 C C . HIS B 1 122 ? 12.75 24.344 10.578 1 97.62 122 HIS B C 1
ATOM 2858 O O . HIS B 1 122 ? 13.508 24.328 11.547 1 97.62 122 HIS B O 1
ATOM 2864 N N . GLN B 1 123 ? 12.914 23.516 9.531 1 97.25 123 GLN B N 1
ATOM 2865 C CA . GLN B 1 123 ? 14.133 22.766 9.266 1 97.25 123 GLN B CA 1
ATOM 2866 C C . GLN B 1 123 ? 14.391 21.734 10.359 1 97.25 123 GLN B C 1
ATOM 2868 O O . GLN B 1 123 ? 15.531 21.562 10.805 1 97.25 123 GLN B O 1
ATOM 2873 N N . LEU B 1 124 ? 13.328 21.172 10.859 1 97.88 124 LEU B N 1
ATOM 2874 C CA . LEU B 1 124 ? 13.461 20.078 11.828 1 97.88 124 LEU B CA 1
ATOM 2875 C C . LEU B 1 124 ? 13.562 18.734 11.125 1 97.88 124 LEU B C 1
ATOM 2877 O O . LEU B 1 124 ? 12.898 18.5 10.109 1 97.88 124 LEU B O 1
ATOM 2881 N N . ASP B 1 125 ? 14.32 17.875 11.672 1 95.38 125 ASP B N 1
ATOM 2882 C CA . ASP B 1 125 ? 14.422 16.531 11.125 1 95.38 125 ASP B CA 1
ATOM 2883 C C . ASP B 1 125 ? 13.211 15.68 11.523 1 95.38 125 ASP B C 1
ATOM 2885 O O . ASP B 1 125 ? 12.727 15.773 12.648 1 95.38 125 ASP B O 1
ATOM 2889 N N . VAL B 1 126 ? 12.82 14.922 10.594 1 98.62 126 VAL B N 1
ATOM 2890 C CA . VAL B 1 126 ? 11.703 14.016 10.836 1 98.62 126 VAL B CA 1
ATOM 2891 C C . VAL B 1 126 ? 11.953 12.68 10.141 1 98.62 126 VAL B C 1
ATOM 2893 O O . VAL B 1 126 ? 12.492 12.648 9.031 1 98.62 126 VAL B O 1
ATOM 2896 N N . GLU B 1 127 ? 11.711 11.625 10.812 1 98.75 127 GLU B N 1
ATOM 2897 C CA . GLU B 1 127 ? 11.703 10.297 10.203 1 98.75 127 GLU B CA 1
ATOM 2898 C C . GLU B 1 127 ? 10.273 9.805 9.992 1 98.75 127 GLU B C 1
ATOM 2900 O O . GLU B 1 127 ? 9.469 9.789 10.922 1 98.75 127 GLU B O 1
ATOM 2905 N N . ILE B 1 128 ? 9.992 9.461 8.766 1 98.94 128 ILE B N 1
ATOM 2906 C CA . ILE B 1 128 ? 8.641 9.047 8.422 1 98.94 128 ILE B CA 1
ATOM 2907 C C . ILE B 1 128 ? 8.609 7.543 8.141 1 98.94 128 ILE B C 1
ATOM 2909 O O . ILE B 1 128 ? 9.344 7.055 7.277 1 98.94 128 ILE B O 1
ATOM 2913 N N . ILE B 1 129 ? 7.824 6.816 8.852 1 98.94 129 ILE B N 1
ATOM 2914 C CA . ILE B 1 129 ? 7.648 5.383 8.672 1 98.94 129 ILE B CA 1
ATOM 2915 C C . ILE B 1 129 ? 6.395 5.117 7.84 1 98.94 129 ILE B C 1
ATOM 2917 O O . ILE B 1 129 ? 5.277 5.406 8.281 1 98.94 129 ILE B O 1
ATOM 2921 N N . ALA B 1 130 ? 6.598 4.551 6.676 1 98.94 130 ALA B N 1
ATOM 2922 C CA . ALA B 1 130 ? 5.527 4.309 5.711 1 98.94 130 ALA B CA 1
ATOM 2923 C C . ALA B 1 130 ? 4.531 3.279 6.242 1 98.94 130 ALA B C 1
ATOM 2925 O O . ALA B 1 130 ? 4.852 2.508 7.152 1 98.94 130 ALA B O 1
ATOM 2926 N N . GLY B 1 131 ? 3.32 3.32 5.746 1 98.88 131 GLY B N 1
ATOM 2927 C CA . GLY B 1 131 ? 2.281 2.357 6.078 1 98.88 131 GLY B CA 1
ATOM 2928 C C . GLY B 1 131 ? 1.441 1.951 4.883 1 98.88 131 GLY B C 1
ATOM 2929 O O . GLY B 1 131 ? 1.723 2.357 3.754 1 98.88 131 GLY B O 1
ATOM 2930 N N . ILE B 1 132 ? 0.428 1.135 5.102 1 98.94 132 ILE B N 1
ATOM 2931 C CA . ILE B 1 132 ? -0.397 0.535 4.062 1 98.94 132 ILE B CA 1
ATOM 2932 C C . ILE B 1 132 ? -1.602 1.429 3.777 1 98.94 132 ILE B C 1
ATOM 2934 O O . ILE B 1 132 ? -2.457 1.623 4.645 1 98.94 132 ILE B O 1
ATOM 2938 N N . PRO B 1 133 ? -1.728 1.976 2.572 1 98.62 133 PRO B N 1
ATOM 2939 C CA . PRO B 1 133 ? -2.961 2.691 2.234 1 98.62 133 PRO B CA 1
ATOM 2940 C C . PRO B 1 133 ? -4.172 1.766 2.135 1 98.62 133 PRO B C 1
ATOM 2942 O O . PRO B 1 133 ? -4.016 0.559 1.929 1 98.62 133 PRO B O 1
ATOM 2945 N N . SER B 1 134 ? -5.332 2.359 2.203 1 98.56 134 SER B N 1
ATOM 2946 C CA . SER B 1 134 ? -6.57 1.59 2.262 1 98.56 134 SER B CA 1
ATOM 2947 C C . SER B 1 134 ? -6.785 0.787 0.984 1 98.56 134 SER B C 1
ATOM 2949 O O . SER B 1 134 ? -7.285 -0.341 1.028 1 98.56 134 SER B O 1
ATOM 2951 N N . PHE B 1 135 ? -6.422 1.314 -0.197 1 98.69 135 PHE B N 1
ATOM 2952 C CA . PHE B 1 135 ? -6.715 0.627 -1.449 1 98.69 135 PHE B CA 1
ATOM 2953 C C . PHE B 1 135 ? -5.832 -0.605 -1.61 1 98.69 135 PHE B C 1
ATOM 2955 O O . PHE B 1 135 ? -6.211 -1.56 -2.293 1 98.69 135 PHE B O 1
ATOM 2962 N N . ILE B 1 136 ? -4.652 -0.603 -0.967 1 98.94 136 ILE B N 1
ATOM 2963 C CA . ILE B 1 136 ? -3.799 -1.786 -0.966 1 98.94 136 ILE B CA 1
ATOM 2964 C C . ILE B 1 136 ? -4.441 -2.885 -0.121 1 98.94 136 ILE B C 1
ATOM 2966 O O . ILE B 1 136 ? -4.492 -4.043 -0.536 1 98.94 136 ILE B O 1
ATOM 2970 N N . LEU B 1 137 ? -4.93 -2.5 1.065 1 98.88 137 LEU B N 1
ATOM 2971 C CA . LEU B 1 137 ? -5.664 -3.467 1.874 1 98.88 137 LEU B CA 1
ATOM 2972 C C . LEU B 1 137 ? -6.906 -3.959 1.139 1 98.88 137 LEU B C 1
ATOM 2974 O O . LEU B 1 137 ? -7.266 -5.133 1.236 1 98.88 137 LEU B O 1
ATOM 2978 N N . GLY B 1 138 ? -7.602 -3.061 0.419 1 98.69 138 GLY B N 1
ATOM 2979 C CA . GLY B 1 138 ? -8.773 -3.447 -0.345 1 98.69 138 GLY B CA 1
ATOM 2980 C C . GLY B 1 138 ? -8.516 -4.594 -1.304 1 98.69 138 GLY B C 1
ATOM 2981 O O . GLY B 1 138 ? -9.289 -5.551 -1.361 1 98.69 138 GLY B O 1
ATOM 2982 N N . THR B 1 139 ? -7.406 -4.523 -2.037 1 98.56 139 THR B N 1
ATOM 2983 C CA . THR B 1 139 ? -7.082 -5.574 -2.994 1 98.56 139 THR B CA 1
ATOM 2984 C C . THR B 1 139 ? -6.824 -6.898 -2.279 1 98.56 139 THR B C 1
ATOM 2986 O O . THR B 1 139 ? -7.172 -7.961 -2.789 1 98.56 139 THR B O 1
ATOM 2989 N N . ALA B 1 140 ? -6.18 -6.797 -1.139 1 98.75 140 ALA B N 1
ATOM 2990 C CA . ALA B 1 140 ? -5.934 -8 -0.351 1 98.75 140 ALA B CA 1
ATOM 2991 C C . ALA B 1 140 ? -7.246 -8.641 0.099 1 98.75 140 ALA B C 1
ATOM 2993 O O . ALA B 1 140 ? -7.438 -9.852 -0.053 1 98.75 140 ALA B O 1
ATOM 2994 N N . GLU B 1 141 ? -8.164 -7.816 0.585 1 98.38 141 GLU B N 1
ATOM 2995 C CA . GLU B 1 141 ? -9.445 -8.297 1.09 1 98.38 141 GLU B CA 1
ATOM 2996 C C . GLU B 1 141 ? -10.273 -8.93 -0.026 1 98.38 141 GLU B C 1
ATOM 2998 O O . GLU B 1 141 ? -10.969 -9.922 0.194 1 98.38 141 GLU B O 1
ATOM 3003 N N . TYR B 1 142 ? -10.148 -8.359 -1.199 1 97.75 142 TYR B N 1
ATOM 3004 C CA . TYR B 1 142 ? -10.922 -8.859 -2.332 1 97.75 142 TYR B CA 1
ATOM 3005 C C . TYR B 1 142 ? -10.156 -9.945 -3.074 1 97.75 142 TYR B C 1
ATOM 3007 O O . TYR B 1 142 ? -10.695 -10.586 -3.982 1 97.75 142 TYR B O 1
ATOM 3015 N N . GLN B 1 143 ? -8.914 -10.086 -2.721 1 98.12 143 GLN B N 1
ATOM 3016 C CA . GLN B 1 143 ? -8.055 -11.078 -3.371 1 98.12 143 GLN B CA 1
ATOM 3017 C C . GLN B 1 143 ? -8.047 -10.883 -4.887 1 98.12 143 GLN B C 1
ATOM 3019 O O . GLN B 1 143 ? -8.273 -11.828 -5.641 1 98.12 143 GLN B O 1
ATOM 3024 N N . THR B 1 144 ? -7.805 -9.672 -5.281 1 97.5 144 THR B N 1
ATOM 3025 C CA . THR B 1 144 ? -7.707 -9.242 -6.676 1 97.5 144 THR B CA 1
ATOM 3026 C C . THR B 1 144 ? -6.48 -8.367 -6.883 1 97.5 144 THR B C 1
ATOM 3028 O O . THR B 1 144 ? -6.332 -7.328 -6.23 1 97.5 144 THR B O 1
ATOM 3031 N N . PRO B 1 145 ? -5.613 -8.773 -7.852 1 98.25 145 PRO B N 1
ATOM 3032 C CA . PRO B 1 145 ? -4.438 -7.926 -8.078 1 98.25 145 PRO B CA 1
ATOM 3033 C C . PRO B 1 145 ? -4.809 -6.492 -8.445 1 98.25 145 PRO B C 1
ATOM 3035 O O . PRO B 1 145 ? -5.707 -6.273 -9.258 1 98.25 145 PRO B O 1
ATOM 3038 N N . LEU B 1 146 ? -4.16 -5.527 -7.809 1 98.62 146 LEU B N 1
ATOM 3039 C CA . LEU B 1 146 ? -4.309 -4.137 -8.219 1 98.62 146 LEU B CA 1
ATOM 3040 C C . LEU B 1 146 ? -3.832 -3.936 -9.648 1 98.62 146 LEU B C 1
ATOM 3042 O O . LEU B 1 146 ? -4.496 -3.262 -10.445 1 98.62 146 LEU B O 1
ATOM 3046 N N . ALA B 1 147 ? -2.672 -4.512 -9.953 1 98.38 147 ALA B N 1
ATOM 3047 C CA . ALA B 1 147 ? -2.111 -4.465 -11.305 1 98.38 147 ALA B CA 1
ATOM 3048 C C . ALA B 1 147 ? -1.098 -5.586 -11.516 1 98.38 147 ALA B C 1
ATOM 3050 O O . ALA B 1 147 ? -0.404 -5.988 -10.578 1 98.38 147 ALA B O 1
ATOM 3051 N N . ILE B 1 148 ? -1.056 -6.09 -12.695 1 96.69 148 ILE B N 1
ATOM 3052 C CA . ILE B 1 148 ? -0.03 -7.031 -13.133 1 96.69 148 ILE B CA 1
ATOM 3053 C C . ILE B 1 148 ? 0.581 -6.547 -14.445 1 96.69 148 ILE B C 1
ATOM 3055 O O . ILE B 1 148 ? -0.016 -5.734 -15.156 1 96.69 148 ILE B O 1
ATOM 3059 N N . LEU B 1 149 ? 1.79 -6.969 -14.688 1 94.12 149 LEU B N 1
ATOM 3060 C CA . LEU B 1 149 ? 2.484 -6.758 -15.953 1 94.12 149 LEU B CA 1
ATOM 3061 C C . LEU B 1 149 ? 2.504 -5.277 -16.328 1 94.12 149 LEU B C 1
ATOM 3063 O O . LEU B 1 149 ? 3.096 -4.465 -15.609 1 94.12 149 LEU B O 1
ATOM 3067 N N . ASN B 1 150 ? 1.696 -4.891 -17.328 1 95.56 150 ASN B N 1
ATOM 3068 C CA . ASN B 1 150 ? 1.795 -3.527 -17.844 1 95.56 150 ASN B CA 1
ATOM 3069 C C . ASN B 1 150 ? 0.527 -2.729 -17.547 1 95.56 150 ASN B C 1
ATOM 3071 O O . ASN B 1 150 ? 0.296 -1.68 -18.156 1 95.56 150 ASN B O 1
ATOM 3075 N N . GLU B 1 151 ? -0.295 -3.26 -16.641 1 97.88 151 GLU B N 1
ATOM 3076 C CA . GLU B 1 151 ? -1.533 -2.57 -16.281 1 97.88 151 GLU B CA 1
ATOM 3077 C C . GLU B 1 151 ? -1.247 -1.248 -15.578 1 97.88 151 GLU B C 1
ATOM 3079 O O . GLU B 1 151 ? -0.37 -1.177 -14.719 1 97.88 151 GLU B O 1
ATOM 3084 N N . LYS B 1 152 ? -1.977 -0.238 -15.969 1 98.56 152 LYS B N 1
ATOM 3085 C CA . LYS B 1 152 ? -1.836 1.099 -15.398 1 98.56 152 LYS B CA 1
ATOM 3086 C C . LYS B 1 152 ? -2.887 1.349 -14.32 1 98.56 152 LYS B C 1
ATOM 3088 O O . LYS B 1 152 ? -4 0.825 -14.398 1 98.56 152 LYS B O 1
ATOM 3093 N N . ILE B 1 153 ? -2.537 2.178 -13.32 1 98.88 153 ILE B N 1
ATOM 3094 C CA . ILE B 1 153 ? -3.43 2.473 -12.203 1 98.88 153 ILE B CA 1
ATOM 3095 C C . ILE B 1 153 ? -3.645 3.982 -12.102 1 98.88 153 ILE B C 1
ATOM 3097 O O . ILE B 1 153 ? -2.691 4.758 -12.203 1 98.88 153 ILE B O 1
ATOM 3101 N N . ALA B 1 154 ? -4.871 4.422 -11.922 1 98.88 154 ALA B N 1
ATOM 3102 C CA . ALA B 1 154 ? -5.211 5.797 -11.57 1 98.88 154 ALA B CA 1
ATOM 3103 C C . ALA B 1 154 ? -5.875 5.863 -10.203 1 98.88 154 ALA B C 1
ATOM 3105 O O . ALA B 1 154 ? -6.773 5.07 -9.898 1 98.88 154 ALA B O 1
ATOM 3106 N N . ILE B 1 155 ? -5.441 6.707 -9.359 1 98.88 155 ILE B N 1
ATOM 3107 C CA . ILE B 1 155 ? -6.078 6.984 -8.078 1 98.88 155 ILE B CA 1
ATOM 3108 C C . ILE B 1 155 ? -6.684 8.383 -8.102 1 98.88 155 ILE B C 1
ATOM 3110 O O . ILE B 1 155 ? -5.965 9.383 -8.227 1 98.88 155 ILE B O 1
ATOM 3114 N N . ILE B 1 156 ? -7.996 8.461 -7.863 1 98.5 156 ILE B N 1
ATOM 3115 C CA . ILE B 1 156 ? -8.742 9.703 -8.07 1 98.5 156 ILE B CA 1
ATOM 3116 C C . ILE B 1 156 ? -9.562 10.023 -6.824 1 98.5 156 ILE B C 1
ATOM 3118 O O . ILE B 1 156 ? -10.492 9.281 -6.48 1 98.5 156 ILE B O 1
ATOM 3122 N N . PRO B 1 157 ? -9.188 11.117 -6.215 1 97.38 157 PRO B N 1
ATOM 3123 C CA . PRO B 1 157 ? -10.078 11.586 -5.152 1 97.38 157 PRO B CA 1
ATOM 3124 C C . PRO B 1 157 ? -11.258 12.398 -5.688 1 97.38 157 PRO B C 1
ATOM 3126 O O . PRO B 1 157 ? -11.117 13.117 -6.68 1 97.38 157 PRO B O 1
ATOM 3129 N N . ARG B 1 158 ? -12.461 12.289 -5.129 1 94.19 158 ARG B N 1
ATOM 3130 C CA . ARG B 1 158 ? -13.609 13.141 -5.406 1 94.19 158 ARG B CA 1
ATOM 3131 C C . ARG B 1 158 ? -13.891 13.219 -6.902 1 94.19 158 ARG B C 1
ATOM 3133 O O . ARG B 1 158 ? -13.969 14.305 -7.469 1 94.19 158 ARG B O 1
ATOM 3140 N N . ILE B 1 159 ? -13.969 12.047 -7.496 1 93.62 159 ILE B N 1
ATOM 3141 C CA . ILE B 1 159 ? -14.305 12.023 -8.914 1 93.62 159 ILE B CA 1
ATOM 3142 C C . ILE B 1 159 ? -15.539 12.883 -9.172 1 93.62 159 ILE B C 1
ATOM 3144 O O . ILE B 1 159 ? -16.453 12.922 -8.352 1 93.62 159 ILE B O 1
ATOM 3148 N N . LYS B 1 160 ? -15.57 13.516 -10.312 1 88.56 160 LYS B N 1
ATOM 3149 C CA . LYS B 1 160 ? -16.594 14.531 -10.547 1 88.56 160 LYS B CA 1
ATOM 3150 C C . LYS B 1 160 ? -17.859 13.906 -11.109 1 88.56 160 LYS B C 1
ATOM 3152 O O . LYS B 1 160 ? -18.969 14.242 -10.68 1 88.56 160 LYS B O 1
ATOM 3157 N N . ASN B 1 161 ? -17.656 13.07 -12.109 1 88.81 161 ASN B N 1
ATOM 3158 C CA . ASN B 1 161 ? -18.797 12.492 -12.789 1 88.81 161 ASN B CA 1
ATOM 3159 C C . ASN B 1 161 ? -18.422 11.25 -13.594 1 88.81 161 ASN B C 1
ATOM 3161 O O . ASN B 1 161 ? -17.25 10.883 -13.648 1 88.81 161 ASN B O 1
ATOM 3165 N N . ASN B 1 162 ? -19.422 10.711 -14.18 1 90.94 162 ASN B N 1
ATOM 3166 C CA . ASN B 1 162 ? -19.266 9.492 -14.969 1 90.94 162 ASN B CA 1
ATOM 3167 C C . ASN B 1 162 ? -18.359 9.734 -16.172 1 90.94 162 ASN B C 1
ATOM 3169 O O . ASN B 1 162 ? -17.594 8.852 -16.562 1 90.94 162 ASN B O 1
ATOM 3173 N N . ASN B 1 163 ? -18.531 10.883 -16.734 1 93.25 163 ASN B N 1
ATOM 3174 C CA . ASN B 1 163 ? -17.734 11.195 -17.906 1 93.25 163 ASN B CA 1
ATOM 3175 C C . ASN B 1 163 ? -16.234 11.172 -17.609 1 93.25 163 ASN B C 1
ATOM 3177 O O . ASN B 1 163 ? -15.445 10.672 -18.406 1 93.25 163 ASN B O 1
ATOM 3181 N N . GLU B 1 164 ? -15.922 11.703 -16.516 1 94.75 164 GLU B N 1
ATOM 3182 C CA . GLU B 1 164 ? -14.516 11.672 -16.094 1 94.75 164 GLU B CA 1
ATOM 3183 C C . GLU B 1 164 ? -14.031 10.242 -15.898 1 94.75 164 GLU B C 1
ATOM 3185 O O . GLU B 1 164 ? -12.945 9.875 -16.359 1 94.75 164 GLU B O 1
ATOM 3190 N N . LEU B 1 165 ? -14.82 9.469 -15.242 1 95.38 165 LEU B N 1
ATOM 3191 C CA . LEU B 1 165 ? -14.469 8.078 -15 1 95.38 165 LEU B CA 1
ATOM 3192 C C . LEU B 1 165 ? -14.289 7.324 -16.312 1 95.38 165 LEU B C 1
ATOM 3194 O O . LEU B 1 165 ? -13.32 6.574 -16.484 1 95.38 165 LEU B O 1
ATOM 3198 N N . GLU B 1 166 ? -15.172 7.508 -17.219 1 94.38 166 GLU B N 1
ATOM 3199 C CA . GLU B 1 166 ? -15.117 6.855 -18.531 1 94.38 166 GLU B CA 1
ATOM 3200 C C . GLU B 1 166 ? -13.82 7.207 -19.266 1 94.38 166 GLU B C 1
ATOM 3202 O O . GLU B 1 166 ? -13.195 6.34 -19.875 1 94.38 166 GLU B O 1
ATOM 3207 N N . LYS B 1 167 ? -13.523 8.469 -19.219 1 95.69 167 LYS B N 1
ATOM 3208 C CA . LYS B 1 167 ? -12.297 8.93 -19.875 1 95.69 167 LYS B CA 1
ATOM 3209 C C . LYS B 1 167 ? -11.07 8.25 -19.281 1 95.69 167 LYS B C 1
ATOM 3211 O O . LYS B 1 167 ? -10.172 7.82 -20 1 95.69 167 LYS B O 1
ATOM 3216 N N . ILE B 1 168 ? -11.008 8.117 -18 1 97.56 168 ILE B N 1
ATOM 3217 C CA . ILE B 1 168 ? -9.875 7.52 -17.297 1 97.56 168 ILE B CA 1
ATOM 3218 C C . ILE B 1 168 ? -9.773 6.035 -17.656 1 97.56 168 ILE B C 1
ATOM 3220 O O . ILE B 1 168 ? -8.688 5.523 -17.922 1 97.56 168 ILE B O 1
ATOM 3224 N N . LEU B 1 169 ? -10.891 5.395 -17.734 1 96.75 169 LEU B N 1
ATOM 3225 C CA . LEU B 1 169 ? -10.953 3.955 -17.969 1 96.75 169 LEU B CA 1
ATOM 3226 C C . LEU B 1 169 ? -10.508 3.615 -19.391 1 96.75 169 LEU B C 1
ATOM 3228 O O . LEU B 1 169 ? -10.234 2.453 -19.688 1 96.75 169 LEU B O 1
ATOM 3232 N N . LYS B 1 170 ? -10.414 4.609 -20.219 1 95.88 170 LYS B N 1
ATOM 3233 C CA . LYS B 1 170 ? -9.898 4.371 -21.562 1 95.88 170 LYS B CA 1
ATOM 3234 C C . LYS B 1 170 ? -8.406 4.051 -21.531 1 95.88 170 LYS B C 1
ATOM 3236 O O . LYS B 1 170 ? -7.906 3.287 -22.359 1 95.88 170 LYS B O 1
ATOM 3241 N N . ASP B 1 171 ? -7.715 4.605 -20.516 1 96.62 171 ASP B N 1
ATOM 3242 C CA . ASP B 1 171 ? -6.254 4.547 -20.547 1 96.62 171 ASP B CA 1
ATOM 3243 C C . ASP B 1 171 ? -5.715 3.719 -19.391 1 96.62 171 ASP B C 1
ATOM 3245 O O . ASP B 1 171 ? -4.531 3.365 -19.359 1 96.62 171 ASP B O 1
ATOM 3249 N N . TYR B 1 172 ? -6.582 3.414 -18.453 1 98.31 172 TYR B N 1
ATOM 3250 C CA . TYR B 1 172 ? -6.125 2.742 -17.234 1 98.31 172 TYR B CA 1
ATOM 3251 C C . TYR B 1 172 ? -6.914 1.46 -17 1 98.31 172 TYR B C 1
ATOM 3253 O O . TYR B 1 172 ? -8.133 1.432 -17.172 1 98.31 172 TYR B O 1
ATOM 3261 N N . GLU B 1 173 ? -6.223 0.393 -16.594 1 98.25 173 GLU B N 1
ATOM 3262 C CA . GLU B 1 173 ? -6.852 -0.898 -16.328 1 98.25 173 GLU B CA 1
ATOM 3263 C C . GLU B 1 173 ? -7.508 -0.917 -14.961 1 98.25 173 GLU B C 1
ATOM 3265 O O . GLU B 1 173 ? -8.508 -1.609 -14.75 1 98.25 173 GLU B O 1
ATOM 3270 N N . THR B 1 174 ? -6.961 -0.18 -14 1 98.75 174 THR B N 1
ATOM 3271 C CA . THR B 1 174 ? -7.512 -0.085 -12.648 1 98.75 174 THR B CA 1
ATOM 3272 C C . THR B 1 174 ? -7.664 1.374 -12.234 1 98.75 174 THR B C 1
ATOM 3274 O O . THR B 1 174 ? -6.738 2.17 -12.391 1 98.75 174 THR B O 1
ATOM 3277 N N . VAL B 1 175 ? -8.828 1.702 -11.727 1 98.62 175 VAL B N 1
ATOM 3278 C CA . VAL B 1 175 ? -9.094 3.027 -11.172 1 98.62 175 VAL B CA 1
ATOM 3279 C C . VAL B 1 175 ? -9.5 2.902 -9.703 1 98.62 175 VAL B C 1
ATOM 3281 O O . VAL B 1 175 ? -10.438 2.164 -9.375 1 98.62 175 VAL B O 1
ATOM 3284 N N . VAL B 1 176 ? -8.797 3.525 -8.852 1 98.81 176 VAL B N 1
ATOM 3285 C CA . VAL B 1 176 ? -9.141 3.619 -7.438 1 98.81 176 VAL B CA 1
ATOM 3286 C C . VAL B 1 176 ? -9.797 4.965 -7.152 1 98.81 176 VAL B C 1
ATOM 3288 O O . VAL B 1 176 ? -9.195 6.02 -7.371 1 98.81 176 VAL B O 1
ATOM 3291 N N . LEU B 1 177 ? -10.992 4.934 -6.727 1 98.12 177 LEU B N 1
ATOM 3292 C CA . LEU B 1 177 ? -11.711 6.137 -6.32 1 98.12 177 LEU B CA 1
ATOM 3293 C C . LEU B 1 177 ? -11.773 6.246 -4.801 1 98.12 177 LEU B C 1
ATOM 3295 O O . LEU B 1 177 ? -12.211 5.312 -4.125 1 98.12 177 LEU B O 1
ATOM 3299 N N . ILE B 1 178 ? -11.305 7.387 -4.289 1 97.44 178 ILE B N 1
ATOM 3300 C CA . ILE B 1 178 ? -11.391 7.652 -2.857 1 97.44 178 ILE B CA 1
ATOM 3301 C C . ILE B 1 178 ? -12.188 8.938 -2.621 1 97.44 178 ILE B C 1
ATOM 3303 O O . ILE B 1 178 ? -12.469 9.68 -3.561 1 97.44 178 ILE B O 1
ATOM 3307 N N . LYS B 1 179 ? -12.617 9.125 -1.327 1 94.25 179 LYS B N 1
ATOM 3308 C CA . LYS B 1 179 ? -13.492 10.25 -1.005 1 94.25 179 LYS B CA 1
ATOM 3309 C C . LYS B 1 179 ? -14.719 10.273 -1.91 1 94.25 179 LYS B C 1
ATOM 3311 O O . LYS B 1 179 ? -15.023 11.297 -2.527 1 94.25 179 LYS B O 1
ATOM 3316 N N . ILE B 1 180 ? -15.492 9.164 -1.919 1 93.5 180 ILE B N 1
ATOM 3317 C CA . ILE B 1 180 ? -16.516 8.914 -2.936 1 93.5 180 ILE B CA 1
ATOM 3318 C C . ILE B 1 180 ? -17.891 9.195 -2.357 1 93.5 180 ILE B C 1
ATOM 3320 O O . ILE B 1 180 ? -18.906 9.008 -3.039 1 93.5 180 ILE B O 1
ATOM 3324 N N . ARG B 1 181 ? -17.953 9.625 -1.183 1 87.19 181 ARG B N 1
ATOM 3325 C CA . ARG B 1 181 ? -19.219 9.742 -0.473 1 87.19 181 ARG B CA 1
ATOM 3326 C C . ARG B 1 181 ? -20.234 10.547 -1.288 1 87.19 181 ARG B C 1
ATOM 3328 O O . ARG B 1 181 ? -21.375 10.133 -1.445 1 87.19 181 ARG B O 1
ATOM 3335 N N . SER B 1 182 ? -19.859 11.586 -1.936 1 83 182 SER B N 1
ATOM 3336 C CA . SER B 1 182 ? -20.781 12.531 -2.562 1 83 182 SER B C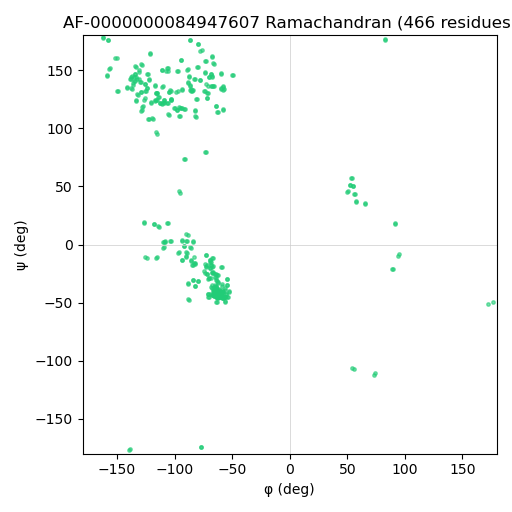A 1
ATOM 3337 C C . SER B 1 182 ? -21.172 12.078 -3.967 1 83 182 SER B C 1
ATOM 3339 O O . SER B 1 182 ? -22.172 12.531 -4.52 1 83 182 SER B O 1
ATOM 3341 N N . VAL B 1 183 ? -20.422 11.07 -4.52 1 86 183 VAL B N 1
ATOM 3342 C CA . VAL B 1 183 ? -20.609 10.867 -5.953 1 86 183 VAL B CA 1
ATOM 3343 C C . VAL B 1 183 ? -20.984 9.414 -6.227 1 86 183 VAL B C 1
ATOM 3345 O O . VAL B 1 183 ? -21.438 9.086 -7.324 1 86 183 VAL B O 1
ATOM 3348 N N . LEU B 1 184 ? -20.875 8.641 -5.305 1 87.88 184 LEU B N 1
ATOM 3349 C CA . LEU B 1 184 ? -20.984 7.207 -5.57 1 87.88 184 LEU B CA 1
ATOM 3350 C C . LEU B 1 184 ? -22.328 6.871 -6.195 1 87.88 184 LEU B C 1
ATOM 3352 O O . LEU B 1 184 ? -22.406 6.086 -7.145 1 87.88 184 LEU B O 1
ATOM 3356 N N . HIS B 1 185 ? -23.359 7.477 -5.719 1 85.81 185 HIS B N 1
ATOM 3357 C CA . HIS B 1 185 ? -24.703 7.176 -6.215 1 85.81 185 HIS B CA 1
ATOM 3358 C C . HIS B 1 185 ? -24.828 7.52 -7.691 1 85.81 185 HIS B C 1
ATOM 3360 O O . HIS B 1 185 ? -25.531 6.824 -8.438 1 85.81 185 HIS B O 1
ATOM 3366 N N . ASN B 1 186 ? -24.141 8.508 -8.047 1 87.75 186 ASN B N 1
ATOM 3367 C CA . ASN B 1 186 ? -24.172 8.93 -9.438 1 87.75 186 ASN B CA 1
ATOM 3368 C C . ASN B 1 186 ? -23.40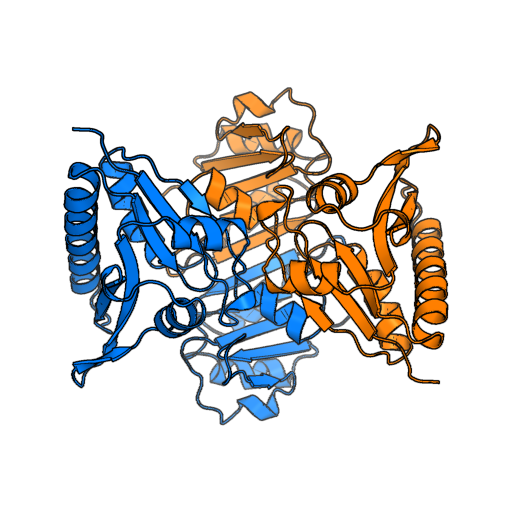6 7.977 -10.336 1 87.75 186 ASN B C 1
ATOM 3370 O O . ASN B 1 186 ? -23.672 7.887 -11.539 1 87.75 186 ASN B O 1
ATOM 3374 N N . LEU B 1 187 ? -22.469 7.289 -9.719 1 91.88 187 LEU B N 1
ATOM 3375 C CA . LEU B 1 187 ? -21.625 6.391 -10.492 1 91.88 187 LEU B CA 1
ATOM 3376 C C . LEU B 1 187 ? -22.312 5.039 -10.688 1 91.88 187 LEU B C 1
ATOM 3378 O O . LEU B 1 187 ? -21.953 4.289 -11.602 1 91.88 187 LEU B O 1
ATOM 3382 N N . ILE B 1 188 ? -23.266 4.773 -9.922 1 90.31 188 ILE B N 1
ATOM 3383 C CA . ILE B 1 188 ? -23.859 3.443 -9.836 1 90.31 188 ILE B CA 1
ATOM 3384 C C . ILE B 1 188 ? -24.484 3.068 -11.172 1 90.31 188 ILE B C 1
ATOM 3386 O O . ILE B 1 188 ? -24.281 1.96 -11.672 1 90.31 188 ILE B O 1
ATOM 3390 N N . SER B 1 189 ? -25.281 3.961 -11.695 1 88 189 SER B N 1
ATOM 3391 C CA . SER B 1 189 ? -25.953 3.672 -12.961 1 88 189 SER B CA 1
ATOM 3392 C C . SER B 1 189 ? -24.953 3.305 -14.047 1 88 189 SER B C 1
ATOM 3394 O O . SER B 1 189 ? -25.188 2.381 -14.828 1 88 189 SER B O 1
ATOM 3396 N N . PHE B 1 190 ? -23.922 4.031 -14.055 1 90.69 190 PHE B N 1
ATOM 3397 C CA . PHE B 1 190 ? -22.875 3.773 -15.039 1 90.69 190 PHE B CA 1
ATOM 3398 C C . PHE B 1 190 ? -22.219 2.426 -14.781 1 90.69 190 PHE B C 1
ATOM 3400 O O . PHE B 1 190 ? -22.016 1.638 -15.703 1 90.69 190 PHE B O 1
ATOM 3407 N N . LEU B 1 191 ? -21.906 2.109 -13.57 1 92.12 191 LEU B N 1
ATOM 3408 C CA . LEU B 1 191 ? -21.188 0.902 -13.188 1 92.12 191 LEU B CA 1
ATOM 3409 C C . LEU B 1 191 ? -22.047 -0.34 -13.414 1 92.12 191 LEU B C 1
ATOM 3411 O O . LEU B 1 191 ? -21.516 -1.404 -13.758 1 92.12 191 LEU B O 1
ATOM 3415 N N . GLU B 1 192 ? -23.297 -0.127 -13.312 1 89.94 192 GLU B N 1
ATOM 3416 C CA . GLU B 1 192 ? -24.234 -1.229 -13.523 1 89.94 192 GLU B CA 1
ATOM 3417 C C . GLU B 1 192 ? -24.234 -1.666 -14.992 1 89.94 192 GLU B C 1
ATOM 3419 O O . GLU B 1 192 ? -24.391 -2.854 -15.289 1 89.94 192 GLU B O 1
ATOM 3424 N N . LYS B 1 193 ? -24.094 -0.736 -15.812 1 89.19 193 LYS B N 1
ATOM 3425 C CA . LYS B 1 193 ? -24.219 -0.996 -17.25 1 89.19 193 LYS B CA 1
ATOM 3426 C C . LYS B 1 193 ? -22.875 -1.371 -17.859 1 89.19 193 LYS B C 1
ATOM 3428 O O . LYS B 1 193 ? -22.812 -1.771 -19.016 1 89.19 193 LYS B O 1
ATOM 3433 N N . SER B 1 194 ? -21.922 -1.244 -17.031 1 87.62 194 SER B N 1
ATOM 3434 C CA . SER B 1 194 ? -20.578 -1.484 -17.547 1 87.62 194 SER B CA 1
ATOM 3435 C C . SER B 1 194 ? -20.141 -2.92 -17.297 1 87.62 194 SER B C 1
ATOM 3437 O O . SER B 1 194 ? -20.766 -3.645 -16.531 1 87.62 194 SER B O 1
ATOM 3439 N N . HIS B 1 195 ? -19.156 -3.381 -18.094 1 89.19 195 HIS B N 1
ATOM 3440 C CA . HIS B 1 195 ? -18.562 -4.699 -17.906 1 89.19 195 HIS B CA 1
ATOM 3441 C C . HIS B 1 195 ? -17.281 -4.609 -17.078 1 89.19 195 HIS B C 1
ATOM 3443 O O . HIS B 1 195 ? -16.25 -5.176 -17.469 1 89.19 195 HIS B O 1
ATOM 3449 N N . LEU B 1 196 ? -17.391 -3.85 -15.992 1 93.81 196 LEU B N 1
ATOM 3450 C CA . LEU B 1 196 ? -16.234 -3.631 -15.125 1 93.81 196 LEU B CA 1
ATOM 3451 C C . LEU B 1 196 ? -16.391 -4.395 -13.82 1 93.81 196 LEU B C 1
ATOM 3453 O O . LEU B 1 196 ? -17.5 -4.684 -13.391 1 93.81 196 LEU B O 1
ATOM 3457 N N . THR B 1 197 ? -15.305 -4.805 -13.258 1 95.44 197 THR B N 1
ATOM 3458 C CA . THR B 1 197 ? -15.289 -5.316 -11.891 1 95.44 197 THR B CA 1
ATOM 3459 C C . THR B 1 197 ? -15.266 -4.168 -10.883 1 95.44 197 THR B C 1
ATOM 3461 O O . THR B 1 197 ? -14.406 -3.283 -10.969 1 95.44 197 THR B O 1
ATOM 3464 N N . VAL B 1 198 ? -16.219 -4.207 -9.992 1 95.75 198 VAL B N 1
ATOM 3465 C CA . VAL B 1 198 ? -16.328 -3.16 -8.977 1 95.75 198 VAL B CA 1
ATOM 3466 C C . VAL B 1 198 ? -16.109 -3.754 -7.594 1 95.75 198 VAL B C 1
ATOM 3468 O O . VAL B 1 198 ? -16.75 -4.727 -7.211 1 95.75 198 VAL B O 1
ATOM 3471 N N . LEU B 1 199 ? -15.164 -3.221 -6.875 1 97.38 199 LEU B N 1
ATOM 3472 C CA . LEU B 1 199 ? -14.828 -3.625 -5.512 1 97.38 199 LEU B CA 1
ATOM 3473 C C . LEU B 1 199 ? -15.016 -2.465 -4.539 1 97.38 199 LEU B C 1
ATOM 3475 O O . LEU B 1 199 ? -14.258 -1.496 -4.57 1 97.38 199 LEU B O 1
ATOM 3479 N N . TYR B 1 200 ? -16.062 -2.564 -3.717 1 97.56 200 TYR B N 1
ATOM 3480 C CA . TYR B 1 200 ? -16.391 -1.526 -2.744 1 97.56 200 TYR B CA 1
ATOM 3481 C C . TYR B 1 200 ? -15.969 -1.946 -1.341 1 97.56 200 TYR B C 1
ATOM 3483 O O . TYR B 1 200 ? -16.25 -3.066 -0.91 1 97.56 200 TYR B O 1
ATOM 3491 N N . GLY B 1 201 ? -15.297 -1.05 -0.662 1 98.06 201 GLY B N 1
ATOM 3492 C CA . GLY B 1 201 ? -14.922 -1.296 0.72 1 98.06 201 GLY B CA 1
ATOM 3493 C C . GLY B 1 201 ? -15.109 -0.086 1.615 1 98.06 201 GLY B C 1
ATOM 3494 O O . GLY B 1 201 ? -14.859 1.047 1.2 1 98.06 201 GLY B O 1
ATOM 3495 N N . GLU B 1 202 ? -15.547 -0.281 2.867 1 97.69 202 GLU B N 1
ATOM 3496 C CA . GLU B 1 202 ? -15.641 0.789 3.855 1 97.69 202 GLU B CA 1
ATOM 3497 C C . GLU B 1 202 ? -15.117 0.333 5.215 1 97.69 202 GLU B C 1
ATOM 3499 O O . GLU B 1 202 ? -15.297 -0.825 5.598 1 97.69 202 GLU B O 1
ATOM 3504 N N . ARG B 1 203 ? -14.375 1.21 5.832 1 97.06 203 ARG B N 1
ATOM 3505 C CA . ARG B 1 203 ? -13.805 0.98 7.16 1 97.06 203 ARG B CA 1
ATOM 3506 C C . ARG B 1 203 ? -12.953 -0.281 7.18 1 97.06 203 ARG B C 1
ATOM 3508 O O . ARG B 1 203 ? -13.117 -1.138 8.047 1 97.06 203 ARG B O 1
ATOM 3515 N N . LEU B 1 204 ? -12.164 -0.384 6.102 1 98.25 204 LEU B N 1
ATOM 3516 C CA . LEU B 1 204 ? -11.336 -1.569 5.902 1 98.25 204 LEU B CA 1
ATOM 3517 C C . LEU B 1 204 ? -10.398 -1.784 7.082 1 98.25 204 LEU B C 1
ATOM 3519 O O . LEU B 1 204 ? -9.781 -0.833 7.574 1 98.25 204 LEU B O 1
ATOM 3523 N N . GLY B 1 205 ? -10.289 -3.014 7.52 1 97.5 205 GLY B N 1
ATOM 3524 C CA . GLY B 1 205 ? -9.398 -3.377 8.609 1 97.5 205 GLY B CA 1
ATOM 3525 C C . GLY B 1 205 ? -10.047 -3.271 9.977 1 97.5 205 GLY B C 1
ATOM 3526 O O . GLY B 1 205 ? -9.531 -3.814 10.953 1 97.5 205 GLY B O 1
ATOM 3527 N N . THR B 1 206 ? -11.117 -2.502 10.102 1 97.19 206 THR B N 1
ATOM 3528 C CA . THR B 1 206 ? -11.773 -2.348 11.391 1 97.19 206 THR B CA 1
ATOM 3529 C C . THR B 1 206 ? -12.797 -3.457 11.617 1 97.19 206 THR B C 1
ATOM 3531 O O . THR B 1 206 ? -13.031 -4.277 10.727 1 97.19 206 THR B O 1
ATOM 3534 N N . THR B 1 207 ? -13.383 -3.463 12.789 1 95.62 207 THR B N 1
ATOM 3535 C CA . THR B 1 207 ? -14.414 -4.441 13.117 1 95.62 207 THR B CA 1
ATOM 3536 C C . THR B 1 207 ? -15.711 -4.125 12.383 1 95.62 207 THR B C 1
ATOM 3538 O O . THR B 1 207 ? -16.625 -4.953 12.328 1 95.62 207 THR B O 1
ATOM 3541 N N . GLN B 1 208 ? -15.789 -2.969 11.734 1 96.5 208 GLN B N 1
ATOM 3542 C CA . GLN B 1 208 ? -16.984 -2.547 11.016 1 96.5 208 GLN B CA 1
ATOM 3543 C C . GLN B 1 208 ? -16.797 -2.648 9.5 1 96.5 208 GLN B C 1
ATOM 3545 O O . GLN B 1 208 ? -17.547 -2.062 8.734 1 96.5 208 GLN B O 1
ATOM 3550 N N . GLN B 1 209 ? -15.844 -3.383 9.148 1 98.06 209 GLN B N 1
ATOM 3551 C CA . GLN B 1 209 ? -15.508 -3.527 7.734 1 98.06 209 GLN B CA 1
ATOM 3552 C C . GLN B 1 209 ? -16.688 -4.09 6.945 1 98.06 209 GLN B C 1
ATOM 3554 O O . GLN B 1 209 ? -17.359 -5.012 7.406 1 98.06 209 GLN B O 1
ATOM 3559 N N . TYR B 1 210 ? -16.938 -3.48 5.82 1 97.88 210 TYR B N 1
ATOM 3560 C CA . TYR B 1 210 ? -17.891 -3.998 4.836 1 97.88 210 TYR B CA 1
ATOM 3561 C C . TYR B 1 210 ? -17.281 -3.973 3.436 1 97.88 210 TYR B C 1
ATOM 3563 O O . TYR B 1 210 ? -16.719 -2.961 3.018 1 97.88 210 TYR B O 1
ATOM 3571 N N . ILE B 1 211 ? -17.344 -5.078 2.738 1 98.06 211 ILE B N 1
ATOM 3572 C CA . ILE B 1 211 ? -16.828 -5.16 1.377 1 98.06 211 ILE B CA 1
ATOM 3573 C C . ILE B 1 211 ? -17.828 -5.879 0.484 1 98.06 211 ILE B C 1
ATOM 3575 O O . ILE B 1 211 ? -18.516 -6.793 0.934 1 98.06 211 ILE B O 1
ATOM 3579 N N . THR B 1 212 ? -17.922 -5.449 -0.744 1 97.69 212 THR B N 1
ATOM 3580 C CA . THR B 1 212 ? -18.781 -6.129 -1.706 1 97.69 212 THR B CA 1
ATOM 3581 C C . THR B 1 212 ? -18.328 -5.855 -3.133 1 97.69 212 THR B C 1
ATOM 3583 O O . THR B 1 212 ? -17.656 -4.852 -3.395 1 97.69 212 THR B O 1
ATOM 3586 N N . SER B 1 213 ? -18.578 -6.77 -3.992 1 95.94 213 SER B N 1
ATOM 3587 C CA . SER B 1 213 ? -18.344 -6.57 -5.418 1 95.94 213 SER B CA 1
ATOM 3588 C C . SER B 1 213 ? -19.672 -6.445 -6.18 1 95.94 213 SER B C 1
ATOM 3590 O O . SER B 1 213 ? -19.672 -6.309 -7.402 1 95.94 213 SER B O 1
ATOM 3592 N N . ASN B 1 214 ? -20.734 -6.484 -5.379 1 95 214 ASN B N 1
ATOM 3593 C CA . ASN B 1 214 ? -22.062 -6.348 -5.973 1 95 214 ASN B CA 1
ATOM 3594 C C . ASN B 1 214 ? -22.562 -4.906 -5.906 1 95 214 ASN B C 1
ATOM 3596 O O . ASN B 1 214 ? -22.859 -4.398 -4.824 1 95 214 ASN B O 1
ATOM 3600 N N . ILE B 1 215 ? -22.766 -4.383 -7.062 1 92.62 215 ILE B N 1
ATOM 3601 C CA . ILE B 1 215 ? -23.125 -2.977 -7.172 1 92.62 215 ILE B CA 1
ATOM 3602 C C . ILE B 1 215 ? -24.484 -2.744 -6.52 1 92.62 215 ILE B C 1
ATOM 3604 O O . ILE B 1 215 ? -24.75 -1.672 -5.969 1 92.62 215 ILE B O 1
ATOM 3608 N N . ASN B 1 216 ? -25.328 -3.695 -6.473 1 92.56 216 ASN B N 1
ATOM 3609 C CA . ASN B 1 216 ? -26.656 -3.562 -5.906 1 92.56 216 ASN B CA 1
ATOM 3610 C C . ASN B 1 216 ? -26.609 -3.352 -4.395 1 92.56 216 ASN B C 1
ATOM 3612 O O . ASN B 1 216 ? -27.516 -2.742 -3.818 1 92.56 216 ASN B O 1
ATOM 3616 N N . ASP B 1 217 ? -25.5 -3.826 -3.816 1 94.31 217 ASP B N 1
ATOM 3617 C CA . ASP B 1 217 ? -25.359 -3.729 -2.365 1 94.31 217 ASP B CA 1
ATOM 3618 C C . ASP B 1 217 ? -25.094 -2.291 -1.934 1 94.31 217 ASP B C 1
ATOM 3620 O O . ASP B 1 217 ? -25.328 -1.926 -0.781 1 94.31 217 ASP B O 1
ATOM 3624 N N . ILE B 1 218 ? -24.672 -1.526 -2.885 1 91.25 218 ILE B N 1
ATOM 3625 C CA . ILE B 1 218 ? -24.234 -0.204 -2.457 1 91.25 218 ILE B CA 1
ATOM 3626 C C . ILE B 1 218 ? -25.234 0.852 -2.924 1 91.25 218 ILE B C 1
ATOM 3628 O O . ILE B 1 218 ? -25.094 2.031 -2.592 1 91.25 218 ILE B O 1
ATOM 3632 N N . LYS B 1 219 ? -26.266 0.528 -3.635 1 88.75 219 LYS B N 1
ATOM 3633 C CA . LYS B 1 219 ? -27.266 1.451 -4.184 1 88.75 219 LYS B CA 1
ATOM 3634 C C . LYS B 1 219 ? -27.953 2.246 -3.074 1 88.75 219 LYS B C 1
ATOM 3636 O O . LYS B 1 219 ? -28.172 3.451 -3.213 1 88.75 219 LYS B O 1
ATOM 3641 N N . ASN B 1 220 ? -28.266 1.673 -2.018 1 87.88 220 ASN B N 1
ATOM 3642 C CA . ASN B 1 220 ? -29.016 2.34 -0.959 1 87.88 220 ASN B CA 1
ATOM 3643 C C . ASN B 1 220 ? -28.203 2.422 0.334 1 87.88 220 ASN B C 1
ATOM 3645 O O . ASN B 1 220 ? -28.766 2.662 1.404 1 87.88 220 ASN B O 1
ATOM 3649 N N . ARG B 1 221 ? -27 2.246 0.171 1 91.44 221 ARG B N 1
ATOM 3650 C CA . ARG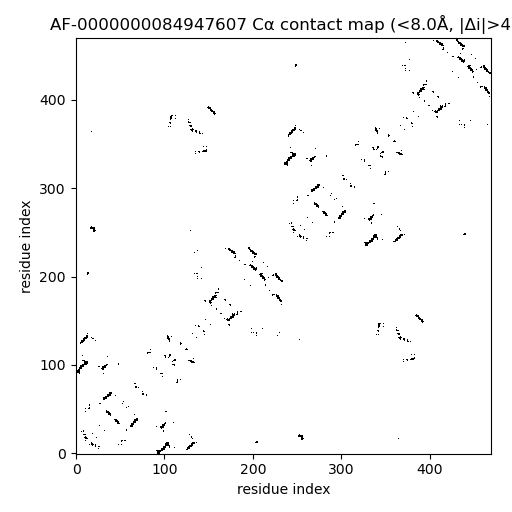 B 1 221 ? -26.156 2.25 1.365 1 91.44 221 ARG B CA 1
ATOM 3651 C C . ARG B 1 221 ? -25.688 3.66 1.696 1 91.44 221 ARG B C 1
ATOM 3653 O O . ARG B 1 221 ? -25.359 4.438 0.797 1 91.44 221 ARG B O 1
ATOM 3660 N N . GLU B 1 222 ? -25.688 3.982 2.994 1 92 222 GLU B N 1
ATOM 3661 C CA . GLU B 1 222 ? -25 5.195 3.436 1 92 222 GLU B CA 1
ATOM 3662 C C . GLU B 1 222 ? -23.484 5.035 3.355 1 92 222 GLU B C 1
ATOM 3664 O O . GLU B 1 222 ? -22.922 4.105 3.936 1 92 222 GLU B O 1
ATOM 3669 N N . ILE B 1 223 ? -22.875 5.887 2.711 1 92.31 223 ILE B N 1
ATOM 3670 C CA . ILE B 1 223 ? -21.438 5.777 2.441 1 92.31 223 ILE B CA 1
ATOM 3671 C C . ILE B 1 223 ? -20.656 6.539 3.508 1 92.31 223 ILE B C 1
ATOM 3673 O O . ILE B 1 223 ? -20.766 7.766 3.609 1 92.31 223 ILE B O 1
ATOM 3677 N N . PRO B 1 224 ? -19.859 5.84 4.238 1 92.25 224 PRO B N 1
ATOM 3678 C CA . PRO B 1 224 ? -19.078 6.535 5.262 1 92.25 224 PRO B CA 1
ATOM 3679 C C . PRO B 1 224 ? -17.844 7.238 4.691 1 92.25 224 PRO B C 1
ATOM 3681 O O . PRO B 1 224 ? -17.516 7.055 3.518 1 92.25 224 PRO B O 1
ATOM 3684 N N . TYR B 1 225 ? -17.188 8.008 5.555 1 88.12 225 TYR B N 1
ATOM 3685 C CA . TYR B 1 225 ? -16.016 8.766 5.18 1 88.12 225 TYR B CA 1
ATOM 3686 C C . TYR B 1 225 ? -14.898 7.848 4.691 1 88.12 225 TYR B C 1
ATOM 3688 O O . TYR B 1 225 ? -14.305 8.086 3.641 1 88.12 225 TYR B O 1
ATOM 3696 N N . PHE B 1 226 ? -14.672 6.746 5.375 1 93.69 226 PHE B N 1
ATOM 3697 C CA . PHE B 1 226 ? -13.609 5.809 5.016 1 93.69 226 PHE B CA 1
ATOM 3698 C C . PHE B 1 226 ? -14.141 4.73 4.07 1 93.69 226 PHE B C 1
ATOM 3700 O O . PHE B 1 226 ? -14.398 3.602 4.492 1 93.69 226 PHE B O 1
ATOM 3707 N N . SER B 1 227 ? -14.359 5.137 2.854 1 96.75 227 SER B N 1
ATOM 3708 C CA . SER B 1 227 ? -14.844 4.25 1.798 1 96.75 227 SER B CA 1
ATOM 3709 C C . SER B 1 227 ? -14.047 4.445 0.51 1 96.75 227 SER B C 1
ATOM 3711 O O . SER B 1 227 ? -13.414 5.484 0.317 1 96.75 227 SER B O 1
ATOM 3713 N N . LEU B 1 228 ? -14.016 3.398 -0.262 1 98 228 LEU B N 1
ATOM 3714 C CA . LEU B 1 228 ? -13.344 3.494 -1.553 1 98 228 LEU B CA 1
ATOM 3715 C C . LEU B 1 228 ? -13.961 2.531 -2.561 1 98 228 LEU B C 1
ATOM 3717 O O . LEU B 1 228 ? -14.719 1.631 -2.184 1 98 228 LEU B O 1
ATOM 3721 N N . LEU B 1 229 ? -13.727 2.811 -3.77 1 97.5 229 LEU B N 1
ATOM 3722 C CA . LEU B 1 229 ? -14.117 1.956 -4.883 1 97.5 229 LEU B CA 1
ATOM 3723 C C . LEU B 1 229 ? -12.914 1.628 -5.766 1 97.5 229 LEU B C 1
ATOM 3725 O O . LEU B 1 229 ? -12.148 2.52 -6.137 1 97.5 229 LEU B O 1
ATOM 3729 N N . ILE B 1 230 ? -12.672 0.403 -5.984 1 98.31 230 ILE B N 1
ATOM 3730 C CA . ILE B 1 230 ? -11.688 -0.041 -6.969 1 98.31 230 ILE B CA 1
ATOM 3731 C C . ILE B 1 230 ? -12.406 -0.607 -8.195 1 98.31 230 ILE B C 1
ATOM 3733 O O . ILE B 1 230 ? -13.227 -1.525 -8.07 1 98.31 230 ILE B O 1
ATOM 3737 N N . ILE B 1 231 ? -12.117 -0.015 -9.297 1 97.94 231 ILE B N 1
ATOM 3738 C CA . ILE B 1 231 ? -12.742 -0.411 -10.555 1 97.94 231 ILE B CA 1
ATOM 3739 C C . ILE B 1 231 ? -11.688 -1.004 -11.492 1 97.94 231 ILE B C 1
ATOM 3741 O O . ILE B 1 231 ? -10.664 -0.373 -11.766 1 97.94 231 ILE B O 1
ATOM 3745 N N . LYS B 1 232 ? -11.969 -2.201 -11.977 1 97.12 232 LYS B N 1
ATOM 3746 C CA . LYS B 1 232 ? -11.008 -2.893 -12.828 1 97.12 232 LYS B CA 1
ATOM 3747 C C . LYS B 1 232 ? -11.656 -3.391 -14.109 1 97.12 232 LYS B C 1
ATOM 3749 O O . LYS B 1 232 ? -12.773 -3.91 -14.086 1 97.12 232 LYS B O 1
ATOM 3754 N N . LYS B 1 233 ? -10.906 -3.242 -15.172 1 94.31 233 LYS B N 1
ATOM 3755 C CA . LYS B 1 233 ? -11.359 -3.826 -16.438 1 94.31 233 LYS B CA 1
ATOM 3756 C C . LYS B 1 233 ? -11.336 -5.352 -16.375 1 94.31 233 LYS B C 1
ATOM 3758 O O . LYS B 1 233 ? -10.422 -5.938 -15.789 1 94.31 233 LYS B O 1
ATOM 3763 N N . ARG B 1 234 ? -12.406 -5.895 -16.891 1 81 234 ARG B N 1
ATOM 3764 C CA . ARG B 1 234 ? -12.477 -7.352 -16.938 1 81 234 ARG B CA 1
ATOM 3765 C C . ARG B 1 234 ? -11.562 -7.914 -18.016 1 81 234 ARG B C 1
ATOM 3767 O O . ARG B 1 234 ? -11.438 -7.328 -19.094 1 81 234 ARG B O 1
ATOM 3774 N N . LYS B 1 235 ? -10.773 -8.953 -17.562 1 66.31 235 LYS B N 1
ATOM 3775 C CA . LYS B 1 235 ? -9.961 -9.641 -18.562 1 66.31 235 LYS B CA 1
ATOM 3776 C C . LYS B 1 235 ? -10.836 -10.508 -19.469 1 66.31 235 LYS B C 1
ATOM 3778 O O . LYS B 1 235 ? -11.867 -11.023 -19.047 1 66.31 235 LYS B O 1
#

InterPro domains:
  IPR000878 Tetrapyrrole methylase [PF00590] (5-213)
  IPR003043 Uroporphiryn-III C-methyltransferase, conserved site [PS00839] (9-23)
  IPR006364 Precorrin-2 C(20)-methyltransferase domain [TIGR01467] (4-233)
  IPR012382 Precorrin-2 C(20)-methyltransferase [PIRSF036427] (3-234)
  IPR012382 Precorrin-2 C(20)-methyltransferase [cd11645] (9-232)
  IPR014776 Tetrapyrrole methylase, subdomain 2 [G3DSA:3.30.950.10] (133-235)
  IPR014777 Tetrapyrrole methylase, subdomain 1 [G3DSA:3.40.1010.10] (1-132)
  IPR035996 Tetrapyrrole methylase superfamily [SSF53790] (2-233)

Nearest PDB structures (foldseek):
  2e0k-assembly1_A  TM=9.458E-01  e=1.366E-28  Chlorobaculum tepidum
  2e0n-assembly1_A  TM=9.566E-01  e=1.354E-27  Chlorobaculum tepidum
  2e0k-assembly1_B  TM=9.242E-01  e=6.048E-28  Chlorobaculum tepidum
  8xj3-assembly1_B  TM=8.834E-01  e=3.065E-21  Akkermansia muciniphila
  2qbu-assembly1_B  TM=8.730E-01  e=5.033E-21  Methanothermobacter thermautotrophicus str. Delta H

Foldseek 3Di:
DAFAAEEEFECEAQALVQGDPVRLVLQQQFQAEEEEWEQEPVRDIDGSVVVSCVVSVRDPVRYDYQYQYPDPDCVRVLVSLVVVLVVVNVCRRVHGHYYYYWYAFCPDPHSNVSNVVVCVVVPHDYHYDTGHHPVNLLCVVVVHDQDDDPFAEAEDEPDPACVSVVVVVVRGQKYKYAQCQVCLLRCLVVVVPDQKFKWKWFSRNHPPIDIDRDSVVPNPDRHDNRMMMMIGHDD/DAFAAEEEFECEAQALVQGDPVRLVLQQQFQAEEEEWEQEPVRDIDGSVVVSCVVSVRDPVRYDYQYDYPDPDCVSVLVSLVVVLVVVNVCRRVHGYYYYYWYAFCPDPHSVVSNVVVCVVVPHDYHYDTGHHPVNLLCVVVVHDQDDDPFAEAEDEPDPACVSVVVVVVRGQKYKYAQCQVCLLRCLVVVVPDQKFKWKWFSRNHPPIDIDRDSVVPNPDRGDNRMMMMIGHDD

Secondary structure (DSSP, 8-state):
----EEEEEE-BSS-GGGSBHHHHHHHHT-SEEEEEEEE-TTS-EE-SSHHHHHHTT--GGGEEEEEEE--S-HHHHHHHHHHHHHHHHHHHHTT-EEEEEESB-TTBS-THHHHHHHHHHTT--EEEE----HHHHHHHHHT--SB-TT--EEEEES---HHHHHHHHHH-SEEEEES-TTTHHHHHHHHHHS-EEEEEEESTTSTT-EEES-GGGGTTPPPPSSEEEEEEE--/----EEEEEE-BSS-GGGSBHHHHHHHHT-SEEEEEEEE-TTS-EE-SSHHHHHHTT--GGGEEEEEEE--S-HHHHHHHHHHHHHHHHHHHHTT-EEEEEESB-TTBS-THHHHHHHHHHTT--EEEE----HHHHHHHHHT--SB-TT--EEEEES---HHHHHHHHHH-SEEEEES-TTTHHHHHHHHHHS-EEEEEEESTTSTT-EEES-GGGGTTPPPPSSEEEEEEE--

Sequence (470 aa):
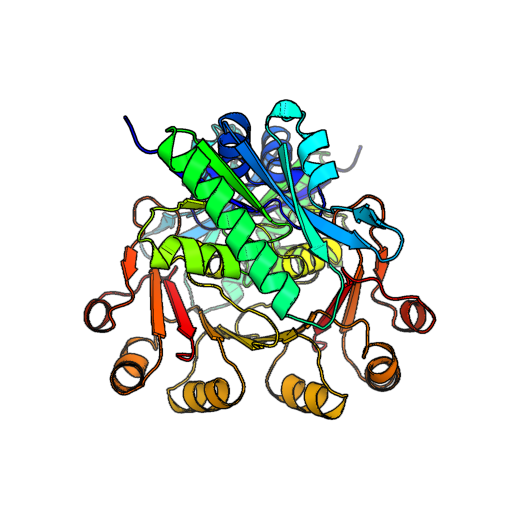MKKGKIYAVSLGPGDPELITLKGLKVLQHADKIYYPGSLLANGKKTSFSLPILKYHQLDENKLVGMFLQMSDDRTQAEITYATTFQSMLKDYNEGLTIVFVSEGDSLFYSTFAYLLEHIQKHQLDVEIIAGIPSFILGTAEYQTPLAILNEKIAIIPRIKNNNELEKILKDYETVVLIKIRSVLHNLISFLEKSHLTVLYGERLGTTQQYITSNINDIKNREIPYFSLLIIKKRKMKKGKIYAVSLGPGDPELITLKGLKVLQHADKIYYPGSLLANGKKTSFSLPILKYHQLDENKLVGMFLQMSDDRTQAEITYATTFQSMLKDYNEGLTIVFVSEGDSLFYSTFAYLLEHIQKHQLDVEIIAGIPSFILGTAEYQTPLAILNEKIAIIPRIKNNNELEKILKDYETVVLIKIRSVLHNLISFLEKSHLTVLYGERLGTTQQYITSNINDIKNREIPYFSLLIIKKRK

pLDDT: mean 95.28, std 5.67, range [66.19, 98.94]

Radius of gyration: 22.11 Å; Cα contacts (8 Å, |Δi|>4): 1039; chains: 2; bounding box: 54×64×54 Å

Organism: Flavobacterium columnare (strain ATCC 49512 / CIP 103533 / TG 44/87) (NCBI:txid1041826)